Protein AF-A0A3N5UTJ9-F1 (afdb_monomer_lite)

Sequence (670 aa):
MFTMPRNSLQKSLRWLRRVMTMILIASNFATVMLVDAAPAQADTQPSFPIRAAFYYPWFPESWDQHNINPYTNYNPSLGLYDGRSQTVIQQHIAAMQYGGIQAGIASWWGQGSMTDAKIPALLQAAAGTNFRWSVYHENESLGNPSVAQLTSDLTYLRDRYGNDPSFLRINGRFVVFVYSDGGDTCGMADRWKQANTVGAYIVLKVFSGYLNCASQPDSWHQYSPAVAADSQQGYSYAIAPGFWQKGLSVRLARDLNRWNQNVKDMVASGAPWQLIATFNEWGEGTSVESAQEWATPSGYGAYLDALHNHGGALPEPTVTPLPPTKTAVPPTLIPPTQTPARTPTQTNTNPPPPSGNLVLNSGFETAGSSAADAANWTEGANHTRVSDKFHTGGWSLRSTFRGAGTDTHTTAPITVSPNTTYTYSGYVWRTNSTGGACMDMNDIVGERQVCTSALGSWQYLSGTWNSGSNTSVTLRLITDGSPTGNIWFDDISLVGPYGPTAIPTNTATGPPNTPTKTSTPVITNTPASGGNRVLNPGFETAGSSAADAANWTEGANHARSSDKFHTGGWALRSSFRGAGTDTHTTAPIAVSPNTTYTYSGYVWRTNSTGGACMDMADILGERQLCTSASGSWQFLSGTWNSGSNASVTLRLITDGLPTGDIWFDDISFK

pLDDT: mean 81.15, std 22.87, range [21.64, 98.94]

Foldseek 3Di:
DDDDDDDDPPPPVVVVVVVVVVVPVVPPPPPPPPPVPPPPQPLDADFPQAEEFEAELCPPVQCQPPNDHRLFPFAFPCGSDNSLDLVVLLVLQVLCVLLVHQEYAYEDAADPDPSNVSVVSNLVSCPPHSHAYEYEHECQAVDADALVRLLVRLVCCCVPPLPRSRFHDDPSAGEYEYDHPCPCPLVNLVSNVSSPPPRHQYEYEDDPPNVVRPRDGNAYDHDDQLDQWDDPQQGEIEGFQFWDARPDDTSGDGDLLSLLVSLLCRVVSSHSYYYQQHCDPRRRPRHQADTLVFDDPVRRGSNSVSSSVSSDDDPDPPPDDDDDDDDDDDDDDDDDDDDDDDDDDDPDDADDDRWFFLDGCQFQQDADPDQQHGPQKDDKDQWTWDQPDGPDDRIWIKHPDFAAKIKMKGPDWGFDDAQWKKKWKWKKEKADDAWWWWKWFPPDPQIDIWTDPDHPDIDITIDIGHCHRNGTTMMITMTHRRDPTMMIIGRTGIGTPDTDDDDDDDDDDDDDDDDDDDDDDDPDDDPPDPPFLDDCQFQPDDDPDQFDGPQKDDKDQWTWDQPDGDDDRIWIKHPDQAAKIKMKGPDWGFDDAQDKKKKKWKKAAADQAWWWWKWFPPPPQIDIWIDRDHDDIDITMDMGGCHGNGTTMMITMTHRRGPTMMTIGRIGMD

Secondary structure (DSSP, 8-state):
-------SSSSSTTTHHHHTTSSSSSSS-----------------PPSSEEEEEE---TTGGGSBTTBSS--SS-BTT-S--TT-HHHHHHHHHHHHHTT--EEEEEE-STTSTTGGGHHHHHHHHTTSS-EEEEEE-GGGSS---HHHHHHHHHHHIIIIITSTTB-EETTEEEEEE---STTTHHHHHHHHHH-TT--EEEEEP-TTGGG-SS--SEEE---TTSSEEEETTTEEEE-S-B--TTS--SB---HHHHHHHHHHHHHTT-SEEEES-SS-TTTT---S-BGGG--TTSS-HHHHHHHTTTPPPPPP--PPPPPPP--PPP-------------------PPPSTTB--TTTT--SB-SSTTSBTTEE--TTEEEESSS-SSSS-EEEE---SSEEEEEESSPEE--TT-EEEEEEEEEESSSSSEEEEESSS-TT---EE---SSS-EEEEEEEE-TT-SEE--EEEEES--SS-EEEEEEEEE-SS------------------------------SSS--SSSTT--SB-SSTTSBTTEE--TTEEEESSS-SSSS-EEEE---SSEEEEEESSPEE--TT-EEEEEEEEEESSSSSEEEEESTT-TT---EE---SSSEEEEEEEEE-TT-SEE--EEEEES--SS-EEEEEEEE-

Radius of gyration: 34.73 Å; chains: 1; bounding box: 83×93×145 Å

Structure (mmCIF, N/CA/C/O backbone):
data_AF-A0A3N5UTJ9-F1
#
_entry.id   AF-A0A3N5UTJ9-F1
#
loop_
_atom_site.group_PDB
_atom_site.id
_atom_site.type_symbol
_atom_site.label_atom_id
_atom_site.label_alt_id
_atom_site.label_comp_id
_atom_site.label_asym_id
_atom_site.label_entity_id
_atom_site.label_seq_id
_atom_site.pdbx_PDB_ins_code
_atom_site.Cartn_x
_atom_site.Cartn_y
_atom_site.Cartn_z
_atom_site.occupancy
_atom_site.B_iso_or_equiv
_atom_site.auth_seq_id
_atom_site.auth_comp_id
_atom_site.auth_asym_id
_atom_site.auth_atom_id
_atom_site.pdbx_PDB_model_num
ATOM 1 N N . MET A 1 1 ? 8.847 -30.364 104.727 1.00 34.84 1 MET A N 1
ATOM 2 C CA . MET A 1 1 ? 9.400 -30.922 103.475 1.00 34.84 1 MET A CA 1
ATOM 3 C C . MET A 1 1 ? 8.602 -30.353 102.302 1.00 34.84 1 MET A C 1
ATOM 5 O O . MET A 1 1 ? 7.392 -30.499 102.310 1.00 34.84 1 MET A O 1
ATOM 9 N N . PHE A 1 2 ? 9.300 -29.688 101.372 1.00 34.84 2 PHE A N 1
ATOM 10 C CA . PHE A 1 2 ? 8.941 -29.354 99.976 1.00 34.84 2 PHE A CA 1
ATOM 11 C C . PHE A 1 2 ? 7.818 -28.334 99.627 1.00 34.84 2 PHE A C 1
ATOM 13 O O . PHE A 1 2 ? 6.643 -28.653 99.526 1.00 34.84 2 PHE A O 1
ATOM 20 N N . THR A 1 3 ? 8.251 -27.079 99.411 1.00 32.84 3 THR A N 1
ATOM 21 C CA . THR A 1 3 ? 8.223 -26.261 98.160 1.00 32.84 3 THR A CA 1
ATOM 22 C C . THR A 1 3 ? 7.135 -26.420 97.062 1.00 32.84 3 THR A C 1
ATOM 24 O O . THR A 1 3 ? 7.123 -27.434 96.379 1.00 32.84 3 THR A O 1
ATOM 27 N N . MET A 1 4 ? 6.439 -25.289 96.781 1.00 35.09 4 MET A N 1
ATOM 28 C CA . MET A 1 4 ? 6.113 -24.619 95.475 1.00 35.09 4 MET A CA 1
ATOM 29 C C . MET A 1 4 ? 5.306 -25.350 94.347 1.00 35.09 4 MET A C 1
ATOM 31 O O . MET A 1 4 ? 5.273 -26.568 94.304 1.00 35.09 4 MET A O 1
ATOM 35 N N . PRO A 1 5 ? 4.731 -24.645 93.330 1.00 44.97 5 PRO A N 1
ATOM 36 C CA . PRO A 1 5 ? 3.666 -23.631 93.387 1.00 44.97 5 PRO A CA 1
ATOM 37 C C . PRO A 1 5 ? 2.529 -23.853 92.338 1.00 44.97 5 PRO A C 1
ATOM 39 O O . PRO A 1 5 ? 2.657 -24.576 91.352 1.00 44.97 5 PRO A O 1
ATOM 42 N N . ARG A 1 6 ? 1.408 -23.134 92.503 1.00 50.38 6 ARG A N 1
ATOM 43 C CA . ARG A 1 6 ? 0.351 -22.943 91.486 1.00 50.38 6 ARG A CA 1
ATOM 44 C C . ARG A 1 6 ? 0.910 -22.215 90.249 1.00 50.38 6 ARG A C 1
ATOM 46 O O . ARG A 1 6 ? 1.223 -21.038 90.384 1.00 50.38 6 ARG A O 1
ATOM 53 N N . ASN A 1 7 ? 0.986 -22.849 89.066 1.00 49.62 7 ASN A N 1
ATOM 54 C CA . ASN A 1 7 ? 0.984 -22.143 87.763 1.00 49.62 7 ASN A CA 1
ATOM 55 C C . ASN A 1 7 ? 0.931 -23.061 86.514 1.00 49.62 7 ASN A C 1
ATOM 57 O O . ASN A 1 7 ? 1.897 -23.159 85.761 1.00 49.62 7 ASN A O 1
ATOM 61 N N . SER A 1 8 ? -0.217 -23.679 86.209 1.00 44.34 8 SER A N 1
ATOM 62 C CA . SER A 1 8 ? -0.418 -24.285 84.871 1.00 44.34 8 SER A CA 1
ATOM 63 C C . SER A 1 8 ? -1.785 -24.050 84.214 1.00 44.34 8 SER A C 1
ATOM 65 O O . SER A 1 8 ? -1.947 -24.377 83.044 1.00 44.34 8 SER A O 1
ATOM 67 N N . LEU A 1 9 ? -2.737 -23.376 84.870 1.00 43.44 9 LEU A N 1
ATOM 68 C CA . LEU A 1 9 ? -4.079 -23.134 84.306 1.00 43.44 9 LEU A CA 1
ATOM 69 C C . LEU A 1 9 ? -4.294 -21.744 83.670 1.00 43.44 9 LEU A C 1
ATOM 71 O O . LEU A 1 9 ? -5.359 -21.485 83.121 1.00 43.44 9 LEU A O 1
ATOM 75 N N . GLN A 1 10 ? -3.290 -20.856 83.666 1.00 43.72 10 GLN A N 1
ATOM 76 C CA . GLN A 1 10 ? -3.400 -19.506 83.072 1.00 43.72 10 GLN A CA 1
ATOM 77 C C . GLN A 1 10 ? -2.691 -19.317 81.717 1.00 43.72 10 GLN A C 1
ATOM 79 O O . GLN A 1 10 ? -2.799 -18.243 81.122 1.00 43.72 10 GLN A O 1
ATOM 84 N N . LYS A 1 11 ? -2.013 -20.342 81.175 1.00 43.28 11 LYS A N 1
ATOM 85 C CA . LYS A 1 11 ? -1.368 -20.265 79.846 1.00 43.28 11 LYS A CA 1
ATOM 86 C C . LYS A 1 11 ? -2.210 -20.833 78.693 1.00 43.28 11 LYS A C 1
ATOM 88 O O . LYS A 1 11 ? -1.941 -20.481 77.551 1.00 43.28 11 LYS A O 1
ATOM 93 N N . SER A 1 12 ? -3.272 -21.602 78.958 1.00 45.31 12 SER A N 1
ATOM 94 C CA . SER A 1 12 ? -4.147 -22.147 77.900 1.00 45.31 12 SER A CA 1
ATOM 95 C C . SER A 1 12 ? -5.306 -21.223 77.489 1.00 45.31 12 SER A C 1
ATOM 97 O O . SER A 1 12 ? -5.834 -21.368 76.391 1.00 45.31 12 SER A O 1
ATOM 99 N N . LEU A 1 13 ? -5.667 -20.209 78.290 1.00 42.44 13 LEU A N 1
ATOM 100 C CA . LEU A 1 13 ? -6.786 -19.297 77.976 1.00 42.44 13 LEU A CA 1
ATOM 101 C C . LEU A 1 13 ? -6.404 -18.020 77.199 1.00 42.44 13 LEU A C 1
ATOM 103 O O . LEU A 1 13 ? -7.288 -17.289 76.753 1.00 42.44 13 LEU A O 1
ATOM 107 N N . ARG A 1 14 ? -5.109 -17.730 76.998 1.00 42.66 14 ARG A N 1
ATOM 108 C CA . ARG A 1 14 ? -4.655 -16.572 76.192 1.00 42.66 14 ARG A CA 1
ATOM 109 C C . ARG A 1 14 ? -4.400 -16.899 74.718 1.00 42.66 14 ARG A C 1
ATOM 111 O O . ARG A 1 14 ? -4.354 -15.975 73.912 1.00 42.66 14 ARG A O 1
ATOM 118 N N . TRP A 1 15 ? -4.298 -18.179 74.357 1.00 39.31 15 TRP A N 1
ATOM 119 C CA . TRP A 1 15 ? -4.146 -18.599 72.958 1.00 39.31 15 TRP A CA 1
ATOM 120 C C . TRP A 1 15 ? -5.506 -18.709 72.239 1.00 39.31 15 TRP A C 1
ATOM 122 O O . TRP A 1 15 ? -5.646 -18.258 71.108 1.00 39.31 15 TRP A O 1
ATOM 132 N N . LEU A 1 16 ? -6.562 -19.136 72.945 1.00 39.50 16 LEU A N 1
ATOM 133 C CA . LEU A 1 16 ? -7.928 -19.236 72.400 1.00 39.50 16 LEU A CA 1
ATOM 134 C C . LEU A 1 16 ? -8.666 -17.890 72.232 1.00 39.50 16 LEU A C 1
ATOM 136 O O . LEU A 1 16 ? -9.616 -17.813 71.462 1.00 39.50 16 LEU A O 1
ATOM 140 N N . ARG A 1 17 ? -8.216 -16.800 72.874 1.00 41.62 17 ARG A N 1
ATOM 141 C CA . ARG A 1 17 ? -8.804 -15.452 72.695 1.00 41.62 17 ARG A CA 1
ATOM 142 C C . ARG A 1 17 ? -8.154 -14.596 71.601 1.00 41.62 17 ARG A C 1
ATOM 144 O O . ARG A 1 17 ? -8.692 -13.542 71.291 1.00 41.62 17 ARG A O 1
ATOM 151 N N . ARG A 1 18 ? -7.031 -15.018 71.004 1.00 43.50 18 ARG A N 1
ATOM 152 C CA . ARG A 1 18 ? -6.416 -14.311 69.857 1.00 43.50 18 ARG A CA 1
ATOM 153 C C . ARG A 1 18 ? -6.756 -14.923 68.498 1.00 43.50 18 ARG A C 1
ATOM 155 O O . ARG A 1 18 ? -6.645 -14.226 67.500 1.00 43.50 18 ARG A O 1
ATOM 162 N N . VAL A 1 19 ? -7.240 -16.164 68.462 1.00 44.06 19 VAL A N 1
ATOM 163 C CA . VAL A 1 19 ? -7.697 -16.807 67.218 1.00 44.06 19 VAL A CA 1
ATOM 164 C C . VAL A 1 19 ? -9.180 -16.510 66.932 1.00 44.06 19 VAL A C 1
ATOM 166 O O . VAL A 1 19 ? -9.582 -16.437 65.778 1.00 44.06 19 VAL A O 1
ATOM 169 N N . MET A 1 20 ? -9.992 -16.218 67.955 1.00 37.38 20 MET A N 1
ATOM 170 C CA . MET A 1 20 ? -11.448 -16.064 67.791 1.00 37.38 20 MET A CA 1
ATOM 171 C C . MET A 1 20 ? -11.934 -14.627 67.497 1.00 37.38 20 MET A C 1
ATOM 173 O O . MET A 1 20 ? -13.100 -14.440 67.171 1.00 37.38 20 MET A O 1
ATOM 177 N N . THR A 1 21 ? -11.050 -13.621 67.523 1.00 38.25 21 THR A N 1
ATOM 178 C CA . THR A 1 21 ? -11.353 -12.235 67.082 1.00 38.25 21 THR A CA 1
ATOM 179 C C . THR A 1 21 ? -10.779 -11.917 65.688 1.00 38.25 21 THR A C 1
ATOM 181 O O . THR A 1 21 ? -10.979 -10.824 65.174 1.00 38.25 21 THR A O 1
ATOM 184 N N . MET A 1 22 ? -10.115 -12.878 65.032 1.00 37.53 22 MET A N 1
ATOM 185 C CA . MET A 1 22 ? -9.694 -12.789 63.620 1.00 37.53 22 MET A CA 1
ATOM 186 C C . MET A 1 22 ? -10.608 -13.575 62.662 1.00 37.53 22 MET A C 1
ATOM 188 O O . MET A 1 22 ? -10.286 -13.721 61.491 1.00 37.53 22 MET A O 1
ATOM 192 N N . ILE A 1 23 ? -11.761 -14.061 63.139 1.00 42.94 23 ILE A N 1
ATOM 193 C CA . ILE A 1 23 ? -12.768 -14.772 62.322 1.00 42.94 23 ILE A CA 1
ATOM 194 C C . ILE A 1 23 ? -14.109 -14.000 62.263 1.00 42.94 23 ILE A C 1
ATOM 196 O O . ILE A 1 23 ? -15.072 -14.457 61.667 1.00 42.94 23 ILE A O 1
ATOM 200 N N . LEU A 1 24 ? -14.183 -12.776 62.809 1.00 39.72 24 LEU A N 1
ATOM 201 C CA . LEU A 1 24 ? -15.423 -11.971 62.832 1.00 39.72 24 LEU A CA 1
ATOM 202 C C . LEU A 1 24 ? -15.282 -10.524 62.314 1.00 39.72 24 LEU A C 1
ATOM 204 O O . LEU A 1 24 ? -16.213 -9.737 62.445 1.00 39.72 24 LEU A O 1
ATOM 208 N N . ILE A 1 25 ? -14.166 -10.181 61.653 1.00 41.81 25 ILE A N 1
ATOM 209 C CA . ILE A 1 25 ? -14.014 -8.944 60.842 1.00 41.81 25 ILE A CA 1
ATOM 210 C C . ILE A 1 25 ? -13.643 -9.292 59.380 1.00 41.81 25 ILE A C 1
ATOM 212 O O . ILE A 1 25 ? -13.151 -8.472 58.619 1.00 41.81 25 ILE A O 1
ATOM 216 N N . ALA A 1 26 ? -13.921 -10.524 58.947 1.00 39.06 26 ALA A N 1
ATOM 217 C CA . ALA A 1 26 ? -13.773 -10.954 57.552 1.00 39.06 26 ALA A CA 1
ATOM 218 C C . ALA A 1 26 ? -15.081 -11.544 56.991 1.00 39.06 26 ALA A C 1
ATOM 220 O O . ALA A 1 26 ? -15.062 -12.417 56.131 1.00 39.06 26 ALA A O 1
ATOM 221 N N . SER A 1 27 ? -16.235 -11.096 57.501 1.00 42.66 27 SER A N 1
ATOM 222 C CA . SER A 1 27 ? -17.556 -11.609 57.092 1.00 42.66 27 SER A CA 1
ATOM 223 C C . SER A 1 27 ? -18.592 -10.515 56.820 1.00 42.66 27 SER A C 1
ATOM 225 O O . SER A 1 27 ? -19.778 -10.755 56.983 1.00 42.66 27 SER A O 1
ATOM 227 N N . ASN A 1 28 ? -18.165 -9.318 56.394 1.00 41.09 28 ASN A N 1
ATOM 228 C CA . ASN A 1 28 ? -19.078 -8.254 55.939 1.00 41.09 28 ASN A CA 1
ATOM 229 C C . ASN A 1 28 ? -18.536 -7.428 54.754 1.00 41.09 28 ASN A C 1
ATOM 231 O O . ASN A 1 28 ? -18.843 -6.252 54.620 1.00 41.09 28 ASN A O 1
ATOM 235 N N . PHE A 1 29 ? -17.750 -8.050 53.872 1.00 42.78 29 PHE A N 1
ATOM 236 C CA . PHE A 1 29 ? -17.466 -7.524 52.528 1.00 42.78 29 PHE A CA 1
ATOM 237 C C . PHE A 1 29 ? -17.441 -8.672 51.511 1.00 42.78 29 PHE A C 1
ATOM 239 O O . PHE A 1 29 ? -16.516 -8.825 50.727 1.00 42.78 29 PHE A O 1
ATOM 246 N N . ALA A 1 30 ? -18.476 -9.511 51.535 1.00 39.16 30 ALA A N 1
ATOM 247 C CA . ALA A 1 30 ? -18.891 -10.236 50.340 1.00 39.16 30 ALA A CA 1
ATOM 248 C C . ALA A 1 30 ? -20.082 -9.475 49.755 1.00 39.16 30 ALA A C 1
ATOM 250 O O . ALA A 1 30 ? -21.207 -9.968 49.706 1.00 39.16 30 ALA A O 1
ATOM 251 N N . THR A 1 31 ? -19.842 -8.219 49.366 1.00 42.12 31 THR A N 1
ATOM 252 C CA . THR A 1 31 ? -20.678 -7.597 48.348 1.00 42.12 31 THR A CA 1
ATOM 253 C C . THR A 1 31 ? -20.535 -8.509 47.146 1.00 42.12 31 THR A C 1
ATOM 255 O O . THR A 1 31 ? -19.443 -8.642 46.594 1.00 42.12 31 THR A O 1
ATOM 258 N N . VAL A 1 32 ? -21.616 -9.202 46.804 1.00 42.69 32 VAL A N 1
ATOM 259 C CA . VAL A 1 32 ? -21.790 -9.832 45.505 1.00 42.69 32 VAL A CA 1
ATOM 260 C C . VAL A 1 32 ? -21.629 -8.706 44.489 1.00 42.69 32 VAL A C 1
ATOM 262 O O . VAL A 1 32 ? -22.582 -8.018 44.139 1.00 42.69 32 VAL A O 1
ATOM 265 N N . MET A 1 33 ? -20.392 -8.468 44.055 1.00 39.62 33 MET A N 1
ATOM 266 C CA . MET A 1 33 ? -20.166 -7.946 42.729 1.00 39.62 33 MET A CA 1
ATOM 267 C C . MET A 1 33 ? -20.582 -9.093 41.821 1.00 39.62 33 MET A C 1
ATOM 269 O O . MET A 1 33 ? -19.792 -9.973 41.488 1.00 39.62 33 MET A O 1
ATOM 273 N N . LEU A 1 34 ? -21.865 -9.095 41.458 1.00 39.66 34 LEU A N 1
ATOM 274 C CA . LEU A 1 34 ? -22.232 -9.416 40.093 1.00 39.66 34 LEU A CA 1
ATOM 275 C C . LEU A 1 34 ? -21.418 -8.435 39.252 1.00 39.66 34 LEU A C 1
ATOM 277 O O . LEU A 1 34 ? -21.844 -7.322 38.966 1.00 39.66 34 LEU A O 1
ATOM 281 N N . VAL A 1 35 ? -20.168 -8.810 38.980 1.00 41.56 35 VAL A N 1
ATOM 282 C CA . VAL A 1 35 ? -19.497 -8.344 37.787 1.00 41.56 35 VAL A CA 1
ATOM 283 C C . VAL A 1 35 ? -20.465 -8.803 36.717 1.00 41.56 35 VAL A C 1
ATOM 285 O O . VAL A 1 35 ? -20.654 -10.011 36.556 1.00 41.56 35 VAL A O 1
ATOM 288 N N . ASP A 1 36 ? -21.179 -7.862 36.103 1.00 41.44 36 ASP A N 1
ATOM 289 C CA . ASP A 1 36 ? -21.782 -8.105 34.806 1.00 41.44 36 ASP A CA 1
ATOM 290 C C . ASP A 1 36 ? -20.635 -8.650 33.963 1.00 41.44 36 ASP A C 1
ATOM 292 O O . ASP A 1 36 ? -19.757 -7.908 33.516 1.00 41.44 36 ASP A O 1
ATOM 296 N N . ALA A 1 37 ? -20.557 -9.980 33.863 1.00 42.53 37 ALA A N 1
ATOM 297 C CA . ALA A 1 37 ? -19.729 -10.621 32.878 1.00 42.53 37 ALA A CA 1
ATOM 298 C C . ALA A 1 37 ? -20.247 -10.020 31.583 1.00 42.53 37 ALA A C 1
ATOM 300 O O . ALA A 1 37 ? -21.405 -10.255 31.224 1.00 42.53 37 ALA A O 1
ATOM 301 N N . ALA A 1 38 ? -19.428 -9.160 30.965 1.00 42.56 38 ALA A N 1
ATOM 302 C CA . ALA A 1 38 ? -19.719 -8.622 29.652 1.00 42.56 38 ALA A CA 1
ATOM 303 C C . ALA A 1 38 ? -20.255 -9.796 28.827 1.00 42.56 38 ALA A C 1
ATOM 305 O O . ALA A 1 38 ? -19.631 -10.866 28.880 1.00 42.56 38 ALA A O 1
ATOM 306 N N . PRO A 1 39 ? -21.439 -9.665 28.199 1.00 45.72 39 PRO A N 1
ATOM 307 C CA . PRO A 1 39 ? -22.089 -10.788 27.544 1.00 45.72 39 PRO A CA 1
ATOM 308 C C . PRO A 1 39 ? -21.041 -11.492 26.696 1.00 45.72 39 PRO A C 1
ATOM 310 O O . PRO A 1 39 ? -20.378 -10.833 25.894 1.00 45.72 39 PRO A O 1
ATOM 313 N N . ALA A 1 40 ? -20.819 -12.786 26.968 1.00 54.06 40 ALA A N 1
ATOM 314 C CA . ALA A 1 40 ? -19.812 -13.571 26.271 1.00 54.06 40 ALA A CA 1
ATOM 315 C C . ALA A 1 40 ? -20.000 -13.311 24.778 1.00 54.06 40 ALA A C 1
ATOM 317 O O . ALA A 1 40 ? -21.084 -13.566 24.245 1.00 54.06 40 ALA A O 1
ATOM 318 N N . GLN A 1 41 ? -19.000 -12.688 24.149 1.00 58.34 41 GLN A N 1
ATOM 319 C CA . GLN A 1 41 ? -19.116 -12.251 22.767 1.00 58.34 41 GLN A CA 1
ATOM 320 C C . GLN A 1 41 ? -19.506 -13.472 21.938 1.00 58.34 41 GLN A C 1
ATOM 322 O O . GLN A 1 41 ? -18.807 -14.486 21.966 1.00 58.34 41 GLN A O 1
ATOM 327 N N . ALA A 1 42 ? -20.648 -13.398 21.254 1.00 69.25 42 ALA A N 1
ATOM 328 C CA . ALA A 1 42 ? -21.123 -14.507 20.446 1.00 69.25 42 ALA A CA 1
ATOM 329 C C . ALA A 1 42 ? -20.060 -14.829 19.388 1.00 69.25 42 ALA A C 1
ATOM 331 O O . ALA A 1 42 ? -19.753 -13.995 18.533 1.00 69.25 42 ALA A O 1
ATOM 332 N N . ASP A 1 43 ? -19.498 -16.035 19.460 1.00 86.31 43 ASP A N 1
ATOM 333 C CA . ASP A 1 43 ? -18.484 -16.551 18.540 1.00 86.31 43 ASP A CA 1
ATOM 334 C C . ASP A 1 43 ? -19.120 -16.917 17.191 1.00 86.31 43 ASP A C 1
ATOM 336 O O . ASP A 1 43 ? -19.284 -18.077 16.817 1.00 86.31 43 ASP A O 1
ATOM 340 N N . THR A 1 44 ? -19.586 -15.887 16.493 1.00 91.00 44 THR A N 1
ATOM 341 C CA . THR A 1 44 ? -20.261 -16.025 15.205 1.00 91.00 44 THR A CA 1
ATOM 342 C C . THR A 1 44 ? -19.204 -16.223 14.129 1.00 91.00 44 THR A C 1
ATOM 344 O O . THR A 1 44 ? -18.285 -15.420 14.027 1.00 91.00 44 THR A O 1
ATOM 347 N N . GLN A 1 45 ? -19.313 -17.251 13.300 1.00 96.50 45 GLN A N 1
ATOM 348 C CA . GLN A 1 45 ? -18.404 -17.456 12.169 1.00 96.50 45 GLN A CA 1
ATOM 349 C C . GLN A 1 45 ? -19.172 -17.268 10.855 1.00 96.50 45 GLN A C 1
ATOM 351 O O . GLN A 1 45 ? -20.356 -17.613 10.798 1.00 96.50 45 GLN A O 1
ATOM 356 N N . PRO A 1 46 ? -18.551 -16.701 9.805 1.00 96.31 46 PRO A N 1
ATOM 357 C CA . PRO A 1 46 ? -19.202 -16.580 8.509 1.00 96.31 46 PRO A CA 1
ATOM 358 C C . PRO A 1 46 ? -19.417 -17.966 7.879 1.00 96.31 46 PRO A C 1
ATOM 360 O O . PRO A 1 46 ? -18.634 -18.892 8.088 1.00 96.31 46 PRO A O 1
ATOM 363 N N . SER A 1 47 ? -20.480 -18.104 7.088 1.00 95.69 47 SER A N 1
ATOM 364 C CA . SER A 1 47 ? -20.765 -19.300 6.288 1.00 95.69 47 SER A CA 1
ATOM 365 C C . SER A 1 47 ? -20.411 -19.071 4.823 1.00 95.69 47 SER A C 1
ATOM 367 O O . SER A 1 47 ? -20.448 -17.937 4.351 1.00 95.69 47 SER A O 1
ATOM 369 N N . PHE A 1 48 ? -20.135 -20.146 4.083 1.00 98.06 48 PHE A N 1
ATOM 370 C CA . PHE A 1 48 ? -19.902 -20.054 2.643 1.00 98.06 48 PHE A CA 1
ATOM 371 C C . PHE A 1 48 ? -21.126 -19.528 1.866 1.00 98.06 48 PHE A C 1
ATOM 373 O O . PHE A 1 48 ? -22.257 -19.851 2.243 1.00 98.06 48 PHE A O 1
ATOM 380 N N . PRO A 1 49 ? -20.915 -18.775 0.766 1.00 98.25 49 PRO A N 1
ATOM 381 C CA . PRO A 1 49 ? -19.622 -18.285 0.268 1.00 98.25 49 PRO A CA 1
ATOM 382 C C . PRO A 1 49 ? -19.032 -17.178 1.163 1.00 98.25 49 PRO A C 1
ATOM 384 O O . PRO A 1 49 ? -19.753 -16.292 1.609 1.00 98.25 49 PRO A O 1
ATOM 387 N N . ILE A 1 50 ? -17.719 -17.234 1.413 1.00 98.75 50 ILE A N 1
ATOM 388 C CA . ILE A 1 50 ? -16.987 -16.256 2.230 1.00 98.75 50 ILE A CA 1
ATOM 389 C C . ILE A 1 50 ? -16.127 -15.396 1.316 1.00 98.75 50 ILE A C 1
ATOM 391 O O . ILE A 1 50 ? -15.253 -15.910 0.611 1.00 98.75 50 ILE A O 1
ATOM 395 N N . ARG A 1 51 ? -16.330 -14.078 1.373 1.00 98.75 51 ARG A N 1
ATOM 396 C CA . ARG A 1 51 ? -15.444 -13.118 0.712 1.00 98.75 51 ARG A CA 1
ATOM 397 C C . ARG A 1 51 ? -14.276 -12.750 1.619 1.00 98.75 51 ARG A C 1
ATOM 399 O O . ARG A 1 51 ? -14.493 -12.254 2.724 1.00 98.75 51 ARG A O 1
ATOM 406 N N . ALA A 1 52 ? -13.051 -12.970 1.152 1.00 98.88 52 ALA A N 1
ATOM 407 C CA . ALA A 1 52 ? -11.827 -12.716 1.902 1.00 98.88 52 ALA A CA 1
ATOM 408 C C . ALA A 1 52 ? -10.771 -11.983 1.060 1.00 98.88 52 ALA A C 1
ATOM 410 O O . ALA A 1 52 ? -10.752 -12.106 -0.163 1.00 98.88 52 ALA A O 1
ATOM 411 N N . ALA A 1 53 ? -9.881 -11.230 1.704 1.00 98.94 53 ALA A N 1
ATOM 412 C CA . ALA A 1 53 ? -8.806 -10.505 1.023 1.00 98.94 53 ALA A CA 1
ATOM 413 C C . ALA A 1 53 ? -7.433 -10.828 1.618 1.00 98.94 53 ALA A C 1
ATOM 415 O O . ALA A 1 53 ? -7.285 -10.900 2.839 1.00 98.94 53 ALA A O 1
ATOM 416 N N . PHE A 1 54 ? -6.427 -10.989 0.755 1.00 98.94 54 PHE A N 1
ATOM 417 C CA . PHE A 1 54 ? -5.030 -11.098 1.183 1.00 98.94 54 PHE A CA 1
ATOM 418 C C . PHE A 1 54 ? -4.568 -9.766 1.782 1.00 98.94 54 PHE A C 1
ATOM 420 O O . PHE A 1 54 ? -4.795 -8.709 1.189 1.00 98.94 54 PHE A O 1
ATOM 427 N N . TYR A 1 55 ? -3.956 -9.823 2.963 1.00 98.88 55 TYR A N 1
ATOM 428 C CA . TYR A 1 55 ? -3.621 -8.666 3.788 1.00 98.88 55 TYR A CA 1
ATOM 429 C C . TYR A 1 55 ? -2.170 -8.730 4.260 1.00 98.88 55 TYR A C 1
ATOM 431 O O . TYR A 1 55 ? -1.699 -9.769 4.723 1.00 98.88 55 TYR A O 1
ATOM 439 N N . TYR A 1 56 ? -1.484 -7.593 4.230 1.00 98.31 56 TYR A N 1
ATOM 440 C CA . TYR A 1 56 ? -0.057 -7.510 4.502 1.00 98.31 56 TYR A CA 1
ATOM 441 C C . TYR A 1 56 ? 0.215 -6.622 5.722 1.00 98.31 56 TYR A C 1
ATOM 443 O O . TYR A 1 56 ? 0.147 -5.390 5.643 1.00 98.31 56 TYR A O 1
ATOM 451 N N . PRO A 1 57 ? 0.519 -7.220 6.893 1.00 94.31 57 PRO A N 1
ATOM 452 C CA . PRO A 1 57 ? 0.763 -6.492 8.130 1.00 94.31 57 PRO A CA 1
ATOM 453 C C . PRO A 1 57 ? 2.223 -6.020 8.237 1.00 94.31 57 PRO A C 1
ATOM 455 O O . PRO A 1 57 ? 2.805 -6.042 9.310 1.00 94.31 57 PRO A O 1
ATOM 458 N N . TRP A 1 58 ? 2.869 -5.580 7.161 1.00 88.50 58 TRP A N 1
ATOM 459 C CA . TRP A 1 58 ? 4.297 -5.209 7.168 1.00 88.50 58 TRP A CA 1
ATOM 460 C C . TRP A 1 58 ? 4.561 -3.723 6.926 1.00 88.50 58 TRP A C 1
ATOM 462 O O . TRP A 1 58 ? 5.658 -3.329 6.543 1.00 88.50 58 TRP A O 1
ATOM 472 N N . PHE A 1 59 ? 3.546 -2.890 7.139 1.00 86.81 59 PHE A N 1
ATOM 473 C CA . PHE A 1 59 ? 3.698 -1.440 7.189 1.00 86.81 59 PHE A CA 1
ATOM 474 C C . PHE A 1 59 ? 3.934 -0.994 8.639 1.00 86.81 59 PHE A C 1
ATOM 476 O O . PHE A 1 59 ? 3.327 -1.570 9.556 1.00 86.81 59 PHE A O 1
ATOM 483 N N . PRO A 1 60 ? 4.806 0.002 8.873 1.00 87.00 60 PRO A N 1
ATOM 484 C CA . PRO A 1 60 ? 5.392 0.918 7.896 1.00 87.00 60 PRO A CA 1
ATOM 485 C C . PRO A 1 60 ? 6.687 0.416 7.240 1.00 87.00 60 PRO A C 1
ATOM 487 O O . PRO A 1 60 ? 7.211 1.104 6.372 1.00 87.00 60 PRO A O 1
ATOM 490 N N . GLU A 1 61 ? 7.207 -0.757 7.624 1.00 86.00 61 GLU A N 1
ATOM 491 C CA . GLU A 1 61 ? 8.499 -1.263 7.130 1.00 86.00 61 GLU A CA 1
ATOM 492 C C . GLU A 1 61 ? 8.554 -1.319 5.602 1.00 86.00 61 GLU A C 1
ATOM 494 O O . GLU A 1 61 ? 9.569 -1.005 4.996 1.00 86.00 61 GLU A O 1
ATOM 499 N N . SER A 1 62 ? 7.434 -1.670 4.981 1.00 84.12 62 SER A N 1
ATOM 500 C CA . SER A 1 62 ? 7.342 -1.878 3.539 1.00 84.12 62 SER A CA 1
ATOM 501 C C . SER A 1 62 ? 7.105 -0.611 2.725 1.00 84.12 62 SER A C 1
ATOM 503 O O . SER A 1 62 ? 7.035 -0.689 1.504 1.00 84.12 62 SER A O 1
ATOM 505 N N . TRP A 1 63 ? 7.023 0.560 3.367 1.00 83.38 63 TRP A N 1
ATOM 506 C CA . TRP A 1 63 ? 7.099 1.826 2.637 1.00 83.38 63 TRP A CA 1
ATOM 507 C C . TRP A 1 63 ? 8.510 2.113 2.131 1.00 83.38 63 TRP A C 1
ATOM 509 O O . TRP A 1 63 ? 8.649 2.872 1.182 1.00 83.38 63 TRP A O 1
ATOM 519 N N . ASP A 1 64 ? 9.542 1.503 2.713 1.00 87.44 64 ASP A N 1
ATOM 520 C CA . ASP A 1 64 ? 10.925 1.646 2.267 1.00 87.44 64 ASP A CA 1
ATOM 521 C C . ASP A 1 64 ? 11.510 0.267 1.964 1.00 87.44 64 ASP A C 1
ATOM 523 O O . ASP A 1 64 ? 11.843 -0.511 2.859 1.00 87.44 64 ASP A O 1
ATOM 527 N N . GLN A 1 65 ? 11.592 -0.065 0.679 1.00 78.06 65 GLN A N 1
ATOM 528 C CA . GLN A 1 65 ? 12.154 -1.331 0.226 1.00 78.06 65 GLN A CA 1
ATOM 529 C C . GLN A 1 65 ? 12.989 -1.112 -1.025 1.00 78.06 65 GLN A C 1
ATOM 531 O O . GLN A 1 65 ? 12.724 -0.222 -1.829 1.00 78.06 65 GLN A O 1
ATOM 536 N N . HIS A 1 66 ? 14.000 -1.960 -1.220 1.00 76.50 66 HIS A N 1
ATOM 537 C CA . HIS A 1 66 ? 14.829 -1.954 -2.429 1.00 76.50 66 HIS A CA 1
ATOM 538 C C . HIS A 1 66 ? 15.465 -0.587 -2.755 1.00 76.50 66 HIS A C 1
ATOM 540 O O . HIS A 1 66 ? 15.705 -0.280 -3.921 1.00 76.50 66 HIS A O 1
ATOM 546 N N . ASN A 1 67 ? 15.767 0.218 -1.727 1.00 76.06 67 ASN A N 1
ATOM 547 C CA . ASN A 1 67 ? 16.256 1.599 -1.844 1.00 76.06 67 ASN A CA 1
ATOM 548 C C . ASN A 1 67 ? 15.274 2.550 -2.555 1.00 76.06 67 ASN A C 1
ATOM 550 O O . ASN A 1 67 ? 15.688 3.512 -3.203 1.00 76.06 67 ASN A O 1
ATOM 554 N N . ILE A 1 68 ? 13.975 2.268 -2.468 1.00 70.06 68 ILE A N 1
ATOM 555 C CA . ILE A 1 68 ? 12.902 3.078 -3.034 1.00 70.06 68 ILE A CA 1
ATOM 556 C C . ILE A 1 68 ? 11.932 3.422 -1.904 1.00 70.06 68 ILE A C 1
ATOM 558 O O . ILE A 1 68 ? 11.347 2.538 -1.280 1.00 70.06 68 ILE A O 1
ATOM 562 N N . ASN A 1 69 ? 11.726 4.722 -1.695 1.00 81.12 69 ASN A N 1
ATOM 563 C CA . ASN A 1 69 ? 10.824 5.252 -0.683 1.00 81.12 69 ASN A CA 1
ATOM 564 C C . ASN A 1 69 ? 10.004 6.432 -1.266 1.00 81.12 69 ASN A C 1
ATOM 566 O O . ASN A 1 69 ? 10.606 7.409 -1.719 1.00 81.12 69 ASN A O 1
ATOM 570 N N . PRO A 1 70 ? 8.659 6.355 -1.300 1.00 83.00 70 PRO A N 1
ATOM 571 C CA . PRO A 1 70 ? 7.862 5.206 -0.881 1.00 83.00 70 PRO A CA 1
ATOM 572 C C . PRO A 1 70 ? 7.865 4.066 -1.928 1.00 83.00 70 PRO A C 1
ATOM 574 O O . PRO A 1 70 ? 7.799 4.310 -3.139 1.00 83.00 70 PRO A O 1
ATOM 577 N N . TYR A 1 71 ? 7.902 2.808 -1.474 1.00 91.25 71 TYR A N 1
ATOM 578 C CA . TYR A 1 71 ? 7.816 1.593 -2.298 1.00 91.25 71 TYR A CA 1
ATOM 579 C C . TYR A 1 71 ? 6.365 1.291 -2.709 1.00 91.25 71 TYR A C 1
ATOM 581 O O . TYR A 1 71 ? 5.760 0.298 -2.326 1.00 91.25 71 TYR A O 1
ATOM 589 N N . THR A 1 72 ? 5.774 2.201 -3.479 1.00 92.69 72 THR A N 1
ATOM 590 C CA . THR A 1 72 ? 4.433 2.063 -4.065 1.00 92.69 72 THR A CA 1
ATOM 591 C C . THR A 1 72 ? 4.335 2.907 -5.332 1.00 92.69 72 THR A C 1
ATOM 593 O O . THR A 1 72 ? 5.050 3.904 -5.497 1.00 92.69 72 THR A O 1
ATOM 596 N N . ASN A 1 73 ? 3.480 2.493 -6.264 1.00 89.00 73 ASN A N 1
ATOM 597 C CA . ASN A 1 73 ? 3.116 3.291 -7.440 1.00 89.00 73 ASN A CA 1
ATOM 598 C C . ASN A 1 73 ? 1.881 4.173 -7.211 1.00 89.00 73 ASN A C 1
ATOM 600 O O . ASN A 1 73 ? 1.547 4.953 -8.094 1.00 89.00 73 ASN A O 1
ATOM 604 N N . TYR A 1 74 ? 1.225 4.039 -6.056 1.00 92.19 74 TYR A N 1
ATOM 605 C CA . TYR A 1 74 ? -0.050 4.686 -5.753 1.00 92.19 74 TYR A CA 1
ATOM 606 C C . TYR A 1 74 ? -0.013 5.469 -4.437 1.00 92.19 74 TYR A C 1
ATOM 608 O O . TYR A 1 74 ? 0.898 5.275 -3.625 1.00 92.19 74 TYR A O 1
ATOM 616 N N . ASN A 1 75 ? -1.028 6.301 -4.199 1.00 89.00 75 ASN A N 1
ATOM 617 C CA . ASN A 1 75 ? -1.171 7.143 -3.014 1.00 89.00 75 ASN A CA 1
ATOM 618 C C . ASN A 1 75 ? -2.308 6.653 -2.090 1.00 89.00 75 ASN A C 1
ATOM 620 O O . ASN A 1 75 ? -3.454 7.079 -2.269 1.00 89.00 75 ASN A O 1
ATOM 624 N N . PRO A 1 76 ? -2.017 5.815 -1.069 1.00 88.81 76 PRO A N 1
ATOM 625 C CA . PRO A 1 76 ? -3.018 5.359 -0.102 1.00 88.81 76 PRO A CA 1
ATOM 626 C C . PRO A 1 76 ? -3.769 6.531 0.533 1.00 88.81 76 PRO A C 1
ATOM 628 O O . PRO A 1 76 ? -3.156 7.517 0.949 1.00 88.81 76 PRO A O 1
ATOM 631 N N . SER A 1 77 ? -5.091 6.425 0.669 1.00 81.81 77 SER A N 1
ATOM 632 C CA . SER A 1 77 ? -5.908 7.474 1.297 1.00 81.81 77 SER A CA 1
ATOM 633 C C . SER A 1 77 ? -5.590 7.653 2.783 1.00 81.81 77 SER A C 1
ATOM 635 O O . SER A 1 77 ? -5.703 8.762 3.299 1.00 81.81 77 SER A O 1
ATOM 637 N N . LEU A 1 78 ? -5.146 6.588 3.458 1.00 75.69 78 LEU A N 1
ATOM 638 C CA . LEU A 1 78 ? -4.649 6.635 4.837 1.00 75.69 78 LEU A CA 1
ATOM 639 C C . LEU A 1 78 ? -3.177 7.088 4.935 1.00 75.69 78 LEU A C 1
ATOM 641 O O . LEU A 1 78 ? -2.618 7.145 6.030 1.00 75.69 78 LEU A O 1
ATOM 645 N N . GLY A 1 79 ? -2.551 7.436 3.805 1.00 83.75 79 GLY A N 1
ATOM 646 C CA . GLY A 1 79 ? -1.145 7.819 3.717 1.00 83.75 79 GLY A CA 1
ATOM 647 C C . GLY A 1 79 ? -0.183 6.650 3.945 1.00 83.75 79 GLY A C 1
ATOM 648 O O . GLY A 1 79 ? -0.561 5.482 3.893 1.00 83.75 79 GLY A O 1
ATOM 649 N N . LEU A 1 80 ? 1.085 6.973 4.208 1.00 81.06 80 LEU A N 1
ATOM 650 C CA . LEU A 1 80 ? 2.110 5.987 4.568 1.00 81.06 80 LEU A CA 1
ATOM 651 C C . LEU A 1 80 ? 1.936 5.577 6.040 1.00 81.06 80 LEU A C 1
ATOM 653 O O . LEU A 1 80 ? 2.658 6.030 6.928 1.00 81.06 80 LEU A O 1
ATOM 657 N N . TYR A 1 81 ? 0.908 4.773 6.303 1.00 76.75 81 TYR A N 1
ATOM 658 C CA . TYR A 1 81 ? 0.445 4.438 7.647 1.00 76.75 81 TYR A CA 1
ATOM 659 C C . TYR A 1 81 ? 1.372 3.467 8.401 1.00 76.75 81 TYR A C 1
ATOM 661 O O . TYR A 1 81 ? 2.109 2.672 7.815 1.00 76.75 81 TYR A O 1
ATOM 669 N N . ASP A 1 82 ? 1.276 3.469 9.733 1.00 80.19 82 ASP A N 1
ATOM 670 C CA . ASP A 1 82 ? 1.809 2.397 10.578 1.00 80.19 82 ASP A CA 1
ATOM 671 C C . ASP A 1 82 ? 0.736 1.315 10.765 1.00 80.19 82 ASP A C 1
ATOM 673 O O . ASP A 1 82 ? -0.290 1.543 11.409 1.00 80.19 82 ASP A O 1
ATOM 677 N N . GLY A 1 83 ? 0.986 0.118 10.229 1.00 74.06 83 GLY A N 1
ATOM 678 C CA . GLY A 1 83 ? 0.080 -1.029 10.318 1.00 74.06 83 GLY A CA 1
ATOM 679 C C . GLY A 1 83 ? -0.054 -1.628 11.724 1.00 74.06 83 GLY A C 1
ATOM 680 O O . GLY A 1 83 ? -0.804 -2.585 11.895 1.00 74.06 83 GLY A O 1
ATOM 681 N N . ARG A 1 84 ? 0.660 -1.099 12.730 1.00 77.44 84 ARG A N 1
ATOM 682 C CA . ARG A 1 84 ? 0.461 -1.405 14.159 1.00 77.44 84 ARG A CA 1
ATOM 683 C C . ARG A 1 84 ? -0.622 -0.545 14.807 1.00 77.44 84 ARG A C 1
ATOM 685 O O . ARG A 1 84 ? -1.073 -0.866 15.905 1.00 77.44 84 ARG A O 1
ATOM 692 N N . SER A 1 85 ? -1.000 0.568 14.178 1.00 84.69 85 SER A N 1
ATOM 693 C CA . SER A 1 85 ? -2.000 1.478 14.728 1.00 84.69 85 SER A CA 1
ATOM 694 C C . SER A 1 85 ? -3.357 0.785 14.799 1.00 84.69 85 SER A C 1
ATOM 696 O O . SER A 1 85 ? -3.916 0.397 13.774 1.00 84.69 85 SER A O 1
ATOM 698 N N . GLN A 1 86 ? -3.913 0.674 16.009 1.00 90.38 86 GLN A N 1
ATOM 699 C CA . GLN A 1 86 ? -5.253 0.117 16.207 1.00 90.38 86 GLN A CA 1
ATOM 700 C C . GLN A 1 86 ? -6.305 0.861 15.376 1.00 90.38 86 GLN A C 1
ATOM 702 O O . GLN A 1 86 ? -7.147 0.228 14.749 1.00 90.38 86 GLN A O 1
ATOM 707 N N . THR A 1 87 ? -6.206 2.189 15.282 1.00 86.00 87 THR A N 1
ATOM 708 C CA . THR A 1 87 ? -7.108 2.998 14.453 1.00 86.00 87 THR A CA 1
ATOM 709 C C . THR A 1 87 ? -7.012 2.631 12.973 1.00 86.00 87 THR A C 1
ATOM 711 O O . THR A 1 87 ? -8.040 2.490 12.319 1.00 86.00 87 THR A O 1
ATOM 714 N N . VAL A 1 88 ? -5.799 2.427 12.447 1.00 88.75 88 VAL A N 1
ATOM 715 C CA . VAL A 1 88 ? -5.595 2.040 11.038 1.00 88.75 88 VAL A CA 1
ATOM 716 C C . VAL A 1 88 ? -6.172 0.652 10.781 1.00 88.75 88 VAL A C 1
ATOM 718 O O . VAL A 1 88 ? -6.906 0.457 9.818 1.00 88.75 88 VAL A O 1
ATOM 721 N N . ILE A 1 89 ? -5.921 -0.308 11.675 1.00 95.44 89 ILE A N 1
ATOM 722 C CA . ILE A 1 89 ? -6.470 -1.663 11.543 1.00 95.44 89 ILE A CA 1
ATOM 723 C C . ILE A 1 89 ? -8.007 -1.629 11.591 1.00 95.44 89 ILE A C 1
ATOM 725 O O . ILE A 1 89 ? -8.659 -2.287 10.784 1.00 95.44 89 ILE A O 1
ATOM 729 N N . GLN A 1 90 ? -8.601 -0.833 12.484 1.00 95.50 90 GLN A N 1
ATOM 730 C CA . GLN A 1 90 ? -10.055 -0.644 12.549 1.00 95.50 90 GLN A CA 1
ATOM 731 C C . GLN A 1 90 ? -10.611 -0.011 11.266 1.00 95.50 90 GLN A C 1
ATOM 733 O O . GLN A 1 90 ? -11.648 -0.450 10.771 1.00 95.50 90 GLN A O 1
ATOM 738 N N . GLN A 1 91 ? -9.915 0.971 10.685 1.00 95.38 91 GLN A N 1
ATOM 739 C CA . GLN A 1 91 ? -10.280 1.565 9.395 1.00 95.38 91 GLN A CA 1
ATOM 740 C C . GLN A 1 91 ? -10.185 0.546 8.252 1.00 95.38 91 GLN A C 1
ATOM 742 O O . GLN A 1 91 ? -11.090 0.484 7.422 1.00 95.38 91 GLN A O 1
ATOM 747 N N . HIS A 1 92 ? -9.152 -0.300 8.236 1.00 98.62 92 HIS A N 1
ATOM 748 C CA . HIS A 1 92 ? -9.024 -1.392 7.270 1.00 98.62 92 HIS A CA 1
ATOM 749 C C . HIS A 1 92 ? -10.157 -2.410 7.407 1.00 98.62 92 HIS A C 1
ATOM 751 O O . HIS A 1 92 ? -10.750 -2.802 6.405 1.00 98.62 92 HIS A O 1
ATOM 757 N N . ILE A 1 93 ? -10.502 -2.808 8.636 1.00 98.62 93 ILE A N 1
ATOM 758 C CA . ILE A 1 93 ? -11.631 -3.708 8.903 1.00 98.62 93 ILE A CA 1
ATOM 759 C C . ILE A 1 93 ? -12.937 -3.081 8.412 1.00 98.62 93 ILE A C 1
ATOM 761 O O . ILE A 1 93 ? -13.692 -3.747 7.707 1.00 98.62 93 ILE A O 1
ATOM 765 N N . ALA A 1 94 ? -13.180 -1.802 8.705 1.00 97.94 94 ALA A N 1
ATOM 766 C CA . ALA A 1 94 ? -14.366 -1.096 8.227 1.00 97.94 94 ALA A CA 1
ATOM 767 C C . ALA A 1 94 ? -14.418 -1.023 6.690 1.00 97.94 94 ALA A C 1
ATOM 769 O O . ALA A 1 94 ? -15.469 -1.264 6.103 1.00 97.94 94 ALA A O 1
ATOM 770 N N . ALA A 1 95 ? -13.289 -0.751 6.030 1.00 97.75 95 ALA A N 1
ATOM 771 C CA . ALA A 1 95 ? -13.189 -0.716 4.571 1.00 97.75 95 ALA A CA 1
ATOM 772 C C . ALA A 1 95 ? -13.432 -2.095 3.935 1.00 97.75 95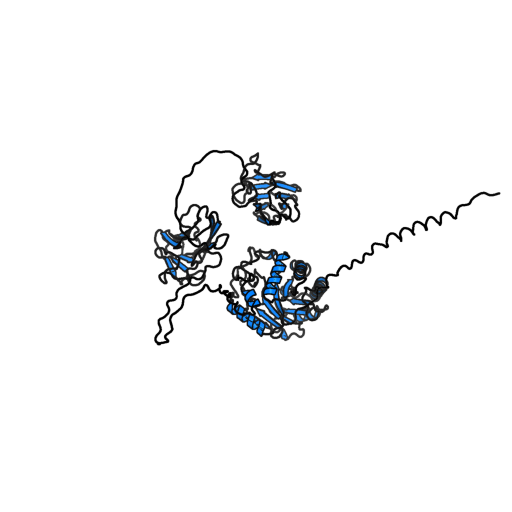 ALA A C 1
ATOM 774 O O . ALA A 1 95 ? -14.165 -2.221 2.953 1.00 97.75 95 ALA A O 1
ATOM 775 N N . MET A 1 96 ? -12.870 -3.151 4.524 1.00 98.88 96 MET A N 1
ATOM 776 C CA . MET A 1 96 ? -13.117 -4.523 4.090 1.00 98.88 96 MET A CA 1
ATOM 777 C C . MET A 1 96 ? -14.589 -4.906 4.278 1.00 98.88 96 MET A C 1
ATOM 779 O O . MET A 1 96 ? -15.221 -5.379 3.332 1.00 98.88 96 MET A O 1
ATOM 783 N N . GLN A 1 97 ? -15.173 -4.626 5.444 1.00 98.38 97 GLN A N 1
ATOM 784 C CA . GLN A 1 97 ? -16.594 -4.868 5.704 1.00 98.38 97 GLN A CA 1
ATOM 785 C C . GLN A 1 97 ? -17.498 -4.083 4.749 1.00 98.38 97 GLN A C 1
ATOM 787 O O . GLN A 1 97 ? -18.488 -4.636 4.270 1.00 98.38 97 GLN A O 1
ATOM 792 N N . TYR A 1 98 ? -17.144 -2.836 4.420 1.00 98.38 98 TYR A N 1
ATOM 793 C CA . TYR A 1 98 ? -17.847 -2.046 3.412 1.00 98.38 98 TYR A CA 1
ATOM 794 C C . TYR A 1 98 ? -17.856 -2.763 2.056 1.00 98.38 98 TYR A C 1
ATOM 796 O O . TYR A 1 98 ? -18.923 -2.966 1.484 1.00 98.38 98 TYR A O 1
ATOM 804 N N . GLY A 1 99 ? -16.711 -3.269 1.592 1.00 97.44 99 GLY A N 1
ATOM 805 C CA . GLY A 1 99 ? -16.616 -4.102 0.385 1.00 97.44 99 GLY A CA 1
ATOM 806 C C . GLY A 1 99 ? -17.237 -5.504 0.512 1.00 97.44 99 GLY A C 1
ATOM 807 O O . GLY A 1 99 ? -17.021 -6.356 -0.352 1.00 97.44 99 GLY A O 1
ATOM 808 N N . GLY A 1 100 ? -17.965 -5.808 1.589 1.00 97.94 100 GLY A N 1
ATOM 809 C CA . GLY A 1 100 ? -18.535 -7.131 1.850 1.00 97.94 100 GLY A CA 1
ATOM 810 C C . GLY A 1 100 ? -17.490 -8.218 2.110 1.00 97.94 100 GLY A C 1
ATOM 811 O O . GLY A 1 100 ? -17.812 -9.399 2.019 1.00 97.94 100 GLY A O 1
ATOM 812 N N . ILE A 1 101 ? -16.237 -7.848 2.387 1.00 98.88 101 ILE A N 1
ATOM 813 C CA . ILE A 1 101 ? -15.167 -8.770 2.772 1.00 98.88 101 ILE A CA 1
ATOM 814 C C . ILE A 1 101 ? -15.376 -9.123 4.248 1.00 98.88 101 ILE A C 1
ATOM 816 O O . ILE A 1 101 ? -15.373 -8.263 5.128 1.00 98.88 101 ILE A O 1
ATOM 820 N N . GLN A 1 102 ? -15.574 -10.408 4.516 1.00 98.75 102 GLN A N 1
ATOM 821 C CA . GLN A 1 102 ? -15.879 -10.946 5.842 1.00 98.75 102 GLN A CA 1
ATOM 822 C C . GLN A 1 102 ? -14.621 -11.406 6.581 1.00 98.75 102 GLN A C 1
ATOM 824 O O . GLN A 1 102 ? -14.649 -11.524 7.809 1.00 98.75 102 GLN A O 1
ATOM 829 N N . ALA A 1 103 ? -13.533 -11.675 5.851 1.00 98.88 103 ALA A N 1
ATOM 830 C CA . ALA A 1 103 ? -12.277 -12.090 6.452 1.00 98.88 103 ALA A CA 1
ATOM 831 C C . ALA A 1 103 ? -11.022 -11.516 5.780 1.00 98.88 103 ALA A C 1
ATOM 833 O O . ALA A 1 103 ? -10.964 -11.345 4.564 1.00 98.88 103 ALA A O 1
ATOM 834 N N . GLY A 1 104 ? -9.991 -11.264 6.580 1.00 98.88 104 GLY A N 1
ATOM 835 C CA . GLY A 1 104 ? -8.651 -10.914 6.115 1.00 98.88 104 GLY A CA 1
ATOM 836 C C . GLY A 1 104 ? -7.714 -12.111 6.238 1.00 98.88 104 GLY A C 1
ATOM 837 O O . GLY A 1 104 ? -7.772 -12.843 7.226 1.00 98.88 104 GLY A O 1
ATOM 838 N N . ILE A 1 105 ? -6.852 -12.316 5.247 1.00 98.94 105 ILE A N 1
ATOM 839 C CA . ILE A 1 105 ? -5.860 -13.396 5.213 1.00 98.94 105 ILE A CA 1
ATOM 840 C C . ILE A 1 105 ? -4.481 -12.754 5.394 1.00 98.94 105 ILE A C 1
ATOM 842 O O . ILE A 1 105 ? -3.888 -12.269 4.432 1.00 98.94 105 ILE A O 1
ATOM 846 N N . ALA A 1 106 ? -4.012 -12.674 6.639 1.00 98.81 106 ALA A N 1
ATOM 847 C CA . ALA A 1 106 ? -2.816 -11.920 7.003 1.00 98.81 106 ALA A CA 1
ATOM 848 C C . ALA A 1 106 ? -1.526 -12.709 6.721 1.00 98.81 106 ALA A C 1
ATOM 850 O O . ALA A 1 106 ? -1.351 -13.793 7.274 1.00 98.81 106 ALA A O 1
ATOM 851 N N . SER A 1 107 ? -0.613 -12.150 5.921 1.00 98.44 107 SER A N 1
ATOM 852 C CA . SER A 1 107 ? 0.732 -12.706 5.687 1.00 98.44 107 SER A CA 1
ATOM 853 C C . SER A 1 107 ? 1.440 -13.044 7.004 1.00 98.44 107 SER A C 1
ATOM 855 O O . SER A 1 107 ? 1.441 -12.233 7.936 1.00 98.44 107 SER A O 1
ATOM 857 N N . TRP A 1 108 ? 2.005 -14.253 7.098 1.00 98.44 108 TRP A N 1
ATOM 858 C CA . TRP A 1 108 ? 2.620 -14.800 8.307 1.00 98.44 108 TRP A CA 1
ATOM 859 C C . TRP A 1 108 ? 3.880 -15.624 7.986 1.00 98.44 108 TRP A C 1
ATOM 861 O O . TRP A 1 108 ? 3.816 -16.695 7.380 1.00 98.44 108 TRP A O 1
ATOM 871 N N . TRP A 1 109 ? 5.034 -15.143 8.459 1.00 96.25 109 TRP A N 1
ATOM 872 C CA . TRP A 1 109 ? 6.374 -15.679 8.164 1.00 96.25 109 TRP A CA 1
ATOM 873 C C . TRP A 1 109 ? 6.945 -16.644 9.217 1.00 96.25 109 TRP A C 1
ATOM 875 O O . TRP A 1 109 ? 8.157 -16.847 9.293 1.00 96.25 109 TRP A O 1
ATOM 885 N N . GLY A 1 110 ? 6.112 -17.241 10.066 1.00 95.06 110 GLY A N 1
ATOM 886 C CA . GLY A 1 110 ? 6.590 -18.125 11.132 1.00 95.06 110 GLY A CA 1
ATOM 887 C C . GLY A 1 110 ? 6.470 -17.532 12.531 1.00 95.06 110 GLY A C 1
ATOM 888 O O . GLY A 1 110 ? 6.275 -16.328 12.720 1.00 95.06 110 GLY A O 1
ATOM 889 N N . GLN A 1 111 ? 6.623 -18.404 13.524 1.00 95.81 111 GLN A N 1
ATOM 890 C CA . GLN A 1 111 ? 6.565 -18.065 14.946 1.00 95.81 111 GLN A CA 1
ATOM 891 C C . GLN A 1 111 ? 7.632 -17.022 15.297 1.00 95.81 111 GLN A C 1
ATOM 893 O O . GLN A 1 111 ? 8.798 -17.176 14.936 1.00 95.81 111 GLN A O 1
ATOM 898 N N . GLY A 1 112 ? 7.248 -15.960 16.008 1.00 91.62 112 GLY A N 1
ATOM 899 C CA . GLY A 1 112 ? 8.165 -14.894 16.422 1.00 91.62 112 GLY A CA 1
ATOM 900 C C . GLY A 1 112 ? 8.602 -13.943 15.301 1.00 91.62 112 GLY A C 1
ATOM 901 O O . GLY A 1 112 ? 9.404 -13.044 15.554 1.00 91.62 112 GLY A O 1
ATOM 902 N N . SER A 1 113 ? 8.085 -14.104 14.079 1.00 92.19 113 SER A N 1
ATOM 903 C CA . SER A 1 113 ? 8.320 -13.159 12.984 1.00 92.19 113 SER A CA 1
ATOM 904 C C . SER A 1 113 ? 7.679 -11.791 13.258 1.00 92.19 113 SER A C 1
ATOM 906 O O . SER A 1 113 ? 6.766 -11.648 14.076 1.00 92.19 113 SER A O 1
ATOM 908 N N . MET A 1 114 ? 8.115 -10.763 12.525 1.00 90.75 114 MET A N 1
ATOM 909 C CA . MET A 1 114 ? 7.518 -9.424 12.612 1.00 90.75 114 MET A CA 1
ATOM 910 C C . MET A 1 114 ? 6.016 -9.446 12.299 1.00 90.75 114 MET A C 1
ATOM 912 O O . MET A 1 114 ? 5.247 -8.773 12.979 1.00 90.75 114 MET A O 1
ATOM 916 N N . THR A 1 115 ? 5.586 -10.257 11.331 1.00 89.50 115 THR A N 1
ATOM 917 C CA . THR A 1 115 ? 4.169 -10.426 10.987 1.00 89.50 115 THR A CA 1
ATOM 918 C C . THR A 1 115 ? 3.386 -11.199 12.050 1.00 89.50 115 THR A C 1
ATOM 920 O O . THR A 1 115 ? 2.246 -10.841 12.339 1.00 89.50 115 THR A O 1
ATOM 923 N N . ASP A 1 116 ? 3.998 -12.197 12.698 1.00 96.38 116 ASP A N 1
ATOM 924 C CA . ASP A 1 116 ? 3.389 -12.915 13.828 1.00 96.38 116 ASP A CA 1
ATOM 925 C C . ASP A 1 116 ? 3.109 -11.976 15.008 1.00 96.38 116 ASP A C 1
ATOM 927 O O . ASP A 1 116 ? 2.014 -11.975 15.571 1.00 96.38 116 ASP A O 1
ATOM 931 N N . ALA A 1 117 ? 4.054 -11.083 15.312 1.00 91.88 117 ALA A N 1
ATOM 932 C CA . ALA A 1 117 ? 3.899 -10.088 16.368 1.00 91.88 117 ALA A CA 1
ATOM 933 C C . ALA A 1 117 ? 2.731 -9.106 16.135 1.00 91.88 117 ALA A C 1
ATOM 935 O O . ALA A 1 117 ? 2.278 -8.477 17.093 1.00 91.88 117 ALA A O 1
ATOM 936 N N . LYS A 1 118 ? 2.219 -8.973 14.898 1.00 91.06 118 LYS A N 1
ATOM 937 C CA . LYS A 1 118 ? 1.083 -8.088 14.580 1.00 91.06 118 LYS A CA 1
ATOM 938 C C . LYS A 1 118 ? -0.283 -8.783 14.645 1.00 91.06 118 LYS A C 1
ATOM 940 O O . LYS A 1 118 ? -1.287 -8.085 14.771 1.00 91.06 118 LYS A O 1
ATOM 945 N N . ILE A 1 119 ? -0.347 -10.120 14.655 1.00 97.38 119 ILE A N 1
ATOM 946 C CA . ILE A 1 119 ? -1.617 -10.872 14.728 1.00 97.38 119 ILE A CA 1
ATOM 947 C C . ILE A 1 119 ? -2.478 -10.494 15.951 1.00 97.38 119 ILE A C 1
ATOM 949 O O . ILE A 1 119 ? -3.672 -10.254 15.761 1.00 97.38 119 ILE A O 1
ATOM 953 N N . PRO A 1 120 ? -1.939 -10.351 17.184 1.00 96.44 120 PRO A N 1
ATOM 954 C CA . PRO A 1 120 ? -2.754 -9.954 18.335 1.00 96.44 120 PRO A CA 1
ATOM 955 C C . PRO A 1 120 ? -3.487 -8.620 18.143 1.00 96.44 120 PRO A C 1
ATOM 957 O O . PRO A 1 120 ? -4.644 -8.493 18.533 1.00 96.44 120 PRO A O 1
ATOM 960 N N . ALA A 1 121 ? -2.839 -7.634 17.512 1.00 94.94 121 ALA A N 1
ATOM 961 C CA . ALA A 1 121 ? -3.455 -6.335 17.254 1.00 94.94 121 ALA A CA 1
ATOM 962 C C . ALA A 1 121 ? -4.588 -6.443 16.221 1.00 94.94 121 ALA A C 1
ATOM 964 O O . ALA A 1 121 ? -5.634 -5.820 16.403 1.00 94.94 121 ALA A O 1
ATOM 965 N N . LEU A 1 122 ? -4.413 -7.278 15.188 1.00 98.25 122 LEU A N 1
ATOM 966 C CA . LEU A 1 122 ? -5.457 -7.573 14.201 1.00 98.25 122 LEU A CA 1
ATOM 967 C C . LEU A 1 122 ? -6.696 -8.200 14.860 1.00 98.25 122 LEU A C 1
ATOM 969 O O . LEU A 1 122 ? -7.815 -7.731 14.646 1.00 98.25 122 LEU A O 1
ATOM 973 N N . LEU A 1 123 ? -6.497 -9.217 15.705 1.00 98.25 123 LEU A N 1
ATOM 974 C CA . LEU A 1 123 ? -7.583 -9.891 16.428 1.00 98.25 123 LEU A CA 1
ATOM 975 C C . LEU A 1 123 ? -8.298 -8.949 17.400 1.00 98.25 123 LEU A C 1
ATOM 977 O O . LEU A 1 123 ? -9.530 -8.914 17.428 1.00 98.25 123 LEU A O 1
ATOM 981 N N . GLN A 1 124 ? -7.534 -8.133 18.130 1.00 96.81 124 GLN A N 1
ATOM 982 C CA . GLN A 1 124 ? -8.075 -7.123 19.035 1.00 96.81 124 GLN A CA 1
ATOM 983 C C . GLN A 1 124 ? -8.925 -6.082 18.292 1.00 96.81 124 GLN A C 1
ATOM 985 O O . GLN A 1 124 ? -9.992 -5.720 18.779 1.00 96.81 124 GLN A O 1
ATOM 990 N N . ALA A 1 125 ? -8.492 -5.624 17.115 1.00 96.25 125 ALA A N 1
ATOM 991 C CA . ALA A 1 125 ? -9.241 -4.658 16.310 1.00 96.25 125 ALA A CA 1
ATOM 992 C C . ALA A 1 125 ? -10.567 -5.227 15.780 1.00 96.25 125 ALA A C 1
ATOM 994 O O . ALA A 1 125 ? -11.530 -4.488 15.587 1.00 96.25 125 ALA A O 1
ATOM 995 N N . ALA A 1 126 ? -10.609 -6.538 15.530 1.00 97.19 126 ALA A N 1
ATOM 996 C CA . ALA A 1 126 ? -11.795 -7.243 15.053 1.00 97.19 126 ALA A CA 1
ATOM 997 C C . ALA A 1 126 ? -12.762 -7.647 16.180 1.00 97.19 126 ALA A C 1
ATOM 999 O O . ALA A 1 126 ? -13.909 -8.010 15.891 1.00 97.19 126 ALA A O 1
ATOM 1000 N N . ALA A 1 127 ? -12.337 -7.565 17.446 1.00 95.06 127 ALA A N 1
ATOM 1001 C CA . ALA A 1 127 ? -13.175 -7.890 18.594 1.00 95.06 127 ALA A CA 1
ATOM 1002 C C . ALA A 1 127 ? -14.453 -7.031 18.606 1.00 95.06 127 ALA A C 1
ATOM 1004 O O . ALA A 1 127 ? -14.443 -5.846 18.283 1.00 95.06 127 ALA A O 1
ATOM 1005 N N . GLY A 1 128 ? -15.585 -7.646 18.943 1.00 89.62 128 GLY A N 1
ATOM 1006 C CA . GLY A 1 128 ? -16.911 -7.030 18.857 1.00 89.62 128 GLY A CA 1
ATOM 1007 C C . GLY A 1 128 ? -17.499 -6.897 17.445 1.00 89.62 128 GLY A C 1
ATOM 1008 O O . GLY A 1 128 ? -18.654 -6.498 17.323 1.00 89.62 128 GLY A O 1
ATOM 1009 N N . THR A 1 129 ? -16.766 -7.246 16.381 1.00 94.06 129 THR A N 1
ATOM 1010 C CA . THR A 1 129 ? -17.260 -7.175 14.993 1.00 94.06 129 THR A CA 1
ATOM 1011 C C . THR A 1 129 ? -17.592 -8.559 14.419 1.00 94.06 129 THR A C 1
ATOM 1013 O O . THR A 1 129 ? -17.291 -9.597 15.014 1.00 94.06 129 THR A O 1
ATOM 1016 N N . ASN A 1 130 ? -18.173 -8.592 13.214 1.00 94.00 130 ASN A N 1
ATOM 1017 C CA . ASN A 1 130 ? -18.359 -9.819 12.425 1.00 94.00 130 ASN A CA 1
ATOM 1018 C C . ASN A 1 130 ? -17.186 -10.117 11.468 1.00 94.00 130 ASN A C 1
ATOM 1020 O O . ASN A 1 130 ? -17.280 -11.046 10.670 1.00 94.00 130 ASN A O 1
ATOM 1024 N N . PHE A 1 131 ? -16.099 -9.339 11.522 1.00 98.44 131 PHE A N 1
ATOM 1025 C CA . PHE A 1 131 ? -14.910 -9.565 10.700 1.00 98.44 131 PHE A CA 1
ATOM 1026 C C . PHE A 1 131 ? -13.993 -10.615 11.329 1.00 98.44 131 PHE A C 1
ATOM 1028 O O . PHE A 1 131 ? -13.822 -10.635 12.549 1.00 98.44 131 PHE A O 1
ATOM 1035 N N . ARG A 1 132 ? -13.394 -11.488 10.518 1.00 98.75 132 ARG A N 1
ATOM 1036 C CA . ARG A 1 132 ? -12.486 -12.536 11.004 1.00 98.75 132 ARG A CA 1
ATOM 1037 C C . ARG A 1 132 ? -11.105 -12.442 10.365 1.00 98.75 132 ARG A C 1
ATOM 1039 O O . ARG A 1 132 ? -10.966 -12.049 9.215 1.00 98.75 132 ARG A O 1
ATOM 1046 N N . TRP A 1 133 ? -10.077 -12.855 11.089 1.00 98.81 133 TRP A N 1
ATOM 1047 C CA . TRP A 1 133 ? -8.719 -12.981 10.570 1.00 98.81 133 TRP A CA 1
ATOM 1048 C C . TRP A 1 133 ? -8.340 -14.450 10.404 1.00 98.81 133 TRP A C 1
ATOM 1050 O O . TRP A 1 133 ? -8.629 -15.281 11.258 1.00 98.81 133 TRP A O 1
ATOM 1060 N N . SER A 1 134 ? -7.670 -14.761 9.305 1.00 98.81 134 SER A N 1
ATOM 1061 C CA . SER A 1 134 ? -6.895 -15.983 9.101 1.00 98.81 134 SER A CA 1
ATOM 1062 C C . SER A 1 134 ? -5.445 -15.588 8.809 1.00 98.81 134 SER A C 1
ATOM 1064 O O . SER A 1 134 ? -5.136 -14.404 8.651 1.00 98.81 134 SER A O 1
ATOM 1066 N N . VAL A 1 135 ? -4.552 -16.571 8.739 1.00 98.75 135 VAL A N 1
ATOM 1067 C CA . VAL A 1 135 ? -3.149 -16.364 8.371 1.00 98.75 135 VAL A CA 1
ATOM 1068 C C . VAL A 1 135 ? -2.860 -16.934 6.986 1.00 98.75 135 VAL A C 1
ATOM 1070 O O . VAL A 1 135 ? -3.458 -17.937 6.586 1.00 98.75 135 VAL A O 1
ATOM 1073 N N . TYR A 1 136 ? -1.918 -16.307 6.286 1.00 98.81 136 TYR A N 1
ATOM 1074 C CA . TYR A 1 136 ? -1.302 -16.801 5.065 1.00 98.81 136 TYR A CA 1
ATOM 1075 C C . TYR A 1 136 ? 0.120 -17.254 5.391 1.00 98.81 136 TYR A C 1
ATOM 1077 O O . TYR A 1 136 ? 1.000 -16.428 5.604 1.00 98.81 136 TYR A O 1
ATOM 1085 N N . HIS A 1 137 ? 0.330 -18.561 5.528 1.00 98.56 137 HIS A N 1
ATOM 1086 C CA . HIS A 1 137 ? 1.636 -19.135 5.848 1.00 98.56 137 HIS A CA 1
ATOM 1087 C C . HIS A 1 137 ? 2.551 -19.048 4.624 1.00 98.56 137 HIS A C 1
ATOM 1089 O O . HIS A 1 137 ? 2.251 -19.646 3.591 1.00 98.56 137 HIS A O 1
ATOM 1095 N N . GLU A 1 138 ? 3.632 -18.277 4.738 1.00 97.38 138 GLU A N 1
ATOM 1096 C CA . GLU A 1 138 ? 4.476 -17.885 3.598 1.00 97.38 138 GLU A CA 1
ATOM 1097 C C . GLU A 1 138 ? 5.658 -18.834 3.347 1.00 97.38 138 GLU A C 1
ATOM 1099 O O . GLU A 1 138 ? 6.183 -18.905 2.241 1.00 97.38 138 GLU A O 1
ATOM 1104 N N . ASN A 1 139 ? 6.113 -19.584 4.357 1.00 92.88 139 ASN A N 1
ATOM 1105 C CA . ASN A 1 139 ? 7.419 -20.264 4.300 1.00 92.88 139 ASN A CA 1
ATOM 1106 C C . ASN A 1 139 ? 7.502 -21.381 3.246 1.00 92.88 139 ASN A C 1
ATOM 1108 O O . ASN A 1 139 ? 8.599 -21.767 2.843 1.00 92.88 139 ASN A O 1
ATOM 1112 N N . GLU A 1 140 ? 6.361 -21.887 2.787 1.00 93.75 140 GLU A N 1
ATOM 1113 C CA . GLU A 1 140 ? 6.265 -22.859 1.695 1.00 93.75 140 GLU A CA 1
ATOM 1114 C C . GLU A 1 140 ? 6.623 -22.230 0.323 1.00 93.75 140 GLU A C 1
ATOM 1116 O O . GLU A 1 140 ? 6.832 -22.939 -0.656 1.00 93.75 140 GLU A O 1
ATOM 1121 N N . SER A 1 141 ? 6.768 -20.901 0.227 1.00 89.12 141 SER A N 1
ATOM 1122 C CA . SER A 1 141 ? 7.314 -20.220 -0.958 1.00 89.12 141 SER A CA 1
ATOM 1123 C C . SER A 1 141 ? 8.844 -20.134 -0.982 1.00 89.12 141 SER A C 1
ATOM 1125 O O . SER A 1 141 ? 9.411 -19.692 -1.979 1.00 89.12 141 SER A O 1
ATOM 1127 N N . LEU A 1 142 ? 9.517 -20.473 0.124 1.00 88.44 142 LEU A N 1
ATOM 1128 C CA . LEU A 1 142 ? 10.982 -20.442 0.248 1.00 88.44 142 LEU A CA 1
ATOM 1129 C C . LEU A 1 142 ? 11.613 -21.840 0.161 1.00 88.44 142 LEU A C 1
ATOM 1131 O O . LEU A 1 142 ? 12.838 -21.971 0.196 1.00 88.44 142 LEU A O 1
ATOM 1135 N N . GLY A 1 143 ? 10.790 -22.884 0.079 1.00 91.81 143 GLY A N 1
ATOM 1136 C CA . GLY A 1 143 ? 11.204 -24.279 0.016 1.00 91.81 143 GLY A CA 1
ATOM 1137 C C . GLY A 1 143 ? 10.165 -25.199 0.650 1.00 91.81 143 GLY A C 1
ATOM 1138 O O . GLY A 1 143 ? 8.987 -24.866 0.720 1.00 91.81 143 GLY A O 1
ATOM 1139 N N . ASN A 1 144 ? 10.626 -26.345 1.163 1.00 93.88 144 ASN A N 1
ATOM 1140 C CA . ASN A 1 144 ? 9.765 -27.420 1.663 1.00 93.88 144 ASN A CA 1
ATOM 1141 C C . ASN A 1 144 ? 9.877 -27.570 3.198 1.00 93.88 144 ASN A C 1
ATOM 1143 O O . ASN A 1 144 ? 10.655 -28.411 3.667 1.00 93.88 144 ASN A O 1
ATOM 1147 N N . PRO A 1 145 ? 9.141 -26.780 4.012 1.00 95.25 145 PRO A N 1
ATOM 1148 C CA . PRO A 1 145 ? 9.088 -26.934 5.464 1.00 95.25 145 PRO A CA 1
ATOM 1149 C C . PRO A 1 145 ? 8.880 -28.386 5.913 1.00 95.25 145 PRO A C 1
ATOM 1151 O O . PRO A 1 145 ? 7.968 -29.082 5.464 1.00 95.25 145 PRO A O 1
ATOM 1154 N N . SER A 1 146 ? 9.707 -28.864 6.844 1.00 97.12 146 SER A N 1
ATOM 1155 C CA . SER A 1 146 ? 9.544 -30.226 7.364 1.00 97.12 146 SER A CA 1
ATOM 1156 C C . SER A 1 146 ? 8.184 -30.409 8.050 1.00 97.12 146 SER A C 1
ATOM 1158 O O . SER A 1 146 ? 7.634 -29.474 8.633 1.00 97.12 146 SER A O 1
ATOM 1160 N N . VAL A 1 147 ? 7.674 -31.643 8.066 1.00 98.44 147 VAL A N 1
ATOM 1161 C CA . VAL A 1 147 ? 6.441 -32.002 8.792 1.00 98.44 147 VAL A CA 1
ATOM 1162 C C . VAL A 1 147 ? 6.510 -31.566 10.257 1.00 98.44 147 VAL A C 1
ATOM 1164 O O . VAL A 1 147 ? 5.522 -31.077 10.797 1.00 98.44 147 VAL A O 1
ATOM 1167 N N . ALA A 1 148 ? 7.678 -31.689 10.897 1.00 98.19 148 ALA A N 1
ATOM 1168 C CA . ALA A 1 148 ? 7.881 -31.251 12.274 1.00 98.19 148 ALA A CA 1
ATOM 1169 C C . ALA A 1 148 ? 7.715 -29.729 12.429 1.00 98.19 148 ALA A C 1
ATOM 1171 O O . ALA A 1 148 ? 7.042 -29.286 13.359 1.00 98.19 148 ALA A O 1
ATOM 1172 N N . GLN A 1 149 ? 8.264 -28.938 11.499 1.00 97.88 149 GLN A N 1
ATOM 1173 C CA . GLN A 1 149 ? 8.098 -27.481 11.506 1.00 97.88 149 GLN A CA 1
ATOM 1174 C C . GLN A 1 149 ? 6.632 -27.092 11.300 1.00 97.88 149 GLN A C 1
ATOM 1176 O O . GLN A 1 149 ? 6.092 -26.315 12.080 1.00 97.88 149 GLN A O 1
ATOM 1181 N N . LEU A 1 150 ? 5.966 -27.683 10.305 1.00 98.56 150 LEU A N 1
ATOM 1182 C CA . LEU A 1 150 ? 4.547 -27.437 10.042 1.00 98.56 150 LEU A CA 1
ATOM 1183 C C . LEU A 1 150 ? 3.670 -27.836 11.238 1.00 98.56 150 LEU A C 1
ATOM 1185 O O . LEU A 1 150 ? 2.749 -27.111 11.604 1.00 98.56 150 LEU A O 1
ATOM 1189 N N . THR A 1 151 ? 3.981 -28.955 11.897 1.00 98.81 151 THR A N 1
ATOM 1190 C CA . THR A 1 151 ? 3.270 -29.394 13.108 1.00 98.81 151 THR A CA 1
ATOM 1191 C C . THR A 1 151 ? 3.444 -28.384 14.241 1.00 98.81 151 THR A C 1
ATOM 1193 O O . THR A 1 151 ? 2.475 -28.058 14.930 1.00 98.81 151 THR A O 1
ATOM 1196 N N . SER A 1 152 ? 4.666 -27.872 14.420 1.00 98.69 152 SER A N 1
ATOM 1197 C CA . SER A 1 152 ? 4.976 -26.822 15.393 1.00 98.69 152 SER A CA 1
ATOM 1198 C C . SER A 1 152 ? 4.173 -25.550 15.111 1.00 98.69 152 SER A C 1
ATOM 1200 O O . SER A 1 152 ? 3.494 -25.048 16.003 1.00 98.69 152 SER A O 1
ATOM 1202 N N . ASP A 1 153 ? 4.170 -25.077 13.862 1.00 98.56 153 ASP A N 1
ATOM 1203 C CA . ASP A 1 153 ? 3.462 -23.857 13.458 1.00 98.56 153 ASP A CA 1
ATOM 1204 C C . ASP A 1 153 ? 1.946 -23.984 13.632 1.00 98.56 153 ASP A C 1
ATOM 1206 O O . ASP A 1 153 ? 1.312 -23.098 14.202 1.00 98.56 153 ASP A O 1
ATOM 1210 N N . LEU A 1 154 ? 1.351 -25.102 13.208 1.00 98.81 154 LEU A N 1
ATOM 1211 C CA . LEU A 1 154 ? -0.085 -25.334 13.371 1.00 98.81 154 LEU A CA 1
ATOM 1212 C C . LEU A 1 154 ? -0.487 -25.435 14.848 1.00 98.81 154 LEU A C 1
ATOM 1214 O O . LEU A 1 154 ? -1.523 -24.900 15.242 1.00 98.81 154 LEU A O 1
ATOM 1218 N N . THR A 1 155 ? 0.337 -26.086 15.673 1.00 98.81 155 THR A N 1
ATOM 1219 C CA . THR A 1 155 ? 0.131 -26.153 17.129 1.00 98.81 155 THR A CA 1
ATOM 1220 C C . THR A 1 155 ? 0.188 -24.758 17.746 1.00 98.81 155 THR A C 1
ATOM 1222 O O . THR A 1 155 ? -0.714 -24.379 18.490 1.00 98.81 155 THR A O 1
ATOM 1225 N N . TYR A 1 156 ? 1.194 -23.965 17.373 1.00 98.81 156 TYR A N 1
ATOM 1226 C CA . TYR A 1 156 ? 1.359 -22.590 17.830 1.00 98.81 156 TYR A CA 1
ATOM 1227 C C . TYR A 1 156 ? 0.159 -21.709 17.461 1.00 98.81 156 TYR A C 1
ATOM 1229 O O . TYR A 1 156 ? -0.407 -21.041 18.327 1.00 98.81 156 TYR A O 1
ATOM 1237 N N . LEU A 1 157 ? -0.269 -21.737 16.194 1.00 98.69 157 LEU A N 1
ATOM 1238 C CA . LEU A 1 157 ? -1.412 -20.958 15.713 1.00 98.69 157 LEU A CA 1
ATOM 1239 C C . LEU A 1 157 ? -2.702 -21.347 16.442 1.00 98.69 157 LEU A C 1
ATOM 1241 O O . LEU A 1 157 ? -3.439 -20.461 16.879 1.00 98.69 157 LEU A O 1
ATOM 1245 N N . ARG A 1 158 ? -2.957 -22.650 16.632 1.00 98.44 158 ARG A N 1
ATOM 1246 C CA . ARG A 1 158 ? -4.108 -23.137 17.408 1.00 98.44 158 ARG A CA 1
ATOM 1247 C C . ARG A 1 158 ? -4.091 -22.574 18.825 1.00 98.44 158 ARG A C 1
ATOM 1249 O O . ARG A 1 158 ? -5.079 -21.988 19.259 1.00 98.44 158 ARG A O 1
ATOM 1256 N N . ASP A 1 159 ? -2.988 -22.789 19.536 1.00 98.25 159 ASP A N 1
ATOM 1257 C CA . ASP A 1 159 ? -2.901 -22.524 20.973 1.00 98.25 159 ASP A CA 1
ATOM 1258 C C . ASP A 1 159 ? -2.901 -21.029 21.279 1.00 98.25 159 ASP A C 1
ATOM 1260 O O . ASP A 1 159 ? -3.409 -20.608 22.318 1.00 98.25 159 ASP A O 1
ATOM 1264 N N . ARG A 1 160 ? -2.356 -20.220 20.367 1.00 98.00 160 ARG A N 1
ATOM 1265 C CA . ARG A 1 160 ? -2.222 -18.780 20.564 1.00 98.00 160 ARG A CA 1
ATOM 1266 C C . ARG A 1 160 ? -3.387 -17.968 20.010 1.00 98.00 160 ARG A C 1
ATOM 1268 O O . ARG A 1 160 ? -3.758 -16.975 20.629 1.00 98.00 160 ARG A O 1
ATOM 1275 N N . TYR A 1 161 ? -3.935 -18.358 18.860 1.00 97.94 161 TYR A N 1
ATOM 1276 C CA . TYR A 1 161 ? -4.903 -17.542 18.118 1.00 97.94 161 TYR A CA 1
ATOM 1277 C C . TYR A 1 161 ? -6.181 -18.296 17.740 1.00 97.94 161 TYR A C 1
ATOM 1279 O O . TYR A 1 161 ? -7.243 -17.691 17.675 1.00 97.94 161 TYR A O 1
ATOM 1287 N N . GLY A 1 162 ? -6.112 -19.610 17.510 1.00 95.88 162 GLY A N 1
ATOM 1288 C CA . GLY A 1 162 ? -7.206 -20.382 16.912 1.00 95.88 162 GLY A CA 1
ATOM 1289 C C . GLY A 1 162 ? -8.509 -20.425 17.721 1.00 95.88 162 GLY A C 1
ATOM 1290 O O . GLY A 1 162 ? -9.559 -20.693 17.141 1.00 95.88 162 GLY A O 1
ATOM 1291 N N . ASN A 1 163 ? -8.458 -20.144 19.028 1.00 94.31 163 ASN A N 1
ATOM 1292 C CA . ASN A 1 163 ? -9.635 -20.053 19.904 1.00 94.31 163 ASN A CA 1
ATOM 1293 C C . ASN A 1 163 ? -10.203 -18.628 20.038 1.00 94.31 163 ASN A C 1
ATOM 1295 O O . ASN A 1 163 ? -11.222 -18.445 20.701 1.00 94.31 163 ASN A O 1
ATOM 1299 N N . ASP A 1 164 ? -9.555 -17.619 19.452 1.00 97.12 164 ASP A N 1
ATOM 1300 C CA . ASP A 1 164 ? -10.047 -16.244 19.489 1.00 97.12 164 ASP A CA 1
ATOM 1301 C C . ASP A 1 164 ? -11.340 -16.121 18.646 1.00 97.12 164 ASP A C 1
ATOM 1303 O O . ASP A 1 164 ? -11.375 -16.605 17.505 1.00 97.12 164 ASP A O 1
ATOM 1307 N N . PRO A 1 165 ? -12.423 -15.491 19.152 1.00 96.56 165 PRO A N 1
ATOM 1308 C CA . PRO A 1 165 ? -13.659 -15.260 18.393 1.00 96.56 165 PRO A CA 1
ATOM 1309 C C . PRO A 1 165 ? -13.448 -14.526 17.064 1.00 96.56 165 PRO A C 1
ATOM 1311 O O . PRO A 1 165 ? -14.198 -14.739 16.112 1.00 96.56 165 PRO A O 1
ATOM 1314 N N . SER A 1 166 ? -12.416 -13.688 16.980 1.00 98.06 166 SER A N 1
ATOM 1315 C CA . SER A 1 166 ? -12.025 -12.963 15.776 1.00 98.06 166 SER A CA 1
ATOM 1316 C C . SER A 1 166 ? -11.157 -13.794 14.826 1.00 98.06 166 SER A C 1
ATOM 1318 O O . SER A 1 166 ? -10.899 -13.337 13.715 1.00 98.06 166 SER A O 1
ATOM 1320 N N . PHE A 1 167 ? -10.713 -14.999 15.199 1.00 98.62 167 PHE A N 1
ATOM 1321 C CA . PHE A 1 167 ? -9.998 -15.902 14.295 1.00 98.62 167 PHE A CA 1
ATOM 1322 C C . PHE A 1 167 ? -10.984 -16.761 13.494 1.00 98.62 167 PHE A C 1
ATOM 1324 O O . PHE A 1 167 ? -11.903 -17.373 14.049 1.00 98.62 167 PHE A O 1
ATOM 1331 N N . LEU A 1 168 ? -10.792 -16.806 12.175 1.00 98.75 168 LEU A N 1
ATOM 1332 C CA . LEU A 1 168 ? -11.686 -17.474 11.237 1.00 98.75 168 LEU A CA 1
ATOM 1333 C C . LEU A 1 168 ? -11.696 -18.985 11.472 1.00 98.75 168 LEU A C 1
ATOM 1335 O O . LEU A 1 168 ? -10.650 -19.644 11.454 1.00 98.75 168 LEU A O 1
ATOM 1339 N N . ARG A 1 169 ? -12.898 -19.539 11.630 1.00 98.44 169 ARG A N 1
ATOM 1340 C CA . ARG A 1 169 ? -13.131 -20.971 11.811 1.00 98.44 169 ARG A CA 1
ATOM 1341 C C . ARG A 1 169 ? -14.224 -21.489 10.887 1.00 98.44 169 ARG A C 1
ATOM 1343 O O . ARG A 1 169 ? -15.286 -20.888 10.772 1.00 98.44 169 ARG A O 1
ATOM 1350 N N . ILE A 1 170 ? -13.988 -22.662 10.301 1.00 98.19 170 ILE A N 1
ATOM 1351 C CA . ILE A 1 170 ? -14.977 -23.423 9.525 1.00 98.19 170 ILE A CA 1
ATOM 1352 C C . ILE A 1 170 ? -15.253 -24.723 10.267 1.00 98.19 170 ILE A C 1
ATOM 1354 O O . ILE A 1 170 ? -14.337 -25.504 10.518 1.00 98.19 170 ILE A O 1
ATOM 1358 N N . ASN A 1 171 ? -16.510 -24.953 10.655 1.00 95.06 171 ASN A N 1
ATOM 1359 C CA . ASN A 1 171 ? -16.912 -26.118 11.455 1.00 95.06 171 ASN A CA 1
ATOM 1360 C C . ASN A 1 171 ? -16.051 -26.297 12.726 1.00 95.06 171 ASN A C 1
ATOM 1362 O O . ASN A 1 171 ? -15.646 -27.405 13.067 1.00 95.06 171 ASN A O 1
ATOM 1366 N N . GLY A 1 172 ? -15.716 -25.185 13.393 1.00 95.38 172 GLY A N 1
ATOM 1367 C CA . GLY A 1 172 ? -14.878 -25.163 14.599 1.00 95.38 172 GLY A CA 1
ATOM 1368 C C . GLY A 1 172 ? -13.368 -25.304 14.361 1.00 95.38 172 GLY A C 1
ATOM 1369 O O . GLY A 1 172 ? -12.603 -25.210 15.315 1.00 95.38 172 GLY A O 1
ATOM 1370 N N . ARG A 1 173 ? -12.916 -25.490 13.115 1.00 98.25 173 ARG A N 1
ATOM 1371 C CA . ARG A 1 173 ? -11.498 -25.652 12.754 1.00 98.25 173 ARG A CA 1
ATOM 1372 C C . ARG A 1 173 ? -10.903 -24.316 12.314 1.00 98.25 173 ARG A C 1
ATOM 1374 O O . ARG A 1 173 ? -11.449 -23.687 11.410 1.00 98.25 173 ARG A O 1
ATOM 1381 N N . PHE A 1 174 ? -9.805 -23.884 12.938 1.00 98.69 174 PHE A N 1
ATOM 1382 C CA . PHE A 1 174 ? -9.138 -22.618 12.604 1.00 98.69 174 PHE A CA 1
ATOM 1383 C C . PHE A 1 174 ? -8.543 -22.678 11.195 1.00 98.69 174 PHE A C 1
ATOM 1385 O O . PHE A 1 174 ? -7.953 -23.689 10.814 1.00 98.69 174 PHE A O 1
ATOM 1392 N N . VAL A 1 175 ? -8.745 -21.623 10.407 1.00 98.88 175 VAL A N 1
ATOM 1393 C CA . VAL A 1 175 ? -8.376 -21.605 8.985 1.00 98.88 175 VAL A CA 1
ATOM 1394 C C . VAL A 1 175 ? -6.938 -21.133 8.800 1.00 98.88 175 VAL A C 1
ATOM 1396 O O . VAL A 1 175 ? -6.544 -20.117 9.376 1.00 98.88 175 VAL A O 1
ATOM 1399 N N . VAL A 1 176 ? -6.180 -21.835 7.957 1.00 98.88 176 VAL A N 1
ATOM 1400 C CA . VAL A 1 176 ? -4.820 -21.466 7.535 1.00 98.88 176 VAL A CA 1
ATOM 1401 C C . VAL A 1 176 ? -4.739 -21.547 6.013 1.00 98.88 176 VAL A C 1
ATOM 1403 O O . VAL A 1 176 ? -4.930 -22.621 5.439 1.00 98.88 176 VAL A O 1
ATOM 1406 N N . PHE A 1 177 ? -4.444 -20.421 5.366 1.00 98.94 177 PHE A N 1
ATOM 1407 C CA . PHE A 1 177 ? -4.075 -20.381 3.951 1.00 98.94 177 PHE A CA 1
ATOM 1408 C C . PHE A 1 177 ? -2.563 -20.563 3.810 1.00 98.94 177 PHE A C 1
ATOM 1410 O O . PHE A 1 177 ? -1.811 -20.173 4.701 1.00 98.94 177 PHE A O 1
ATOM 1417 N N . VAL A 1 178 ? -2.104 -21.114 2.686 1.00 98.69 178 VAL A N 1
ATOM 1418 C CA . VAL A 1 178 ? -0.677 -21.401 2.455 1.00 98.69 178 VAL A CA 1
ATOM 1419 C C . VAL A 1 178 ? -0.214 -20.848 1.114 1.00 98.69 178 VAL A C 1
ATOM 1421 O O . VAL A 1 178 ? -0.734 -21.245 0.068 1.00 98.69 178 VAL A O 1
ATOM 1424 N N . TYR A 1 179 ? 0.764 -19.945 1.131 1.00 97.31 179 TYR A N 1
ATOM 1425 C CA . TYR A 1 179 ? 1.434 -19.487 -0.081 1.00 97.31 179 TYR A CA 1
ATOM 1426 C C . TYR A 1 179 ? 2.547 -20.458 -0.448 1.00 97.31 179 TYR A C 1
ATOM 1428 O O . TYR A 1 179 ? 3.314 -20.859 0.415 1.00 97.31 179 TYR A O 1
ATOM 1436 N N . SER A 1 180 ? 2.664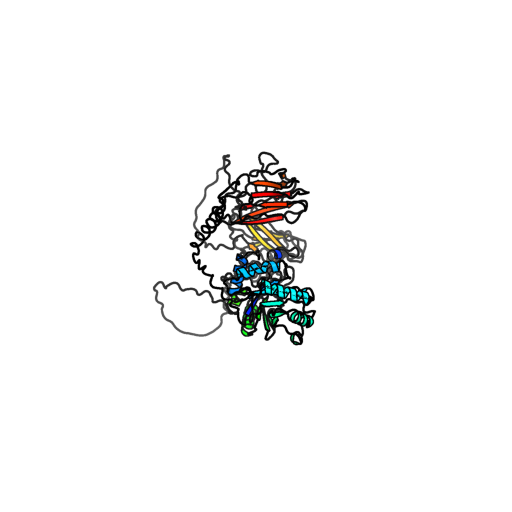 -20.828 -1.720 1.00 94.19 180 SER A N 1
ATOM 1437 C CA . SER A 1 180 ? 3.708 -21.748 -2.172 1.00 94.19 180 SER A CA 1
ATOM 1438 C C . SER A 1 180 ? 4.166 -21.462 -3.597 1.00 94.19 180 SER A C 1
ATOM 1440 O O . SER A 1 180 ?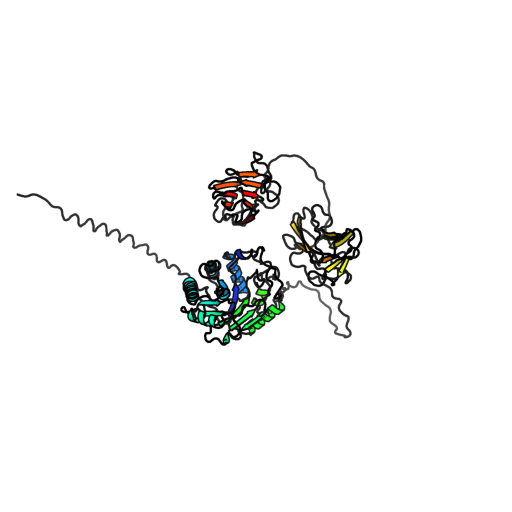 3.422 -20.908 -4.423 1.00 94.19 180 SER A O 1
ATOM 1442 N N . ASP A 1 181 ? 5.397 -21.878 -3.900 1.00 85.75 181 ASP A N 1
ATOM 1443 C CA . ASP A 1 181 ? 5.953 -21.854 -5.257 1.00 85.75 181 ASP A CA 1
ATOM 1444 C C . ASP A 1 181 ? 5.371 -22.969 -6.156 1.00 85.75 181 ASP A C 1
ATOM 1446 O O . ASP A 1 181 ? 5.373 -22.851 -7.381 1.00 85.75 181 ASP A O 1
ATOM 1450 N N . GLY A 1 182 ? 4.790 -24.012 -5.548 1.00 83.44 182 GLY A N 1
ATOM 1451 C CA . GLY A 1 182 ? 4.198 -25.171 -6.216 1.00 83.44 182 GLY A CA 1
ATOM 1452 C C . GLY A 1 182 ? 5.208 -26.219 -6.700 1.00 83.44 182 GLY A C 1
ATOM 1453 O O . GLY A 1 182 ? 4.798 -27.188 -7.342 1.00 83.44 182 GLY A O 1
ATOM 1454 N N . GLY A 1 183 ? 6.501 -26.059 -6.402 1.00 88.31 183 GLY A N 1
ATOM 1455 C CA . GLY A 1 183 ? 7.580 -26.924 -6.885 1.00 88.31 183 GLY A CA 1
ATOM 1456 C C . GLY A 1 183 ? 7.553 -28.341 -6.306 1.00 88.31 183 GLY A C 1
ATOM 1457 O O . GLY A 1 183 ? 7.927 -29.288 -6.996 1.00 88.31 183 GLY A O 1
ATOM 1458 N N . ASP A 1 184 ? 7.054 -28.508 -5.076 1.00 89.12 184 ASP A N 1
ATOM 1459 C CA . ASP A 1 184 ? 6.936 -29.816 -4.406 1.00 89.12 184 ASP A CA 1
ATOM 1460 C C . ASP A 1 184 ? 5.687 -30.613 -4.824 1.00 89.12 184 ASP A C 1
ATOM 1462 O O . ASP A 1 184 ? 5.535 -31.789 -4.496 1.00 89.12 184 ASP A O 1
ATOM 1466 N N . THR A 1 185 ? 4.781 -30.003 -5.593 1.00 94.25 185 THR A N 1
ATOM 1467 C CA . THR A 1 185 ? 3.553 -30.635 -6.101 1.00 94.25 185 THR A CA 1
ATOM 1468 C C . THR A 1 185 ? 2.775 -31.390 -5.003 1.00 94.25 185 THR A C 1
ATOM 1470 O O . THR A 1 185 ? 2.449 -30.814 -3.965 1.00 94.25 185 THR A O 1
ATOM 1473 N N . CYS A 1 186 ? 2.477 -32.683 -5.185 1.00 97.69 186 CYS A N 1
ATOM 1474 C CA . CYS A 1 186 ? 1.759 -33.493 -4.199 1.00 97.69 186 CYS A CA 1
ATOM 1475 C C . CYS A 1 186 ? 2.535 -33.708 -2.890 1.00 97.69 186 CYS A C 1
ATOM 1477 O O . CYS A 1 186 ? 1.897 -33.929 -1.862 1.00 97.69 186 CYS A O 1
ATOM 1479 N N . GLY A 1 187 ? 3.867 -33.569 -2.894 1.00 97.56 187 GLY A N 1
ATOM 1480 C CA . GLY A 1 187 ? 4.682 -33.628 -1.678 1.00 97.56 187 GLY A CA 1
ATOM 1481 C C . GLY A 1 187 ? 4.278 -32.564 -0.652 1.00 97.56 187 GLY A C 1
ATOM 1482 O O . GLY A 1 187 ? 4.210 -32.856 0.544 1.00 97.56 187 GLY A O 1
ATOM 1483 N N . MET A 1 188 ? 3.878 -31.372 -1.114 1.00 97.31 188 MET A N 1
ATOM 1484 C CA . MET A 1 188 ? 3.331 -30.319 -0.252 1.00 97.31 188 MET A CA 1
ATOM 1485 C C . MET A 1 188 ? 2.039 -30.797 0.420 1.00 97.31 188 MET A C 1
ATOM 1487 O O . MET A 1 188 ? 1.907 -30.724 1.642 1.00 97.31 188 MET A O 1
ATOM 1491 N N . ALA A 1 189 ? 1.091 -31.322 -0.360 1.00 98.06 189 ALA A N 1
ATOM 1492 C CA . ALA A 1 189 ? -0.187 -31.791 0.169 1.00 98.06 189 ALA A CA 1
ATOM 1493 C C . ALA A 1 189 ? -0.005 -32.933 1.184 1.00 98.06 189 ALA A C 1
ATOM 1495 O O . ALA A 1 189 ? -0.656 -32.927 2.231 1.00 98.06 189 ALA A O 1
ATOM 1496 N N . ASP A 1 190 ? 0.915 -33.865 0.921 1.00 98.44 190 ASP A N 1
ATOM 1497 C CA . ASP A 1 190 ? 1.255 -34.954 1.840 1.00 98.44 190 ASP A CA 1
ATOM 1498 C C . ASP A 1 190 ? 1.845 -34.423 3.157 1.00 98.44 190 ASP A C 1
ATOM 1500 O O . ASP A 1 190 ? 1.385 -34.805 4.238 1.00 98.44 190 ASP A O 1
ATOM 1504 N N . ARG A 1 191 ? 2.806 -33.488 3.096 1.00 98.12 191 ARG A N 1
ATOM 1505 C CA . ARG A 1 191 ? 3.423 -32.889 4.294 1.00 98.12 191 ARG A CA 1
ATOM 1506 C C . ARG A 1 191 ? 2.413 -32.130 5.144 1.00 98.12 191 ARG A C 1
ATOM 1508 O O . ARG A 1 191 ? 2.368 -32.332 6.358 1.00 98.12 191 ARG A O 1
ATOM 1515 N N . TRP A 1 192 ? 1.588 -31.289 4.526 1.00 98.31 192 TRP A N 1
ATOM 1516 C CA . TRP A 1 192 ? 0.566 -30.514 5.232 1.00 98.31 192 TRP A CA 1
ATOM 1517 C C . TRP A 1 192 ? -0.521 -31.411 5.829 1.00 98.31 192 TRP A C 1
ATOM 1519 O O . TRP A 1 192 ? -0.958 -31.180 6.959 1.00 98.31 192 TRP A O 1
ATOM 1529 N N . LYS A 1 193 ? -0.910 -32.485 5.130 1.00 98.31 193 LYS A N 1
ATOM 1530 C CA . LYS A 1 193 ? -1.833 -33.488 5.669 1.00 98.31 193 LYS A CA 1
ATOM 1531 C C . LYS A 1 193 ? -1.238 -34.209 6.876 1.00 98.31 193 LYS A C 1
ATOM 1533 O O . LYS A 1 193 ? -1.923 -34.353 7.887 1.00 98.31 193 LYS A O 1
ATOM 1538 N N . GLN A 1 194 ? 0.020 -34.639 6.781 1.00 98.44 194 GLN A N 1
ATOM 1539 C CA . GLN A 1 194 ? 0.722 -35.339 7.855 1.00 98.44 194 GLN A CA 1
ATOM 1540 C C . GLN A 1 194 ? 0.953 -34.439 9.079 1.00 98.44 194 GLN A C 1
ATOM 1542 O O . GLN A 1 194 ? 0.824 -34.899 10.212 1.00 98.44 194 GLN A O 1
ATOM 1547 N N . ALA A 1 195 ? 1.280 -33.164 8.862 1.00 98.50 195 ALA A N 1
ATOM 1548 C CA . ALA A 1 195 ? 1.577 -32.208 9.925 1.00 98.50 195 ALA A CA 1
ATOM 1549 C C . ALA A 1 195 ? 0.339 -31.737 10.701 1.00 98.50 195 ALA A C 1
ATOM 1551 O O . ALA A 1 195 ? 0.445 -31.323 11.858 1.00 98.50 195 ALA A O 1
ATOM 1552 N N . ASN A 1 196 ? -0.844 -31.790 10.085 1.00 98.50 196 ASN A N 1
ATOM 1553 C CA . ASN A 1 196 ? -2.080 -31.281 10.666 1.00 98.50 196 ASN A CA 1
ATOM 1554 C C . ASN A 1 196 ? -2.688 -32.227 11.718 1.00 98.50 196 ASN A C 1
ATOM 1556 O O . ASN A 1 196 ? -3.810 -32.719 11.594 1.00 98.50 196 ASN A O 1
ATOM 1560 N N . THR A 1 197 ? -1.944 -32.451 12.797 1.00 98.06 197 THR A N 1
ATOM 1561 C CA . THR A 1 197 ? -2.365 -33.246 13.962 1.00 98.06 197 THR A CA 1
ATOM 1562 C C . THR A 1 197 ? -3.359 -32.506 14.862 1.00 98.06 197 THR A C 1
ATOM 1564 O O . THR A 1 197 ? -3.946 -33.096 15.767 1.00 98.06 197 THR A O 1
ATOM 1567 N N . VAL A 1 198 ? -3.560 -31.211 14.608 1.00 98.06 198 VAL A N 1
ATOM 1568 C CA . VAL A 1 198 ? -4.341 -30.295 15.447 1.00 98.06 198 VAL A CA 1
ATOM 1569 C C . VAL A 1 198 ? -5.693 -29.906 14.843 1.00 98.06 198 VAL A C 1
ATOM 1571 O O . VAL A 1 198 ? -6.436 -29.144 15.455 1.00 98.06 198 VAL A O 1
ATOM 1574 N N . GLY A 1 199 ? -6.021 -30.429 13.659 1.00 97.56 199 GLY A N 1
ATOM 1575 C CA . GLY A 1 199 ? -7.325 -30.247 13.026 1.00 97.56 199 GLY A CA 1
ATOM 1576 C C . GLY A 1 199 ? -7.571 -28.857 12.431 1.00 97.56 199 GLY A C 1
ATOM 1577 O O . GLY A 1 199 ? -8.724 -28.446 12.355 1.00 97.56 199 GLY A O 1
ATOM 1578 N N . ALA A 1 200 ? -6.546 -28.139 11.972 1.00 98.69 200 ALA A N 1
ATOM 1579 C CA . ALA A 1 200 ? -6.692 -26.877 11.231 1.00 98.69 200 ALA A CA 1
ATOM 1580 C C . ALA A 1 200 ? -7.460 -27.080 9.912 1.00 98.69 200 ALA A C 1
ATOM 1582 O O . ALA A 1 200 ? -7.306 -28.134 9.302 1.00 98.69 200 ALA A O 1
ATOM 1583 N N . TYR A 1 201 ? -8.252 -26.114 9.444 1.00 98.81 201 TYR A N 1
ATOM 1584 C CA . TYR A 1 201 ? -8.825 -26.111 8.089 1.00 98.81 201 TYR A CA 1
ATOM 1585 C C . TYR A 1 201 ? -7.785 -25.537 7.118 1.00 98.81 201 TYR A C 1
ATOM 1587 O O . TYR A 1 201 ? -7.511 -24.336 7.151 1.00 98.81 201 TYR A O 1
ATOM 1595 N N . ILE A 1 202 ? -7.176 -26.385 6.289 1.00 98.81 202 ILE A N 1
ATOM 1596 C CA . ILE A 1 202 ? -6.039 -25.995 5.440 1.00 98.81 202 ILE A CA 1
ATOM 1597 C C . ILE A 1 202 ? -6.509 -25.628 4.032 1.00 98.81 202 ILE A C 1
ATOM 1599 O O . ILE A 1 202 ? -7.209 -26.410 3.385 1.00 98.81 202 ILE A O 1
ATOM 1603 N N . VAL A 1 203 ? -6.067 -24.466 3.544 1.00 98.88 203 VAL A N 1
ATOM 1604 C CA . VAL A 1 203 ? -6.282 -23.999 2.169 1.00 98.88 203 VAL A CA 1
ATOM 1605 C C . VAL A 1 203 ? -4.933 -23.844 1.468 1.00 98.88 203 VAL A C 1
ATOM 1607 O O . VAL A 1 203 ? -4.166 -22.936 1.786 1.00 98.88 203 VAL A O 1
ATOM 1610 N N . LEU A 1 204 ? -4.616 -24.752 0.543 1.00 98.75 204 LEU A N 1
ATOM 1611 C CA . LEU A 1 204 ? -3.333 -24.732 -0.169 1.00 98.75 204 LEU A CA 1
ATOM 1612 C C . LEU A 1 204 ? -3.437 -23.968 -1.489 1.00 98.75 204 LEU A C 1
ATOM 1614 O O . LEU A 1 204 ? -4.443 -24.065 -2.197 1.00 98.75 204 LEU A O 1
ATOM 1618 N N . LYS A 1 205 ? -2.355 -23.276 -1.862 1.00 98.25 205 LYS A N 1
ATOM 1619 C CA . LYS A 1 205 ? -2.223 -22.710 -3.203 1.00 98.25 205 LYS A CA 1
ATOM 1620 C C . LYS A 1 205 ? -2.117 -23.824 -4.252 1.00 98.25 205 LYS A C 1
ATOM 1622 O O . LYS A 1 205 ? -1.414 -24.816 -4.058 1.00 98.25 205 LYS A O 1
ATOM 1627 N N . VAL A 1 206 ? -2.814 -23.659 -5.374 1.00 97.88 206 VAL A N 1
ATOM 1628 C CA . VAL A 1 206 ? -2.816 -24.620 -6.485 1.00 97.88 206 VAL A CA 1
ATOM 1629 C C . VAL A 1 206 ? -1.465 -24.700 -7.203 1.00 97.88 206 VAL A C 1
ATOM 1631 O O . VAL A 1 206 ? -0.705 -23.733 -7.289 1.00 97.88 206 VAL A O 1
ATOM 1634 N N . PHE A 1 207 ? -1.213 -25.865 -7.795 1.00 95.88 207 PHE A N 1
ATOM 1635 C CA . PHE A 1 207 ? -0.119 -26.158 -8.725 1.00 95.88 207 PHE A CA 1
ATOM 1636 C C . PHE A 1 207 ? -0.633 -27.099 -9.822 1.00 95.88 207 PHE A C 1
ATOM 1638 O O . PHE A 1 207 ? -1.697 -27.700 -9.688 1.00 95.88 207 PHE A O 1
ATOM 1645 N N . SER A 1 208 ? 0.100 -27.258 -10.923 1.00 94.69 208 SER A N 1
ATOM 1646 C CA . SER A 1 208 ? -0.346 -28.127 -12.022 1.00 94.69 208 SER A CA 1
ATOM 1647 C C . SER A 1 208 ? -0.600 -29.568 -11.548 1.00 94.69 208 SER A C 1
ATOM 1649 O O . SER A 1 208 ? 0.305 -30.223 -11.040 1.00 94.69 208 SER A O 1
ATOM 1651 N N . GLY A 1 209 ? -1.823 -30.075 -11.741 1.00 95.62 209 GLY A N 1
ATOM 1652 C CA . GLY A 1 209 ? -2.206 -31.444 -11.372 1.00 95.62 209 GLY A CA 1
ATOM 1653 C C . GLY A 1 209 ? -2.628 -31.653 -9.912 1.00 95.62 209 GLY A C 1
ATOM 1654 O O . GLY A 1 209 ? -2.797 -32.802 -9.514 1.00 95.62 209 GLY A O 1
ATOM 1655 N N . TYR A 1 210 ? -2.841 -30.588 -9.129 1.00 97.06 210 TYR A N 1
ATOM 1656 C CA . TYR A 1 210 ? -3.177 -30.656 -7.696 1.00 97.06 210 TYR A CA 1
ATOM 1657 C C . TYR A 1 210 ? -4.377 -31.563 -7.341 1.00 97.06 210 TYR A C 1
ATOM 1659 O O . TYR A 1 210 ? -4.388 -32.206 -6.291 1.00 97.06 210 TYR A O 1
ATOM 1667 N N . LEU A 1 211 ? -5.365 -31.684 -8.235 1.00 97.25 211 LEU A N 1
ATOM 1668 C CA . LEU A 1 211 ? -6.530 -32.563 -8.050 1.00 97.25 211 LEU A CA 1
ATOM 1669 C C . LEU A 1 211 ? -6.185 -34.059 -8.074 1.00 97.25 211 LEU A C 1
ATOM 1671 O O . LEU A 1 211 ? -6.964 -34.873 -7.589 1.00 97.25 211 LEU A O 1
ATOM 1675 N N . ASN A 1 212 ? -5.026 -34.430 -8.624 1.00 97.19 212 ASN A N 1
ATOM 1676 C CA . ASN A 1 212 ? -4.595 -35.823 -8.738 1.00 97.19 212 ASN A CA 1
ATOM 1677 C C . ASN A 1 212 ? -3.814 -36.308 -7.509 1.00 97.19 212 ASN A C 1
ATOM 1679 O O . ASN A 1 212 ? -3.422 -37.474 -7.454 1.00 97.19 212 ASN A O 1
ATOM 1683 N N . CYS A 1 213 ? -3.549 -35.433 -6.537 1.00 97.62 213 CYS A N 1
ATOM 1684 C CA . CYS A 1 213 ? -2.822 -35.816 -5.335 1.00 97.62 213 CYS A CA 1
ATOM 1685 C C . CYS A 1 213 ? -3.674 -36.717 -4.442 1.00 97.62 213 CYS A C 1
ATOM 1687 O O . CYS A 1 213 ? -4.853 -36.442 -4.211 1.00 97.62 213 CYS A O 1
ATOM 1689 N N . ALA A 1 214 ? -3.056 -37.775 -3.912 1.00 97.44 214 ALA A N 1
ATOM 1690 C CA . ALA A 1 214 ? -3.714 -38.694 -2.988 1.00 97.44 214 ALA A CA 1
ATOM 1691 C C . ALA A 1 214 ? -4.135 -37.977 -1.695 1.00 97.44 214 ALA A C 1
ATOM 1693 O O . ALA A 1 214 ? -5.264 -38.141 -1.230 1.00 97.44 214 ALA A O 1
ATOM 1694 N N . SER A 1 215 ? -3.250 -37.140 -1.147 1.00 98.06 215 SER A N 1
ATOM 1695 C CA . SER A 1 215 ? -3.606 -36.203 -0.086 1.00 98.06 215 SER A CA 1
ATOM 1696 C C . SER A 1 215 ? -4.271 -34.968 -0.677 1.00 98.06 215 SER A C 1
ATOM 1698 O O . SER A 1 215 ? -3.731 -34.324 -1.576 1.00 98.06 215 SER A O 1
ATOM 1700 N N . GLN A 1 216 ? -5.430 -34.614 -0.127 1.00 97.56 216 GLN A N 1
ATOM 1701 C CA . GLN A 1 216 ? -6.129 -33.369 -0.421 1.00 97.56 216 GLN A CA 1
ATOM 1702 C C . GLN A 1 216 ? -6.235 -32.523 0.862 1.00 97.56 216 GLN A C 1
ATOM 1704 O O . GLN A 1 216 ? -6.511 -33.081 1.937 1.00 97.56 216 GLN A O 1
ATOM 1709 N N . PRO A 1 217 ? -6.007 -31.200 0.775 1.00 98.12 217 PRO A N 1
ATOM 1710 C CA . PRO A 1 217 ? -6.331 -30.256 1.837 1.00 98.12 217 PRO A CA 1
ATOM 1711 C C . PRO A 1 217 ? -7.853 -30.070 1.944 1.00 98.12 217 PRO A C 1
ATOM 1713 O O . PRO A 1 217 ? -8.622 -30.660 1.184 1.00 98.12 217 PRO A O 1
ATOM 1716 N N . ASP A 1 218 ? -8.301 -29.237 2.884 1.00 98.69 218 ASP A N 1
ATOM 1717 C CA . ASP A 1 218 ? -9.727 -28.931 3.024 1.00 98.69 218 ASP A CA 1
ATOM 1718 C C . ASP A 1 218 ? -10.235 -28.028 1.880 1.00 98.69 218 ASP A C 1
ATOM 1720 O O . ASP A 1 218 ? -11.413 -28.079 1.530 1.00 98.69 218 ASP A O 1
ATOM 1724 N N . SER A 1 219 ? -9.365 -27.209 1.272 1.00 98.69 219 SER A N 1
ATOM 1725 C CA . SER A 1 219 ? -9.687 -26.409 0.083 1.00 98.69 219 SER A CA 1
ATOM 1726 C C . SER A 1 219 ? -8.438 -25.992 -0.703 1.00 98.69 219 SER A C 1
ATOM 1728 O O . SER A 1 219 ? -7.312 -26.119 -0.223 1.00 98.69 219 SER A O 1
ATOM 1730 N N . TRP A 1 220 ? -8.655 -25.434 -1.897 1.00 98.75 220 TRP A N 1
ATOM 1731 C CA . TRP A 1 220 ? -7.616 -24.892 -2.771 1.00 98.75 220 TRP A CA 1
ATOM 1732 C C . TRP A 1 220 ? -7.860 -23.422 -3.129 1.00 98.75 220 TRP A C 1
ATOM 1734 O O . TRP A 1 220 ? -9.005 -23.008 -3.343 1.00 98.75 220 TRP A O 1
ATOM 1744 N N . HIS A 1 221 ? -6.789 -22.638 -3.244 1.00 98.62 221 HIS A N 1
ATOM 1745 C CA . HIS A 1 221 ? -6.844 -21.268 -3.760 1.00 98.62 221 HIS A CA 1
ATOM 1746 C C . HIS A 1 221 ? -5.782 -20.980 -4.812 1.00 98.62 221 HIS A C 1
ATOM 1748 O O . HIS A 1 221 ? -4.781 -21.681 -4.916 1.00 98.62 221 HIS A O 1
ATOM 1754 N N . GLN A 1 222 ? -5.982 -19.911 -5.575 1.00 96.75 222 GLN A N 1
ATOM 1755 C CA . GLN A 1 222 ? -4.947 -19.341 -6.429 1.00 96.75 222 GLN A CA 1
ATOM 1756 C C . GLN A 1 222 ? -4.525 -17.966 -5.905 1.00 96.75 222 GLN A C 1
ATOM 1758 O O . GLN A 1 222 ? -5.359 -17.170 -5.476 1.00 96.75 222 GLN A O 1
ATOM 1763 N N . TYR A 1 223 ? -3.225 -17.679 -5.993 1.00 96.44 223 TYR A N 1
ATOM 1764 C CA . TYR A 1 223 ? -2.670 -16.333 -5.867 1.00 96.44 223 TYR A CA 1
ATOM 1765 C C . TYR A 1 223 ? -1.860 -16.030 -7.131 1.00 96.44 223 TYR A C 1
ATOM 1767 O O . TYR A 1 223 ? -0.748 -16.528 -7.302 1.00 96.44 223 TYR A O 1
ATOM 1775 N N . SER A 1 224 ? -2.454 -15.259 -8.045 1.00 93.31 224 SER A N 1
ATOM 1776 C CA . SER A 1 224 ? -1.839 -14.857 -9.316 1.00 93.31 224 SER A CA 1
ATOM 1777 C C . SER A 1 224 ? -2.353 -13.474 -9.741 1.00 93.31 224 SER A C 1
ATOM 1779 O O . SER A 1 224 ? -3.130 -13.368 -10.687 1.00 93.31 224 SER A O 1
ATOM 1781 N N . PRO A 1 225 ? -1.961 -12.387 -9.051 1.00 93.88 225 PRO A N 1
ATOM 1782 C CA . PRO A 1 225 ? -2.560 -11.066 -9.270 1.00 93.88 225 PRO A CA 1
ATOM 1783 C C . PRO A 1 225 ? -2.253 -10.435 -10.641 1.00 93.88 225 PRO A C 1
ATOM 1785 O O . PRO A 1 225 ? -2.843 -9.424 -11.007 1.00 93.88 225 PRO A O 1
ATOM 1788 N N . ALA A 1 226 ? -1.368 -11.040 -11.441 1.00 93.81 226 ALA A N 1
ATOM 1789 C CA . ALA A 1 226 ? -1.196 -10.685 -12.852 1.00 93.81 226 ALA A CA 1
ATOM 1790 C C . ALA A 1 226 ? -2.351 -11.189 -13.749 1.00 93.81 226 ALA A C 1
ATOM 1792 O O . ALA A 1 226 ? -2.448 -10.789 -14.907 1.00 93.81 226 ALA A O 1
ATOM 1793 N N . VAL A 1 227 ? -3.224 -12.057 -13.231 1.00 94.31 227 VAL A N 1
ATOM 1794 C CA . VAL A 1 227 ? -4.435 -12.548 -13.893 1.00 94.31 227 VAL A CA 1
ATOM 1795 C C . VAL A 1 227 ? -5.645 -11.902 -13.217 1.00 94.31 227 VAL A C 1
ATOM 1797 O O . VAL A 1 227 ? -5.794 -11.958 -12.002 1.00 94.31 227 VAL A O 1
ATOM 1800 N N . ALA A 1 228 ? -6.516 -11.268 -14.006 1.00 95.06 228 ALA A N 1
ATOM 1801 C CA . ALA A 1 228 ? -7.612 -10.457 -13.471 1.00 95.06 228 ALA A CA 1
ATOM 1802 C C . ALA A 1 228 ? -8.681 -11.262 -12.714 1.00 95.06 228 ALA A C 1
ATOM 1804 O O . ALA A 1 228 ? -9.314 -10.725 -11.802 1.00 95.06 228 ALA A O 1
ATOM 1805 N N . ALA A 1 229 ? -8.906 -12.509 -13.129 1.00 97.88 229 ALA A N 1
ATOM 1806 C CA . ALA A 1 229 ? -9.815 -13.450 -12.496 1.00 97.88 229 ALA A CA 1
ATOM 1807 C C . ALA A 1 229 ? -9.323 -14.888 -12.707 1.00 97.88 229 ALA A C 1
ATOM 1809 O O . ALA A 1 229 ? -8.878 -15.236 -13.800 1.00 97.88 229 ALA A O 1
ATOM 1810 N N . ASP A 1 230 ? -9.435 -15.715 -11.676 1.00 98.44 230 ASP A N 1
ATOM 1811 C CA . ASP A 1 230 ? -9.088 -17.132 -11.693 1.00 98.44 230 ASP A CA 1
ATOM 1812 C C . ASP A 1 230 ? -10.182 -17.930 -10.974 1.00 98.44 230 ASP A C 1
ATOM 1814 O O . ASP A 1 230 ? -10.654 -17.531 -9.907 1.00 98.44 230 ASP A O 1
ATOM 1818 N N . SER A 1 231 ? -10.607 -19.045 -11.570 1.00 98.19 231 SER A N 1
ATOM 1819 C CA . SER A 1 231 ? -11.626 -19.921 -10.996 1.00 98.19 231 SER A CA 1
ATOM 1820 C C . SER A 1 231 ? -11.061 -21.315 -10.771 1.00 98.19 231 SER A C 1
ATOM 1822 O O . SER A 1 231 ? -10.732 -22.030 -11.717 1.00 98.19 231 SER A O 1
ATOM 1824 N N . GLN A 1 232 ? -11.025 -21.719 -9.505 1.00 97.81 232 GLN A N 1
ATOM 1825 C CA . GLN A 1 232 ? -10.782 -23.090 -9.076 1.00 97.81 232 GLN A CA 1
ATOM 1826 C C . GLN A 1 232 ? -12.137 -23.691 -8.704 1.00 97.81 232 GLN A C 1
ATOM 1828 O O . GLN A 1 232 ? -12.589 -23.591 -7.559 1.00 97.81 232 GLN A O 1
ATOM 1833 N N . GLN A 1 233 ? -12.826 -24.246 -9.704 1.00 93.25 233 GLN A N 1
ATOM 1834 C CA . GLN A 1 233 ? -14.213 -24.700 -9.588 1.00 93.25 233 GLN A CA 1
ATOM 1835 C C . GLN A 1 233 ? -14.425 -25.585 -8.348 1.00 93.25 233 GLN A C 1
ATOM 1837 O O . GLN A 1 233 ? -13.705 -26.555 -8.128 1.00 93.25 233 GLN A O 1
ATOM 1842 N N . GLY A 1 234 ? -15.429 -25.239 -7.538 1.00 95.31 234 GLY A N 1
ATOM 1843 C CA . GLY A 1 234 ? -15.748 -25.940 -6.290 1.00 95.31 234 GLY A CA 1
ATOM 1844 C C . GLY A 1 234 ? -14.918 -25.518 -5.072 1.00 95.31 234 GLY A C 1
ATOM 1845 O O . GLY A 1 234 ? -15.271 -25.905 -3.963 1.00 95.31 234 GLY A O 1
ATOM 1846 N N . TYR A 1 235 ? -13.880 -24.693 -5.246 1.00 98.56 235 TYR A N 1
ATOM 1847 C CA . TYR A 1 235 ? -13.003 -24.252 -4.159 1.00 98.56 235 TYR A CA 1
ATOM 1848 C C . TYR A 1 235 ? -12.966 -22.732 -4.011 1.00 98.56 235 TYR A C 1
ATOM 1850 O O . TYR A 1 235 ? -13.335 -22.206 -2.961 1.00 98.56 235 TYR A O 1
ATOM 1858 N N . SER A 1 236 ? -12.536 -22.011 -5.047 1.00 98.75 236 SER A N 1
ATOM 1859 C CA . SER A 1 236 ? -12.324 -20.567 -4.958 1.00 98.75 236 SER A CA 1
ATOM 1860 C C . SER A 1 236 ? -12.497 -19.834 -6.286 1.00 98.75 236 SER A C 1
ATOM 1862 O O . SER A 1 236 ? -12.373 -20.408 -7.368 1.00 98.75 236 SER A O 1
ATOM 1864 N N . TYR A 1 237 ? -12.788 -18.542 -6.184 1.00 98.81 237 TYR A N 1
ATOM 1865 C CA . TYR A 1 237 ? -12.763 -17.590 -7.283 1.00 98.81 237 TYR A CA 1
ATOM 1866 C C . TYR A 1 237 ? -11.959 -16.372 -6.828 1.00 98.81 237 TYR A C 1
ATOM 1868 O O . TYR A 1 237 ? -12.359 -15.697 -5.880 1.00 98.81 237 TYR A O 1
ATOM 1876 N N . ALA A 1 238 ? -10.815 -16.119 -7.459 1.00 98.75 238 ALA A N 1
ATOM 1877 C CA . ALA A 1 238 ? -9.898 -15.044 -7.096 1.00 98.75 238 ALA A CA 1
ATOM 1878 C C . ALA A 1 238 ? -9.927 -13.924 -8.140 1.00 98.75 238 ALA A C 1
ATOM 1880 O O . ALA A 1 238 ? -9.964 -14.202 -9.335 1.00 98.75 238 ALA A O 1
ATOM 1881 N N . ILE A 1 239 ? -9.887 -12.666 -7.702 1.00 98.81 239 ILE A N 1
ATOM 1882 C CA . ILE A 1 239 ? -9.850 -11.487 -8.578 1.00 98.81 239 ILE A CA 1
ATOM 1883 C C . ILE A 1 239 ? -8.752 -10.511 -8.150 1.00 98.81 239 ILE A C 1
ATOM 1885 O O . ILE A 1 239 ? -8.446 -10.393 -6.961 1.00 98.81 239 ILE A O 1
ATOM 1889 N N . ALA A 1 240 ? -8.193 -9.784 -9.119 1.00 98.69 240 ALA A N 1
ATOM 1890 C CA . ALA A 1 240 ? -7.184 -8.750 -8.891 1.00 98.69 240 ALA A CA 1
ATOM 1891 C C . ALA A 1 240 ? -7.533 -7.450 -9.642 1.00 98.69 240 ALA A C 1
ATOM 1893 O O . ALA A 1 240 ? -7.942 -7.504 -10.811 1.00 98.69 240 ALA A O 1
ATOM 1894 N N . PRO A 1 241 ? -7.386 -6.270 -9.006 1.00 97.50 241 PRO A N 1
ATOM 1895 C CA . PRO A 1 241 ? -7.732 -5.000 -9.637 1.00 97.50 241 PRO A CA 1
ATOM 1896 C C . PRO A 1 241 ? -6.686 -4.595 -10.682 1.00 97.50 241 PRO A C 1
ATOM 1898 O O . PRO A 1 241 ? -7.030 -4.019 -11.712 1.00 97.50 241 PRO A O 1
ATOM 1901 N N . GLY A 1 242 ? -5.422 -4.944 -10.445 1.00 97.12 242 GLY A N 1
ATOM 1902 C CA . GLY A 1 242 ? -4.269 -4.673 -11.293 1.00 97.12 242 GLY A CA 1
ATOM 1903 C C . GLY A 1 242 ? -2.993 -5.249 -10.677 1.00 97.12 242 GLY A C 1
ATOM 1904 O O . GLY A 1 242 ? -3.016 -5.737 -9.553 1.00 97.12 242 GLY A O 1
ATOM 1905 N N . PHE A 1 243 ? -1.891 -5.175 -11.417 1.00 97.81 243 PHE A N 1
ATOM 1906 C CA . PHE A 1 243 ? -0.545 -5.546 -10.987 1.00 97.81 243 PHE A CA 1
ATOM 1907 C C . PHE A 1 243 ? 0.435 -4.580 -11.642 1.00 97.81 243 PHE A C 1
ATOM 1909 O O . PHE A 1 243 ? 0.718 -4.667 -12.846 1.00 97.81 243 PHE A O 1
ATOM 1916 N N . TRP A 1 244 ? 0.979 -3.679 -10.833 1.00 96.88 244 TRP A N 1
ATOM 1917 C CA . TRP A 1 244 ? 2.038 -2.768 -11.234 1.00 96.88 244 TRP A CA 1
ATOM 1918 C C . TRP A 1 244 ? 3.017 -2.655 -10.080 1.00 96.88 244 TRP A C 1
ATOM 1920 O O . TRP A 1 244 ? 2.876 -1.796 -9.212 1.00 96.88 244 TRP A O 1
ATOM 1930 N N . GLN A 1 245 ? 3.990 -3.561 -10.070 1.00 92.44 245 GLN A N 1
ATOM 1931 C CA . GLN A 1 245 ? 5.013 -3.577 -9.040 1.00 92.44 245 GLN A CA 1
ATOM 1932 C C . GLN A 1 245 ? 5.942 -2.377 -9.199 1.00 92.44 245 GLN A C 1
ATOM 1934 O O . GLN A 1 245 ? 6.312 -1.996 -10.317 1.00 92.44 245 GLN A O 1
ATOM 1939 N N . LYS A 1 246 ? 6.315 -1.765 -8.075 1.00 91.19 246 LYS A N 1
ATOM 1940 C CA . LYS A 1 246 ? 7.183 -0.590 -8.061 1.00 91.19 246 LYS A CA 1
ATOM 1941 C C . LYS A 1 246 ? 8.510 -0.883 -8.763 1.00 91.19 246 LYS A C 1
ATOM 1943 O O . LYS A 1 246 ? 9.207 -1.841 -8.440 1.00 91.19 246 LYS A O 1
ATOM 1948 N N . GLY A 1 247 ? 8.848 -0.035 -9.735 1.00 85.69 247 GLY A N 1
ATOM 1949 C CA . GLY A 1 247 ? 10.075 -0.151 -10.529 1.00 85.69 247 GLY A CA 1
ATOM 1950 C C . GLY A 1 247 ? 10.003 -1.135 -11.703 1.00 85.69 247 GLY A C 1
ATOM 1951 O O . GLY A 1 247 ? 10.984 -1.252 -12.432 1.00 85.69 247 GLY A O 1
ATOM 1952 N N . LEU A 1 248 ? 8.868 -1.809 -11.923 1.00 88.50 248 LEU A N 1
ATOM 1953 C CA . LEU A 1 248 ? 8.663 -2.741 -13.036 1.00 88.50 248 LEU A CA 1
ATOM 1954 C C . LEU A 1 248 ? 7.561 -2.265 -13.993 1.00 88.50 248 LEU A C 1
ATOM 1956 O O . LEU A 1 248 ? 6.800 -1.337 -13.712 1.00 88.50 248 LEU A O 1
ATOM 1960 N N . SER A 1 249 ? 7.473 -2.924 -15.150 1.00 88.25 249 SER A N 1
ATOM 1961 C CA . SER A 1 249 ? 6.391 -2.708 -16.112 1.00 88.25 249 SER A CA 1
ATOM 1962 C C . SER A 1 249 ? 5.058 -3.246 -15.588 1.00 88.25 249 SER A C 1
ATOM 1964 O O . SER A 1 249 ? 5.009 -4.238 -14.856 1.00 88.25 249 SER A O 1
ATOM 1966 N N . VAL A 1 250 ? 3.964 -2.606 -16.002 1.00 86.69 250 VAL A N 1
ATOM 1967 C CA . VAL A 1 250 ? 2.599 -3.046 -15.692 1.00 86.69 250 VAL A CA 1
ATOM 1968 C C . VAL A 1 250 ? 2.380 -4.460 -16.240 1.00 86.69 250 VAL A C 1
ATOM 1970 O O . VAL A 1 250 ? 2.562 -4.701 -17.432 1.00 86.69 250 VAL A O 1
ATOM 1973 N N . ARG A 1 251 ? 1.974 -5.392 -15.371 1.00 94.88 251 ARG A N 1
ATOM 1974 C CA . ARG A 1 251 ? 1.648 -6.783 -15.743 1.00 94.88 251 ARG A CA 1
ATOM 1975 C C . ARG A 1 251 ? 0.149 -7.002 -15.896 1.00 94.88 251 ARG A C 1
ATOM 1977 O O . ARG A 1 251 ? -0.265 -7.826 -16.701 1.00 94.88 251 ARG A O 1
ATOM 1984 N N . LEU A 1 252 ? -0.649 -6.240 -15.151 1.00 95.44 252 LEU A N 1
ATOM 1985 C CA . LEU A 1 252 ? -2.094 -6.170 -15.307 1.00 95.44 252 LEU A CA 1
ATOM 1986 C C . LEU A 1 252 ? -2.538 -4.723 -15.095 1.00 95.44 252 LEU A C 1
ATOM 1988 O O . LEU A 1 252 ? -2.479 -4.205 -13.981 1.00 95.44 252 LEU A O 1
ATOM 1992 N N . ALA A 1 253 ? -2.985 -4.060 -16.159 1.00 91.31 253 ALA A N 1
ATOM 1993 C CA . ALA A 1 253 ? -3.512 -2.705 -16.045 1.00 91.31 253 ALA A CA 1
ATOM 1994 C C . ALA A 1 253 ? -4.810 -2.702 -15.230 1.00 91.31 253 ALA A C 1
ATOM 1996 O O . ALA A 1 253 ? -5.640 -3.608 -15.373 1.00 91.31 253 ALA A O 1
ATOM 1997 N N . ARG A 1 254 ? -4.982 -1.674 -14.399 1.00 96.25 254 ARG A N 1
ATOM 1998 C CA . ARG A 1 254 ? -6.225 -1.404 -13.678 1.00 96.25 254 ARG A CA 1
ATOM 1999 C C . ARG A 1 254 ? -7.352 -1.075 -14.658 1.00 96.25 254 ARG A C 1
ATOM 2001 O O . ARG A 1 254 ? -7.164 -0.268 -15.559 1.00 96.25 254 ARG A O 1
ATOM 2008 N N . ASP A 1 255 ? -8.502 -1.722 -14.490 1.00 92.50 255 ASP A N 1
ATOM 2009 C CA . ASP A 1 255 ? -9.683 -1.550 -15.345 1.00 92.50 255 ASP A CA 1
ATOM 2010 C C . ASP A 1 255 ? -10.947 -1.793 -14.512 1.00 92.50 255 ASP A C 1
ATOM 2012 O O . ASP A 1 255 ? -11.221 -2.922 -14.096 1.00 92.50 255 ASP A O 1
ATOM 2016 N N . LEU A 1 256 ? -11.710 -0.726 -14.256 1.00 92.06 256 LEU A N 1
ATOM 2017 C CA . LEU A 1 256 ? -12.898 -0.783 -13.405 1.00 92.06 256 LEU A CA 1
ATOM 2018 C C . LEU A 1 256 ? -14.075 -1.506 -14.080 1.00 92.06 256 LEU A C 1
ATOM 2020 O O . LEU A 1 256 ? -14.872 -2.139 -13.392 1.00 92.06 256 LEU A O 1
ATOM 2024 N N . ASN A 1 257 ? -14.180 -1.474 -15.412 1.00 89.00 257 ASN A N 1
ATOM 2025 C CA . ASN A 1 257 ? -15.226 -2.204 -16.132 1.00 89.00 257 ASN A CA 1
ATOM 2026 C C . ASN A 1 257 ? -14.980 -3.709 -16.035 1.00 89.00 257 ASN A C 1
ATOM 2028 O O . ASN A 1 257 ? -15.888 -4.467 -15.682 1.00 89.00 257 ASN A O 1
ATOM 2032 N N . ARG A 1 258 ? -13.732 -4.129 -16.270 1.00 97.31 258 ARG A N 1
ATOM 2033 C CA . ARG A 1 258 ? -13.306 -5.515 -16.055 1.00 97.31 258 ARG A CA 1
ATOM 2034 C C . ARG A 1 258 ? -13.473 -5.920 -14.594 1.00 97.31 258 ARG A C 1
ATOM 2036 O O . ARG A 1 258 ? -13.993 -6.994 -14.329 1.00 97.31 258 ARG A O 1
ATOM 2043 N N . TRP A 1 259 ? -13.076 -5.069 -13.647 1.00 97.56 259 TRP A N 1
ATOM 2044 C CA . TRP A 1 259 ? -13.253 -5.334 -12.217 1.00 97.56 259 TRP A CA 1
ATOM 2045 C C . TRP A 1 259 ? -14.724 -5.552 -11.851 1.00 97.56 259 TRP A C 1
ATOM 2047 O O . TRP A 1 259 ? -15.049 -6.562 -11.238 1.00 97.56 259 TRP A O 1
ATOM 2057 N N . ASN A 1 260 ? -15.627 -4.671 -12.289 1.00 94.75 260 ASN A N 1
ATOM 2058 C CA . ASN A 1 260 ? -17.066 -4.818 -12.062 1.00 94.75 260 ASN A CA 1
ATOM 2059 C C . ASN A 1 260 ? -17.605 -6.140 -12.613 1.00 94.75 260 ASN A C 1
ATOM 2061 O O . ASN A 1 260 ? -18.394 -6.808 -11.945 1.00 94.75 260 ASN A O 1
ATOM 2065 N N . GLN A 1 261 ? -17.174 -6.537 -13.814 1.00 96.12 261 GLN A N 1
ATOM 2066 C CA . GLN A 1 261 ? -17.558 -7.826 -14.383 1.00 96.12 261 GLN A CA 1
ATOM 2067 C C . GLN A 1 261 ? -16.996 -8.992 -13.560 1.00 96.12 261 GLN A C 1
ATOM 2069 O O . GLN A 1 261 ? -17.748 -9.885 -13.185 1.00 96.12 261 GLN A O 1
ATOM 2074 N N . ASN A 1 262 ? -15.721 -8.935 -13.174 1.00 98.31 262 ASN A N 1
ATOM 2075 C CA . ASN A 1 262 ? -15.087 -9.960 -12.349 1.00 98.31 262 ASN A CA 1
ATOM 2076 C C . ASN A 1 262 ? -15.767 -10.106 -10.978 1.00 98.31 262 ASN A C 1
ATOM 2078 O O . ASN A 1 262 ? -15.888 -11.222 -10.480 1.00 98.31 262 ASN A O 1
ATOM 2082 N N . VAL A 1 263 ? -16.250 -9.012 -10.374 1.00 98.50 263 VAL A N 1
ATOM 2083 C CA . VAL A 1 263 ? -17.041 -9.062 -9.133 1.00 98.50 263 VAL A CA 1
ATOM 2084 C C . VAL A 1 263 ? -18.379 -9.771 -9.365 1.00 98.50 263 VAL A C 1
ATOM 2086 O O . VAL A 1 263 ? -1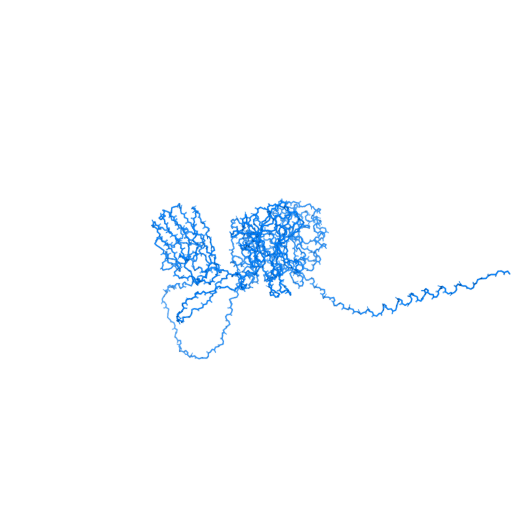8.758 -10.612 -8.548 1.00 98.50 263 VAL A O 1
ATOM 2089 N N . LYS A 1 264 ? -19.082 -9.486 -10.471 1.00 98.12 264 LYS A N 1
ATOM 2090 C CA . LYS A 1 264 ? -20.330 -10.192 -10.824 1.00 98.12 264 LYS A CA 1
ATOM 2091 C C . LYS A 1 264 ? -20.085 -11.679 -11.028 1.00 98.12 264 LYS A C 1
ATOM 2093 O O . LYS A 1 264 ? -20.825 -12.487 -10.476 1.00 98.12 264 LYS A O 1
ATOM 2098 N N . ASP A 1 265 ? -19.039 -12.031 -11.767 1.00 97.94 265 ASP A N 1
ATOM 2099 C CA . ASP A 1 265 ? -18.694 -13.421 -12.066 1.00 97.94 265 ASP A CA 1
ATOM 2100 C C . ASP A 1 265 ? -18.274 -14.170 -10.795 1.00 97.94 265 ASP A C 1
ATOM 2102 O O . ASP A 1 265 ? -18.722 -15.291 -10.560 1.00 97.94 265 ASP A O 1
ATOM 2106 N N . MET A 1 266 ? -17.509 -13.524 -9.909 1.00 98.44 266 MET A N 1
ATOM 2107 C CA . MET A 1 266 ? -17.154 -14.061 -8.594 1.00 98.44 266 MET A CA 1
ATOM 2108 C C . MET A 1 266 ? -18.399 -14.358 -7.751 1.00 98.44 266 MET A C 1
ATOM 2110 O O . MET A 1 266 ? -18.504 -15.441 -7.176 1.00 98.44 266 MET A O 1
ATOM 2114 N N . VAL A 1 267 ? -19.367 -13.436 -7.704 1.00 96.50 267 VAL A N 1
ATOM 2115 C CA . VAL A 1 267 ? -20.638 -13.641 -6.991 1.00 96.50 267 VAL A CA 1
ATOM 2116 C C . VAL A 1 267 ? -21.462 -14.755 -7.642 1.00 96.50 267 VAL A C 1
ATOM 2118 O O . VAL A 1 267 ? -21.943 -15.645 -6.942 1.00 96.50 267 VAL A O 1
ATOM 2121 N N . ALA A 1 268 ? -21.585 -14.745 -8.970 1.00 96.88 268 ALA A N 1
ATOM 2122 C CA . ALA A 1 268 ? -22.343 -15.734 -9.731 1.00 96.88 268 ALA A CA 1
ATOM 2123 C C . ALA A 1 268 ? -21.730 -17.143 -9.670 1.00 96.88 268 ALA A C 1
ATOM 2125 O O . ALA A 1 268 ? -22.457 -18.127 -9.788 1.00 96.88 268 ALA A O 1
ATOM 2126 N N . SER A 1 269 ? -20.415 -17.251 -9.453 1.00 97.44 269 SER A N 1
ATOM 2127 C CA . SER A 1 269 ? -19.710 -18.535 -9.377 1.00 97.44 269 SER A CA 1
ATOM 2128 C C . SER A 1 269 ? -20.182 -19.421 -8.222 1.00 97.44 269 SER A C 1
ATOM 2130 O O . SER A 1 269 ? -20.031 -20.640 -8.288 1.00 97.44 269 SER A O 1
ATOM 2132 N N . GLY A 1 270 ? -20.699 -18.822 -7.140 1.00 96.25 270 GLY A N 1
ATOM 2133 C CA . GLY A 1 270 ? -21.018 -19.540 -5.906 1.00 96.25 270 GLY A CA 1
ATOM 2134 C C . GLY A 1 270 ? -19.811 -20.231 -5.257 1.00 96.25 270 GLY A C 1
ATOM 2135 O O . GLY A 1 270 ? -20.004 -21.112 -4.420 1.00 96.25 270 GLY A O 1
ATOM 2136 N N . ALA A 1 271 ? -18.578 -19.875 -5.644 1.00 98.19 271 ALA A N 1
ATOM 2137 C CA . ALA A 1 271 ? -17.374 -20.490 -5.100 1.00 98.19 271 ALA A CA 1
ATOM 2138 C C . ALA A 1 271 ? -17.313 -20.299 -3.573 1.00 98.19 271 ALA A C 1
ATOM 2140 O O . ALA A 1 271 ? -17.575 -19.185 -3.103 1.00 98.19 271 ALA A O 1
ATOM 2141 N N . PRO A 1 272 ? -16.950 -21.341 -2.794 1.00 98.56 272 PRO A N 1
ATOM 2142 C CA . PRO A 1 272 ? -16.859 -21.234 -1.340 1.00 98.56 272 PRO A CA 1
ATOM 2143 C C . PRO A 1 272 ? -15.980 -20.064 -0.891 1.00 98.56 272 PRO A C 1
ATOM 2145 O O . PRO A 1 272 ? -16.400 -19.276 -0.048 1.00 98.56 272 PRO A O 1
ATOM 2148 N N . TRP A 1 273 ? -14.808 -19.895 -1.504 1.00 98.88 273 TRP A N 1
ATOM 2149 C CA . TRP A 1 273 ? -13.935 -18.750 -1.254 1.00 98.88 273 TRP A CA 1
ATOM 2150 C C . TRP A 1 273 ? -13.992 -17.733 -2.395 1.00 98.88 273 TRP A C 1
ATOM 2152 O O . TRP A 1 273 ? -13.622 -18.035 -3.527 1.00 98.88 273 TRP A O 1
ATOM 2162 N N . GLN A 1 274 ? -14.389 -16.505 -2.084 1.00 98.81 274 GLN A N 1
ATOM 2163 C CA . GLN A 1 274 ? -14.319 -15.356 -2.987 1.00 98.81 274 GLN A CA 1
ATOM 2164 C C . GLN A 1 274 ? -13.126 -14.489 -2.576 1.00 98.81 274 GLN A C 1
ATOM 2166 O O . GLN A 1 274 ? -13.167 -13.848 -1.528 1.00 98.81 274 GLN A O 1
ATOM 2171 N N . LEU A 1 275 ? -12.040 -14.512 -3.346 1.00 98.94 275 LEU A N 1
ATOM 2172 C CA . LEU A 1 275 ? -10.729 -14.027 -2.911 1.00 98.94 275 LEU A CA 1
ATOM 2173 C C . LEU A 1 275 ? -10.304 -12.753 -3.643 1.00 98.94 275 LEU A C 1
ATOM 2175 O O . LEU A 1 275 ? -10.385 -12.666 -4.866 1.00 98.94 275 LEU A O 1
ATOM 2179 N N . ILE A 1 276 ? -9.802 -11.777 -2.888 1.00 98.94 276 ILE A N 1
ATOM 2180 C CA . ILE A 1 276 ? -9.306 -10.505 -3.414 1.00 98.94 276 ILE A CA 1
ATOM 2181 C C . ILE A 1 276 ? -7.787 -10.447 -3.240 1.00 98.94 276 ILE A C 1
ATOM 2183 O O . ILE A 1 276 ? -7.290 -10.439 -2.110 1.00 98.94 276 ILE A O 1
ATOM 2187 N N . ALA A 1 277 ? -7.065 -10.375 -4.359 1.00 98.00 277 ALA A N 1
ATOM 2188 C CA . ALA A 1 277 ? -5.623 -10.155 -4.421 1.00 98.00 277 ALA A CA 1
ATOM 2189 C C . ALA A 1 277 ? -5.353 -8.716 -4.907 1.00 98.00 277 ALA A C 1
ATOM 2191 O O . ALA A 1 277 ? -5.359 -8.462 -6.108 1.00 98.00 277 ALA A O 1
ATOM 2192 N N . THR A 1 278 ? -5.162 -7.741 -4.019 1.00 98.69 278 THR A N 1
ATOM 2193 C CA . THR A 1 278 ? -5.017 -7.834 -2.548 1.00 98.69 278 THR A CA 1
ATOM 2194 C C . THR A 1 278 ? -5.748 -6.687 -1.856 1.00 98.69 278 THR A C 1
ATOM 2196 O O . THR A 1 278 ? -6.200 -5.758 -2.519 1.00 98.69 278 THR A O 1
ATOM 2199 N N . PHE A 1 279 ? -5.881 -6.718 -0.525 1.00 98.88 279 PHE A N 1
ATOM 2200 C CA . PHE A 1 279 ? -6.350 -5.539 0.202 1.00 98.88 279 PHE A CA 1
ATOM 2201 C C . PHE A 1 279 ? -5.326 -4.401 0.098 1.00 98.88 279 PHE A C 1
ATOM 2203 O O . PHE A 1 279 ? -5.658 -3.360 -0.461 1.00 98.88 279 PHE A O 1
ATOM 2210 N N . ASN A 1 280 ? -4.089 -4.613 0.559 1.00 98.56 280 ASN A N 1
ATOM 2211 C CA . ASN A 1 280 ? -3.114 -3.538 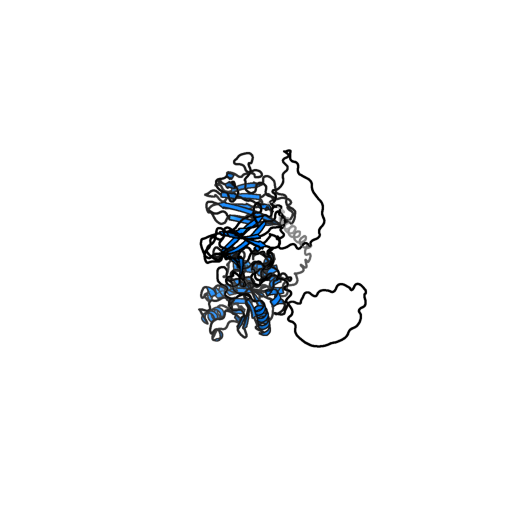0.770 1.00 98.56 280 ASN A CA 1
ATOM 2212 C C . ASN A 1 280 ? -1.668 -3.858 0.341 1.00 98.56 280 ASN A C 1
ATOM 2214 O O . ASN A 1 280 ? -0.730 -3.325 0.935 1.00 98.56 280 ASN A O 1
ATOM 2218 N N . GLU A 1 281 ? -1.451 -4.700 -0.675 1.00 97.56 281 GLU A N 1
ATOM 2219 C CA . GLU A 1 281 ? -0.093 -4.936 -1.184 1.00 97.56 281 GLU A CA 1
ATOM 2220 C C . GLU A 1 281 ? 0.377 -3.831 -2.138 1.00 97.56 281 GLU A C 1
ATOM 2222 O O . GLU A 1 281 ? 0.351 -3.939 -3.371 1.00 97.56 281 GLU A O 1
ATOM 2227 N N . TRP A 1 282 ? 0.783 -2.718 -1.528 1.00 97.25 282 TRP A N 1
ATOM 2228 C CA . TRP A 1 282 ? 1.152 -1.485 -2.218 1.00 97.25 282 TRP A CA 1
ATOM 2229 C C . TRP A 1 282 ? 2.410 -1.619 -3.083 1.00 97.25 282 TRP A C 1
ATOM 2231 O O . TRP A 1 282 ? 2.468 -1.010 -4.155 1.00 97.25 282 TRP A O 1
ATOM 2241 N N . GLY A 1 283 ? 3.378 -2.448 -2.675 1.00 91.88 283 GLY A N 1
ATOM 2242 C CA . GLY A 1 283 ? 4.619 -2.673 -3.419 1.00 91.88 283 GLY A CA 1
ATOM 2243 C C . GLY A 1 283 ? 4.388 -3.363 -4.764 1.00 91.88 283 GLY A C 1
ATOM 2244 O O . GLY A 1 283 ? 4.964 -2.958 -5.778 1.00 91.88 283 GLY A O 1
ATOM 2245 N N . GLU A 1 284 ? 3.488 -4.353 -4.803 1.00 94.25 284 GLU A N 1
ATOM 2246 C CA . GLU A 1 284 ? 3.047 -5.011 -6.046 1.00 94.25 284 GLU A CA 1
ATOM 2247 C C . GLU A 1 284 ? 2.017 -4.187 -6.836 1.00 94.25 284 GLU A C 1
ATOM 2249 O O . GLU A 1 284 ? 1.726 -4.473 -8.004 1.00 94.25 284 GLU A O 1
ATOM 2254 N N . GLY A 1 285 ? 1.438 -3.165 -6.204 1.00 96.06 285 GLY A N 1
ATOM 2255 C CA . GLY A 1 285 ? 0.401 -2.338 -6.798 1.00 96.06 285 GLY A CA 1
ATOM 2256 C C . GLY A 1 285 ? -0.924 -3.077 -7.008 1.00 96.06 285 GLY A C 1
ATOM 2257 O O . GLY A 1 285 ? -1.691 -2.707 -7.906 1.00 96.06 285 GLY A O 1
ATOM 2258 N N . THR A 1 286 ? -1.197 -4.106 -6.202 1.00 98.19 286 THR A N 1
ATOM 2259 C CA . THR A 1 286 ? -2.378 -4.983 -6.314 1.00 98.19 286 THR A CA 1
ATOM 2260 C C . THR A 1 286 ? -3.507 -4.602 -5.345 1.00 98.19 286 THR A C 1
ATOM 2262 O O . THR A 1 286 ? -4.573 -5.211 -5.385 1.00 98.19 286 THR A O 1
ATOM 2265 N N . SER A 1 287 ? -3.320 -3.559 -4.525 1.00 98.38 287 SER A N 1
ATOM 2266 C CA . SER A 1 287 ? -4.261 -3.107 -3.486 1.00 98.38 287 SER A CA 1
ATOM 2267 C C . SER A 1 287 ? -5.652 -2.711 -4.008 1.00 98.38 287 SER A C 1
ATOM 2269 O O . SER A 1 287 ? -5.769 -2.002 -5.014 1.00 98.38 287 SER A O 1
ATOM 2271 N N . VAL A 1 288 ? -6.709 -3.095 -3.287 1.00 98.69 288 VAL A N 1
ATOM 2272 C CA . VAL A 1 288 ? -8.061 -2.513 -3.400 1.00 98.69 288 VAL A CA 1
ATOM 2273 C C . VAL A 1 288 ? -8.344 -1.453 -2.335 1.00 98.69 288 VAL A C 1
ATOM 2275 O O . VAL A 1 288 ? -9.330 -0.733 -2.471 1.00 98.69 288 VAL A O 1
ATOM 2278 N N . GLU A 1 289 ? -7.506 -1.352 -1.295 1.00 98.31 289 GLU A N 1
ATOM 2279 C CA . GLU A 1 289 ? -7.556 -0.287 -0.289 1.00 98.31 289 GLU A CA 1
ATOM 2280 C C . GLU A 1 289 ? -7.660 1.090 -0.967 1.00 98.31 289 GLU A C 1
ATOM 2282 O O . GLU A 1 289 ? -7.121 1.304 -2.055 1.00 98.31 289 GLU A O 1
ATOM 2287 N N . SER A 1 290 ? -8.393 2.019 -0.352 1.00 93.88 290 SER A N 1
ATOM 2288 C CA . SER A 1 290 ? -8.625 3.346 -0.923 1.00 93.88 290 SER A CA 1
ATOM 2289 C C . SER A 1 290 ? -7.307 4.058 -1.245 1.00 93.88 290 SER A C 1
ATOM 2291 O O . SER A 1 290 ? -6.412 4.149 -0.403 1.00 93.88 290 SER A O 1
ATOM 2293 N N . ALA A 1 291 ? -7.220 4.603 -2.456 1.00 87.81 291 ALA A N 1
ATOM 2294 C CA . ALA A 1 291 ? -6.128 5.451 -2.914 1.00 87.81 291 ALA A CA 1
ATOM 2295 C C . ALA A 1 291 ? -6.683 6.670 -3.647 1.00 87.81 291 ALA A C 1
ATOM 2297 O O . ALA A 1 291 ? -7.831 6.663 -4.099 1.00 87.81 291 ALA A O 1
ATOM 2298 N N . GLN A 1 292 ? -5.864 7.708 -3.797 1.00 82.06 292 GLN A N 1
ATOM 2299 C CA . GLN A 1 292 ? -6.252 8.923 -4.520 1.00 82.06 292 GLN A CA 1
ATOM 2300 C C . GLN A 1 292 ? -6.647 8.621 -5.974 1.00 82.06 292 GLN A C 1
ATOM 2302 O O . GLN A 1 292 ? -7.610 9.186 -6.485 1.00 82.06 292 GLN A O 1
ATOM 2307 N N . GLU A 1 293 ? -5.965 7.671 -6.613 1.00 90.69 293 GLU A N 1
ATOM 2308 C CA . GLU A 1 293 ? -6.139 7.294 -8.019 1.00 90.69 293 GLU A CA 1
ATOM 2309 C C . GLU A 1 293 ? -7.495 6.646 -8.320 1.00 90.69 293 GLU A C 1
ATOM 2311 O O . GLU A 1 293 ? -7.915 6.585 -9.474 1.00 90.69 293 GLU A O 1
ATOM 2316 N N . TRP A 1 294 ? -8.185 6.148 -7.296 1.00 90.88 294 TRP A N 1
ATOM 2317 C CA . TRP A 1 294 ? -9.533 5.595 -7.410 1.00 90.88 294 TRP A CA 1
ATOM 2318 C C . TRP A 1 294 ? -10.445 6.105 -6.298 1.00 90.88 294 TRP A C 1
ATOM 2320 O O . TRP A 1 294 ? -11.340 5.385 -5.855 1.00 90.88 294 TRP A O 1
ATOM 2330 N N . ALA A 1 295 ? -10.226 7.338 -5.842 1.00 80.94 295 ALA A N 1
ATOM 2331 C CA . ALA A 1 295 ? -11.050 7.952 -4.815 1.00 80.94 295 ALA A CA 1
ATOM 2332 C C . ALA A 1 295 ? -12.502 8.116 -5.291 1.00 80.94 295 ALA A C 1
ATOM 2334 O O . ALA A 1 295 ? -12.776 8.468 -6.439 1.00 80.94 295 ALA A O 1
ATOM 2335 N N . THR A 1 296 ? -13.442 7.886 -4.379 1.00 83.75 296 THR A N 1
ATOM 2336 C CA . THR A 1 296 ? -14.880 8.054 -4.609 1.00 83.75 296 THR A CA 1
ATOM 2337 C C . THR A 1 296 ? -15.532 8.745 -3.410 1.00 83.75 296 THR A C 1
ATOM 2339 O O . THR A 1 296 ? -14.948 8.772 -2.322 1.00 83.75 296 THR A O 1
ATOM 2342 N N . PRO A 1 297 ? -16.754 9.297 -3.557 1.00 83.81 297 PRO A N 1
ATOM 2343 C CA . PRO A 1 297 ? -17.457 9.953 -2.453 1.00 83.81 297 PRO A CA 1
ATOM 2344 C C . PRO A 1 297 ? -17.763 9.053 -1.248 1.00 83.81 297 PRO A C 1
ATOM 2346 O O . PRO A 1 297 ? -18.061 9.577 -0.178 1.00 83.81 297 PRO A O 1
ATOM 2349 N N . SER A 1 298 ? -17.700 7.722 -1.393 1.00 83.88 298 SER A N 1
ATOM 2350 C CA . SER A 1 298 ? -17.866 6.791 -0.267 1.00 83.88 298 SER A CA 1
ATOM 2351 C C . SER A 1 298 ? -16.724 6.887 0.750 1.00 83.88 298 SER A C 1
ATOM 2353 O O . SER A 1 298 ? -16.897 6.489 1.899 1.00 83.88 298 SER A O 1
ATOM 2355 N N . GLY A 1 299 ? -15.556 7.390 0.330 1.00 84.25 299 GLY A N 1
ATOM 2356 C CA . GLY A 1 299 ? -14.323 7.374 1.116 1.00 84.25 299 GLY A CA 1
ATOM 2357 C C . GLY A 1 299 ? -13.586 6.028 1.112 1.00 84.25 299 GLY A C 1
ATOM 2358 O O . GLY A 1 299 ? -12.510 5.944 1.698 1.00 84.25 299 GLY A O 1
ATOM 2359 N N . TYR A 1 300 ? -14.125 4.997 0.449 1.00 86.56 300 TYR A N 1
ATOM 2360 C CA . TYR A 1 300 ? -13.515 3.662 0.352 1.00 86.56 300 TYR A CA 1
ATOM 2361 C C . TYR A 1 300 ? -12.899 3.369 -1.025 1.00 86.56 300 TYR A C 1
ATOM 2363 O O . TYR A 1 300 ? -12.094 2.447 -1.157 1.00 86.56 300 TYR A O 1
ATOM 2371 N N . GLY A 1 301 ? -13.229 4.170 -2.039 1.00 93.81 301 GLY A N 1
ATOM 2372 C CA . GLY A 1 301 ? -12.648 4.084 -3.372 1.00 93.81 301 GLY A CA 1
ATOM 2373 C C . GLY A 1 301 ? -13.332 3.066 -4.291 1.00 93.81 301 GLY A C 1
ATOM 2374 O O . GLY A 1 301 ? -14.019 2.139 -3.861 1.00 93.81 301 GLY A O 1
ATOM 2375 N N . ALA A 1 302 ? -13.121 3.226 -5.597 1.00 89.94 302 ALA A N 1
ATOM 2376 C CA . ALA A 1 302 ? -13.942 2.599 -6.634 1.00 89.94 302 ALA A CA 1
ATOM 2377 C C . ALA A 1 302 ? -13.914 1.060 -6.622 1.00 89.94 302 ALA A C 1
ATOM 2379 O O . ALA A 1 302 ? -14.905 0.421 -6.976 1.00 89.94 302 ALA A O 1
ATOM 2380 N N . TYR A 1 303 ? -12.802 0.445 -6.207 1.00 98.06 303 TYR A N 1
ATOM 2381 C CA . TYR A 1 303 ? -12.684 -1.016 -6.147 1.00 98.06 303 TYR A CA 1
ATOM 2382 C C . TYR A 1 303 ? -13.498 -1.623 -5.000 1.00 98.06 303 TYR A C 1
ATOM 2384 O O . TYR A 1 303 ? -14.158 -2.647 -5.202 1.00 98.06 303 TYR A O 1
ATOM 2392 N N . LEU A 1 304 ? -13.497 -0.982 -3.825 1.00 98.00 304 LEU A N 1
ATOM 2393 C CA . LEU A 1 304 ? -14.337 -1.386 -2.697 1.00 98.00 304 LEU A CA 1
ATOM 2394 C C . LEU A 1 304 ? -15.808 -1.023 -2.937 1.00 98.00 304 LEU A C 1
ATOM 2396 O O . LEU A 1 304 ? -16.672 -1.827 -2.600 1.00 98.00 304 LEU A O 1
ATOM 2400 N N . ASP A 1 305 ? -16.102 0.096 -3.605 1.00 96.12 305 ASP A N 1
ATOM 2401 C CA . ASP A 1 305 ? -17.464 0.448 -4.036 1.00 96.12 305 ASP A CA 1
ATOM 2402 C C . ASP A 1 305 ? -18.049 -0.603 -4.984 1.00 96.12 305 ASP A C 1
ATOM 2404 O O . ASP A 1 305 ? -19.196 -1.029 -4.840 1.00 96.12 305 ASP A O 1
ATOM 2408 N N . ALA A 1 306 ? -17.260 -1.064 -5.953 1.00 96.69 306 ALA A N 1
ATOM 2409 C CA . ALA A 1 306 ? -17.664 -2.135 -6.854 1.00 96.69 306 ALA A CA 1
ATOM 2410 C C . ALA A 1 306 ? -17.947 -3.439 -6.093 1.00 96.69 306 ALA A C 1
ATOM 2412 O O . ALA A 1 306 ? -18.940 -4.112 -6.364 1.00 96.69 306 ALA A O 1
ATOM 2413 N N . LEU A 1 307 ? -17.116 -3.788 -5.106 1.00 98.06 307 LEU A N 1
ATOM 2414 C CA . LEU A 1 307 ? -17.350 -4.956 -4.258 1.00 98.06 307 LEU A CA 1
ATOM 2415 C C . LEU A 1 307 ? -18.620 -4.811 -3.406 1.00 98.06 307 LEU A C 1
ATOM 2417 O O . LEU A 1 307 ? -19.404 -5.763 -3.335 1.00 98.06 307 LEU A O 1
ATOM 2421 N N . HIS A 1 308 ? -18.836 -3.634 -2.813 1.00 97.50 308 HIS A N 1
ATOM 2422 C CA . HIS A 1 308 ? -20.026 -3.285 -2.032 1.00 97.50 308 HIS A CA 1
ATOM 2423 C C . HIS A 1 308 ? -21.307 -3.445 -2.859 1.00 97.50 308 HIS A C 1
ATOM 2425 O O . HIS A 1 308 ? -22.280 -4.039 -2.406 1.00 97.50 308 HIS A O 1
ATOM 2431 N N . ASN A 1 309 ? -21.281 -2.991 -4.114 1.00 93.88 309 ASN A N 1
ATOM 2432 C CA . ASN A 1 309 ? -22.425 -3.043 -5.025 1.00 93.88 309 ASN A CA 1
ATOM 2433 C C . ASN A 1 309 ? -22.517 -4.344 -5.837 1.00 93.88 309 ASN A C 1
ATOM 2435 O O . ASN A 1 309 ? -23.287 -4.414 -6.796 1.00 93.88 309 ASN A O 1
ATOM 2439 N N . HIS A 1 310 ? -21.721 -5.368 -5.510 1.00 91.81 310 HIS A N 1
ATOM 2440 C CA . HIS A 1 310 ? -21.669 -6.634 -6.254 1.00 91.81 310 HIS A CA 1
ATOM 2441 C C . HIS A 1 310 ? -21.419 -6.447 -7.770 1.00 91.81 310 HIS A C 1
ATOM 2443 O O . HIS A 1 310 ? -21.962 -7.171 -8.604 1.00 91.81 310 HIS A O 1
ATOM 2449 N N . GLY A 1 311 ? -20.603 -5.454 -8.134 1.00 80.38 311 GLY A N 1
ATOM 2450 C CA . GLY A 1 311 ? -20.276 -5.069 -9.510 1.00 80.38 311 GLY A CA 1
ATOM 2451 C C . GLY A 1 311 ? -21.360 -4.239 -10.211 1.00 80.38 311 GLY A C 1
ATOM 2452 O O . GLY A 1 311 ? -21.258 -3.976 -11.412 1.00 80.38 311 GLY A O 1
ATOM 2453 N N . GLY A 1 312 ? -22.420 -3.849 -9.500 1.00 75.38 312 GLY A N 1
ATOM 2454 C CA . GLY A 1 312 ? -23.422 -2.899 -9.977 1.00 75.38 312 GLY A CA 1
ATOM 2455 C C . GLY A 1 312 ? -22.859 -1.483 -10.129 1.00 75.38 312 GLY A C 1
ATOM 2456 O O . GLY A 1 312 ? -21.891 -1.112 -9.467 1.00 75.38 312 GLY A O 1
ATOM 2457 N N . ALA A 1 313 ? -23.473 -0.682 -11.005 1.00 57.91 313 ALA A N 1
ATOM 2458 C CA . ALA A 1 313 ? -23.177 0.747 -11.072 1.00 57.91 313 ALA A CA 1
ATOM 2459 C C . ALA A 1 313 ? -23.596 1.424 -9.757 1.00 57.91 313 ALA A C 1
ATOM 2461 O O . ALA A 1 313 ? -24.643 1.086 -9.199 1.00 57.91 313 ALA A O 1
ATOM 2462 N N . LEU A 1 314 ? -22.796 2.384 -9.281 1.00 53.41 314 LEU A N 1
ATOM 2463 C CA . LEU A 1 314 ? -23.198 3.251 -8.173 1.00 53.41 314 LEU A CA 1
ATOM 2464 C C . LEU A 1 314 ? -24.508 3.962 -8.556 1.00 53.41 314 LEU A C 1
ATOM 2466 O O . LEU A 1 314 ? -24.607 4.451 -9.686 1.00 53.41 314 LEU A O 1
ATOM 2470 N N . PRO A 1 315 ? -25.510 4.038 -7.661 1.00 39.00 315 PRO A N 1
ATOM 2471 C CA . PRO A 1 315 ? -26.674 4.878 -7.902 1.00 39.00 315 PRO A CA 1
ATOM 2472 C C . PRO A 1 315 ? -26.199 6.309 -8.166 1.00 39.00 315 PRO A C 1
ATOM 2474 O O . PRO A 1 315 ? -25.409 6.844 -7.383 1.00 39.00 315 PRO A O 1
ATOM 2477 N N . GLU A 1 316 ? -26.664 6.934 -9.253 1.00 37.59 316 GLU A N 1
ATOM 2478 C CA . GLU A 1 316 ? -26.488 8.378 -9.421 1.00 37.59 316 GLU A CA 1
ATOM 2479 C C . GLU A 1 316 ? -26.986 9.082 -8.149 1.00 37.59 316 GLU A C 1
ATOM 2481 O O . GLU A 1 316 ? -28.032 8.691 -7.607 1.00 37.59 316 GLU A O 1
ATOM 2486 N N . PRO A 1 317 ? -26.270 10.105 -7.644 1.00 36.03 317 PRO A N 1
ATOM 2487 C CA . PRO A 1 317 ? -26.743 10.862 -6.501 1.00 36.03 317 PRO A CA 1
ATOM 2488 C C . PRO A 1 317 ? -28.133 11.392 -6.836 1.00 36.03 317 PRO A C 1
ATOM 2490 O O . PRO A 1 317 ? -28.326 12.150 -7.786 1.00 36.03 317 PRO A O 1
ATOM 2493 N N . THR A 1 318 ? -29.123 10.941 -6.070 1.00 30.69 318 THR A N 1
ATOM 2494 C CA . THR A 1 318 ? -30.508 11.339 -6.278 1.00 30.69 318 THR A CA 1
ATOM 2495 C C . THR A 1 318 ? -30.585 12.823 -5.966 1.00 30.69 318 THR A C 1
ATOM 2497 O O . THR A 1 318 ? -30.501 13.227 -4.805 1.00 30.69 318 THR A O 1
ATOM 2500 N N . VAL A 1 319 ? -30.703 13.653 -7.001 1.00 32.19 319 VAL A N 1
ATOM 2501 C CA . VAL A 1 319 ? -30.948 15.080 -6.820 1.00 32.19 319 VAL A CA 1
ATOM 2502 C C . VAL A 1 319 ? -32.310 15.190 -6.147 1.00 32.19 319 VAL A C 1
ATOM 2504 O O . VAL A 1 319 ? -33.344 14.945 -6.764 1.00 32.19 319 VAL A O 1
ATOM 2507 N N . THR A 1 320 ? -32.316 15.490 -4.850 1.00 28.83 320 THR A N 1
ATOM 2508 C CA . THR A 1 320 ? -33.556 15.744 -4.116 1.00 28.83 320 THR A CA 1
ATOM 2509 C C . THR A 1 320 ? -34.159 17.023 -4.701 1.00 28.83 320 THR A C 1
ATOM 2511 O O . THR A 1 320 ? -33.503 18.066 -4.632 1.00 28.83 320 THR A O 1
ATOM 2514 N N . PRO A 1 321 ? -35.357 16.995 -5.316 1.00 33.00 321 PRO A N 1
ATOM 2515 C CA . PRO A 1 321 ? -35.940 18.202 -5.883 1.00 33.00 321 PRO A CA 1
ATOM 2516 C C . PRO A 1 321 ? -36.261 19.176 -4.747 1.00 33.00 321 PRO A C 1
ATOM 2518 O O . PRO A 1 321 ? -36.937 18.807 -3.784 1.00 33.00 321 PRO A O 1
ATOM 2521 N N . LEU A 1 322 ? -35.796 20.423 -4.852 1.00 34.06 322 LEU A N 1
ATOM 2522 C CA . LEU A 1 322 ? -36.271 21.492 -3.975 1.00 34.06 322 LEU A CA 1
ATOM 2523 C C . LEU A 1 322 ? -37.790 21.708 -4.160 1.00 34.06 322 LEU A C 1
ATOM 2525 O O . LEU A 1 322 ? -38.309 21.482 -5.258 1.00 34.06 322 LEU A O 1
ATOM 2529 N N . PRO A 1 323 ? -38.517 22.164 -3.118 1.00 31.31 323 PRO A N 1
ATOM 2530 C CA . PRO A 1 323 ? -39.965 22.354 -3.181 1.00 31.31 323 PRO A CA 1
ATOM 2531 C C . PRO A 1 323 ? -40.352 23.387 -4.254 1.00 31.31 323 PRO A C 1
ATOM 2533 O O . PRO A 1 323 ? -39.641 24.380 -4.427 1.00 31.31 323 PRO A O 1
ATOM 2536 N N . PRO A 1 324 ? -41.486 23.209 -4.956 1.00 32.19 324 PRO A N 1
ATOM 2537 C CA . PRO A 1 324 ? -41.840 24.052 -6.089 1.00 32.19 324 PRO A CA 1
ATOM 2538 C C . PRO A 1 324 ? -42.290 25.446 -5.636 1.00 32.19 324 PRO A C 1
ATOM 2540 O O . PRO A 1 324 ? -43.297 25.603 -4.938 1.00 32.19 324 PRO A O 1
ATOM 2543 N N . THR A 1 325 ? -41.588 26.480 -6.099 1.00 30.88 325 THR A N 1
ATOM 2544 C CA . THR A 1 325 ? -42.092 27.857 -6.066 1.00 30.88 325 THR A CA 1
ATOM 2545 C C . THR A 1 325 ? -43.169 28.028 -7.140 1.00 30.88 325 THR A C 1
ATOM 2547 O O . THR A 1 325 ? -43.032 27.593 -8.281 1.00 30.88 325 THR A O 1
ATOM 2550 N N . LYS A 1 326 ? -44.280 28.635 -6.729 1.00 31.38 326 LYS A N 1
ATOM 2551 C CA . LYS A 1 326 ? -45.548 28.761 -7.451 1.00 31.38 326 LYS A CA 1
ATOM 2552 C C . LYS A 1 326 ? -45.471 29.596 -8.749 1.00 31.38 326 LYS A C 1
ATOM 2554 O O . LYS A 1 326 ? -45.079 30.753 -8.714 1.00 31.38 326 LYS A O 1
ATOM 2559 N N . THR A 1 327 ? -46.075 29.024 -9.797 1.00 30.98 327 THR A N 1
ATOM 2560 C CA . THR A 1 327 ? -46.815 29.627 -10.936 1.00 30.98 327 THR A CA 1
ATOM 2561 C C . THR A 1 327 ? -46.073 30.430 -12.015 1.00 30.98 327 THR A C 1
ATOM 2563 O O . THR A 1 327 ? -45.739 31.591 -11.818 1.00 30.98 327 THR A O 1
ATOM 2566 N N . ALA A 1 328 ? -46.055 29.875 -13.234 1.00 30.03 328 ALA A N 1
ATOM 2567 C CA . ALA A 1 328 ? -46.642 30.502 -14.427 1.00 30.03 328 ALA A CA 1
ATOM 2568 C C . ALA A 1 328 ? -47.029 29.413 -15.457 1.00 30.03 328 ALA A C 1
ATOM 2570 O O . ALA A 1 328 ? -46.349 28.401 -15.593 1.00 30.03 328 ALA A O 1
ATOM 2571 N N . VAL A 1 329 ? -48.175 29.608 -16.108 1.00 33.28 329 VAL A N 1
ATOM 2572 C CA . VAL A 1 329 ? -48.927 28.665 -16.961 1.00 33.28 329 VAL A CA 1
ATOM 2573 C C . VAL A 1 329 ? -48.285 28.489 -18.356 1.00 33.28 329 VAL A C 1
ATOM 2575 O O . VAL A 1 329 ? -47.829 29.486 -18.915 1.00 33.28 329 VAL A O 1
ATOM 2578 N N . PRO A 1 330 ? -48.299 27.284 -18.970 1.00 33.88 330 PRO A N 1
ATOM 2579 C CA . PRO A 1 330 ? -47.847 27.061 -20.349 1.00 33.88 330 PRO A CA 1
ATOM 2580 C C . PRO A 1 330 ? -49.006 27.100 -21.371 1.00 33.88 330 PRO A C 1
ATOM 2582 O O . PRO A 1 330 ? -50.122 26.703 -21.029 1.00 33.88 330 PRO A O 1
ATOM 2585 N N . PRO A 1 331 ? -48.766 27.452 -22.651 1.00 31.36 331 PRO A N 1
ATOM 2586 C CA . PRO A 1 331 ? -49.662 27.092 -23.743 1.00 31.36 331 PRO A CA 1
ATOM 2587 C C . PRO A 1 331 ? -49.164 25.862 -24.528 1.00 31.36 331 PRO A C 1
ATOM 2589 O O . PRO A 1 331 ? -48.080 25.850 -25.100 1.00 31.36 331 PRO A O 1
ATOM 2592 N N . THR A 1 332 ? -50.019 24.841 -24.495 1.00 30.70 332 THR A N 1
ATOM 2593 C CA . THR A 1 332 ? -50.484 23.901 -25.534 1.00 30.70 332 THR A CA 1
ATOM 2594 C C . THR A 1 332 ? -49.552 23.378 -26.646 1.00 30.70 332 THR A C 1
ATOM 2596 O O . THR A 1 332 ? -48.980 24.111 -27.445 1.00 30.70 332 THR A O 1
ATOM 2599 N N . LEU A 1 333 ? -49.555 22.043 -26.738 1.00 32.75 333 LEU A N 1
ATOM 2600 C CA . LEU A 1 333 ? -48.897 21.133 -27.684 1.00 32.75 333 LEU A CA 1
ATOM 2601 C C . LEU A 1 333 ? -49.455 21.175 -29.122 1.00 32.75 333 LEU A C 1
ATOM 2603 O O . LEU A 1 333 ? -50.665 21.282 -29.313 1.00 32.75 333 LEU A O 1
ATOM 2607 N N . ILE A 1 334 ? -48.587 20.898 -30.107 1.00 30.02 334 ILE A N 1
ATOM 2608 C CA . ILE A 1 334 ? -48.937 20.329 -31.427 1.00 30.02 334 ILE A CA 1
ATOM 2609 C C . ILE A 1 334 ? -47.899 19.228 -31.776 1.00 30.02 334 ILE A C 1
ATOM 2611 O O . ILE A 1 334 ? -46.707 19.478 -31.590 1.00 30.02 334 ILE A O 1
ATOM 2615 N N . PRO A 1 335 ? -48.294 18.025 -32.253 1.00 30.09 335 PRO A N 1
ATOM 2616 C CA . PRO A 1 335 ? -47.382 16.931 -32.627 1.00 30.09 335 PRO A CA 1
ATOM 2617 C C . PRO A 1 335 ? -47.236 16.788 -34.174 1.00 30.09 335 PRO A C 1
ATOM 2619 O O . PRO A 1 335 ? -47.786 17.598 -34.916 1.00 30.09 335 PRO A O 1
ATOM 2622 N N . PRO A 1 336 ? -46.504 15.784 -34.702 1.00 40.34 336 PRO A N 1
ATOM 2623 C CA . PRO A 1 336 ? -45.130 15.872 -35.197 1.00 40.34 336 PRO A CA 1
ATOM 2624 C C . PRO A 1 336 ? -45.024 15.862 -36.740 1.00 40.34 336 PRO A C 1
ATOM 2626 O O . PRO A 1 336 ? -45.937 15.451 -37.454 1.00 40.34 336 PRO A O 1
ATOM 2629 N N . THR A 1 337 ? -43.863 16.227 -37.289 1.00 25.72 337 THR A N 1
ATOM 2630 C CA . THR A 1 337 ? -43.515 15.915 -38.690 1.00 25.72 337 THR A CA 1
ATOM 2631 C C . THR A 1 337 ? -42.043 15.514 -38.782 1.00 25.72 337 THR A C 1
ATOM 2633 O O . THR A 1 337 ? -41.178 16.154 -38.193 1.00 25.72 337 THR A O 1
ATOM 2636 N N . GLN A 1 338 ? -41.788 14.392 -39.459 1.00 28.17 338 GLN A N 1
ATOM 2637 C CA . GLN A 1 338 ? -40.482 13.747 -39.605 1.00 28.17 338 GLN A CA 1
ATOM 2638 C C . GLN A 1 338 ? -39.622 14.387 -40.712 1.00 28.17 338 GLN A C 1
ATOM 2640 O O . GLN A 1 338 ? -40.168 14.915 -41.682 1.00 28.17 338 GLN A O 1
ATOM 2645 N N . THR A 1 339 ? -38.304 14.117 -40.624 1.00 23.84 339 THR A N 1
ATOM 2646 C CA . THR A 1 339 ? -37.244 14.101 -41.677 1.00 23.84 339 THR A CA 1
ATOM 2647 C C . THR A 1 339 ? -36.298 15.320 -41.695 1.00 23.84 339 THR A C 1
ATOM 2649 O O . THR A 1 339 ? -36.778 16.442 -41.577 1.00 23.84 339 THR A O 1
ATOM 2652 N N . PRO A 1 340 ? -34.986 15.179 -42.011 1.00 26.73 340 PRO A N 1
ATOM 2653 C CA . PRO A 1 340 ? -33.998 14.145 -41.674 1.00 26.73 340 PRO A CA 1
ATOM 2654 C C . PRO A 1 340 ? -32.779 14.710 -40.898 1.00 26.73 340 PRO A C 1
ATOM 2656 O O . PRO A 1 340 ? -32.597 15.915 -40.743 1.00 26.73 340 PRO A O 1
ATOM 2659 N N . ALA A 1 341 ? -31.926 13.788 -40.448 1.00 34.47 341 ALA A N 1
ATOM 2660 C CA . ALA A 1 341 ? -30.666 13.967 -39.730 1.00 34.47 341 ALA A CA 1
ATOM 2661 C C . ALA A 1 341 ? -29.854 15.242 -40.055 1.00 34.47 341 ALA A C 1
ATOM 2663 O O . ALA A 1 341 ? -29.350 15.426 -41.163 1.00 34.47 341 ALA A O 1
ATOM 2664 N N . ARG A 1 342 ? -29.608 16.045 -39.013 1.00 24.80 342 ARG A N 1
ATOM 2665 C CA . ARG A 1 342 ? -28.380 16.832 -38.867 1.00 24.80 342 ARG A CA 1
ATOM 2666 C C . ARG A 1 342 ? -27.610 16.291 -37.671 1.00 24.80 342 ARG A C 1
ATOM 2668 O O . ARG A 1 342 ? -28.142 16.210 -36.569 1.00 24.80 342 ARG A O 1
ATOM 2675 N N . THR A 1 343 ? -26.368 15.908 -37.934 1.00 24.92 343 THR A N 1
ATOM 2676 C CA . THR A 1 343 ? -25.328 15.573 -36.962 1.00 24.92 343 THR A CA 1
ATOM 2677 C C . THR A 1 343 ? -25.313 16.600 -35.824 1.00 24.92 343 THR A C 1
ATOM 2679 O O . THR A 1 343 ? -25.167 17.790 -36.117 1.00 24.92 343 THR A O 1
ATOM 2682 N N . PRO A 1 344 ? -25.453 16.201 -34.546 1.00 25.19 344 PRO A N 1
ATOM 2683 C CA . PRO A 1 344 ? -25.239 17.124 -33.447 1.00 25.19 344 PRO A CA 1
ATOM 2684 C C . PRO A 1 344 ? -23.740 17.390 -33.329 1.00 25.19 344 PRO A C 1
ATOM 2686 O O . PRO A 1 344 ? -22.946 16.481 -33.083 1.00 25.19 344 PRO A O 1
ATOM 2689 N N . THR A 1 345 ? -23.364 18.650 -33.517 1.00 24.06 345 THR A N 1
ATOM 2690 C CA . THR A 1 345 ? -22.110 19.221 -33.037 1.00 24.06 345 THR A CA 1
ATOM 2691 C C . THR A 1 345 ? -21.967 18.878 -31.555 1.00 24.06 345 THR A C 1
ATOM 2693 O O . THR A 1 345 ? -22.816 19.266 -30.753 1.00 24.06 345 THR A O 1
ATOM 2696 N N . GLN A 1 346 ? -20.920 18.128 -31.202 1.00 22.73 346 GLN A N 1
ATOM 2697 C CA . GLN A 1 346 ? -20.562 17.888 -29.808 1.00 22.73 346 GLN A CA 1
ATOM 2698 C C . GLN A 1 346 ? -20.222 19.229 -29.156 1.00 22.73 346 GLN A C 1
ATOM 2700 O O . GLN A 1 346 ? -19.228 19.872 -29.488 1.00 22.73 346 GLN A O 1
ATOM 2705 N N . THR A 1 347 ? -21.055 19.657 -28.216 1.00 22.38 347 THR A N 1
ATOM 2706 C CA . THR A 1 347 ? -20.624 20.540 -27.137 1.00 22.38 347 THR A CA 1
ATOM 2707 C C . THR A 1 347 ? -19.659 19.747 -26.265 1.00 22.38 347 THR A C 1
ATOM 2709 O O . THR A 1 347 ? -20.082 18.938 -25.443 1.00 22.38 347 THR A O 1
ATOM 2712 N N . ASN A 1 348 ? -18.363 19.956 -26.493 1.00 23.70 348 ASN A N 1
ATOM 2713 C CA . ASN A 1 348 ? -17.288 19.437 -25.657 1.00 23.70 348 ASN A CA 1
ATOM 2714 C C . ASN A 1 348 ? -17.377 20.096 -24.276 1.00 23.70 348 ASN A C 1
ATOM 2716 O O . ASN A 1 348 ? -16.959 21.238 -24.090 1.00 23.70 348 ASN A O 1
ATOM 2720 N N . THR A 1 349 ? -17.935 19.390 -23.300 1.00 25.14 349 THR A N 1
ATOM 2721 C CA . THR A 1 349 ? -17.691 19.690 -21.889 1.00 25.14 349 THR A CA 1
ATOM 2722 C C . THR A 1 349 ? -16.341 19.081 -21.518 1.00 25.14 349 THR A C 1
ATOM 2724 O O . THR A 1 349 ? -16.178 17.866 -21.626 1.00 25.14 349 THR A O 1
ATOM 2727 N N . ASN A 1 350 ? -15.380 19.929 -21.132 1.00 27.20 350 ASN A N 1
ATOM 2728 C CA . ASN A 1 350 ? -14.043 19.539 -20.664 1.00 27.20 350 ASN A CA 1
ATOM 2729 C C . ASN A 1 350 ? -14.104 18.340 -19.692 1.00 27.20 350 ASN A C 1
ATOM 2731 O O . ASN A 1 350 ? -14.894 18.389 -18.743 1.00 27.20 350 ASN A O 1
ATOM 2735 N N . PRO A 1 351 ? -13.233 17.323 -19.836 1.00 29.47 351 PRO A N 1
ATOM 2736 C CA . PRO A 1 351 ? -12.914 16.429 -18.730 1.00 29.47 351 PRO A CA 1
ATOM 2737 C C . PRO A 1 351 ? -12.280 17.253 -17.592 1.00 29.47 351 PRO A C 1
ATOM 2739 O O . PRO A 1 351 ? -11.472 18.145 -17.877 1.00 29.47 351 PRO A O 1
ATOM 2742 N N . PRO A 1 352 ? -12.605 16.997 -16.313 1.00 31.05 352 PRO A N 1
ATOM 2743 C CA . PRO A 1 352 ? -11.909 17.645 -15.209 1.00 31.05 352 PRO A CA 1
ATOM 2744 C C . PRO A 1 352 ? -10.445 17.173 -15.182 1.00 31.05 352 PRO A C 1
ATOM 2746 O O . PRO A 1 352 ? -10.193 15.996 -15.459 1.00 31.05 352 PRO A O 1
ATOM 2749 N N . PRO A 1 353 ? -9.476 18.037 -14.833 1.00 33.00 353 PRO A N 1
ATOM 2750 C CA . PRO A 1 353 ? -8.114 17.582 -14.580 1.00 33.00 353 PRO A CA 1
ATOM 2751 C C . PRO A 1 353 ? -8.091 16.594 -13.393 1.00 33.00 353 PRO A C 1
ATOM 2753 O O . PRO A 1 353 ? -8.970 16.661 -12.525 1.00 33.00 353 PRO A O 1
ATOM 2756 N N . PRO A 1 354 ? -7.103 15.678 -13.327 1.00 36.44 354 PRO A N 1
ATOM 2757 C CA . PRO A 1 354 ? -6.938 14.765 -12.197 1.00 36.44 354 PRO A CA 1
ATOM 2758 C C . PRO A 1 354 ? -6.872 15.555 -10.880 1.00 36.44 354 PRO A C 1
ATOM 2760 O O . PRO A 1 354 ? -6.253 16.620 -10.815 1.00 36.44 354 PRO A O 1
ATOM 2763 N N . SER A 1 355 ? -7.568 15.071 -9.846 1.00 43.25 355 SER A N 1
ATOM 2764 C CA . SER A 1 355 ? -7.861 15.825 -8.620 1.00 43.25 355 SER A CA 1
ATOM 2765 C C . SER A 1 355 ? -6.605 16.456 -8.005 1.00 43.25 355 SER A C 1
ATOM 2767 O O . SER A 1 355 ? -5.741 15.748 -7.499 1.00 43.25 355 SER A O 1
ATOM 2769 N N . GLY A 1 356 ? -6.521 17.791 -8.038 1.00 58.88 356 GLY A N 1
ATOM 2770 C CA . GLY A 1 356 ? -5.427 18.575 -7.450 1.00 58.88 356 GLY A CA 1
ATOM 2771 C C . GLY A 1 356 ? -4.535 19.313 -8.455 1.00 58.88 356 GLY A C 1
ATOM 2772 O O . GLY A 1 356 ? -3.911 20.298 -8.061 1.00 58.88 356 GLY A O 1
ATOM 2773 N N . ASN A 1 357 ? -4.506 18.911 -9.733 1.00 75.69 357 ASN A N 1
ATOM 2774 C CA . ASN A 1 357 ? -3.789 19.659 -10.769 1.00 75.69 357 ASN A CA 1
ATOM 2775 C C . ASN A 1 357 ? -4.597 20.895 -11.194 1.00 75.69 357 ASN A C 1
ATOM 2777 O O . ASN A 1 357 ? -5.742 20.782 -11.635 1.00 75.69 357 ASN A O 1
ATOM 2781 N N . LEU A 1 358 ? -3.995 22.076 -11.060 1.00 82.31 358 LEU A N 1
ATOM 2782 C CA . LEU A 1 358 ? -4.610 23.350 -11.433 1.00 82.31 358 LEU A CA 1
ATOM 2783 C C . LEU A 1 358 ? -4.503 23.652 -12.938 1.00 82.31 358 LEU A C 1
ATOM 2785 O O . LEU A 1 358 ? -5.137 24.590 -13.420 1.00 82.31 358 LEU A O 1
ATOM 2789 N N . VAL A 1 359 ? -3.711 22.875 -13.683 1.00 84.69 359 VAL A N 1
ATOM 2790 C CA . VAL A 1 359 ? -3.517 23.034 -15.129 1.00 84.69 359 VAL A CA 1
ATOM 2791 C C . VAL A 1 359 ? -4.644 22.335 -15.885 1.00 84.69 359 VAL A C 1
ATOM 2793 O O . VAL A 1 359 ? -4.823 21.121 -15.792 1.00 84.69 359 VAL A O 1
ATOM 2796 N N . LEU A 1 360 ? -5.401 23.101 -16.670 1.00 81.56 360 LEU A N 1
ATOM 2797 C CA . LEU A 1 360 ? -6.410 22.549 -17.571 1.00 81.56 360 LEU A CA 1
ATOM 2798 C C . LEU A 1 360 ? -5.751 21.964 -18.822 1.00 81.56 360 LEU A C 1
ATOM 2800 O O . LEU A 1 360 ? -4.799 22.533 -19.348 1.00 81.56 360 LEU A O 1
ATOM 2804 N N . ASN A 1 361 ? -6.302 20.853 -19.323 1.00 84.12 361 ASN A N 1
ATOM 2805 C CA . ASN A 1 361 ? -5.790 20.155 -20.509 1.00 84.12 361 ASN A CA 1
ATOM 2806 C C . ASN A 1 361 ? -4.275 19.878 -20.419 1.00 84.12 361 ASN A C 1
ATOM 2808 O O . ASN A 1 361 ? -3.524 20.142 -21.356 1.00 84.12 361 ASN A O 1
ATOM 2812 N N . SER A 1 362 ? -3.835 19.382 -19.259 1.00 85.38 362 SER A N 1
ATOM 2813 C CA . SER A 1 362 ? -2.429 19.149 -18.910 1.00 85.38 362 SER A CA 1
ATOM 2814 C C . SER A 1 362 ? -1.683 18.208 -19.856 1.00 85.38 362 SER A C 1
ATOM 2816 O O . SER A 1 362 ? -0.491 18.399 -20.068 1.00 85.38 362 SER A O 1
ATOM 2818 N N . GLY A 1 363 ? -2.380 17.210 -20.407 1.00 76.81 363 GLY A N 1
ATOM 2819 C CA . GLY A 1 363 ? -1.847 16.252 -21.386 1.00 76.81 363 GLY A CA 1
ATOM 2820 C C . GLY A 1 363 ? -2.252 16.559 -22.831 1.00 76.81 363 GLY A C 1
ATOM 2821 O O . GLY A 1 363 ? -2.215 15.693 -23.686 1.00 76.81 363 GLY A O 1
ATOM 2822 N N . PHE A 1 364 ? -2.750 17.767 -23.123 1.00 93.00 364 PHE A N 1
ATOM 2823 C CA . PHE A 1 364 ? -3.109 18.198 -24.486 1.00 93.00 364 PHE A CA 1
ATOM 2824 C C . PHE A 1 364 ? -4.148 17.326 -25.217 1.00 93.00 364 PHE A C 1
ATOM 2826 O O . PHE A 1 364 ? -4.332 17.453 -26.426 1.00 93.00 364 PHE A O 1
ATOM 2833 N N . GLU A 1 365 ? -4.888 16.479 -24.508 1.00 87.94 365 GLU A N 1
ATOM 2834 C CA . GLU A 1 365 ? -5.855 15.538 -25.083 1.00 87.94 365 GLU A CA 1
ATOM 2835 C C . GLU A 1 365 ? -7.024 16.237 -25.791 1.00 87.94 365 GLU A C 1
ATOM 2837 O O . GLU A 1 365 ? -7.573 15.721 -26.767 1.00 87.94 365 GLU A O 1
ATOM 2842 N N . THR A 1 366 ? -7.368 17.454 -25.367 1.00 80.69 366 THR A N 1
ATOM 2843 C CA . THR A 1 366 ? -8.490 18.221 -25.924 1.00 80.69 366 THR A CA 1
ATOM 2844 C C . THR A 1 366 ? -8.011 19.237 -26.963 1.00 80.69 366 THR A C 1
ATOM 2846 O O . THR A 1 366 ? -7.168 20.088 -26.671 1.00 80.69 366 THR A O 1
ATOM 2849 N N . ALA A 1 367 ? -8.571 19.168 -28.173 1.00 83.88 367 ALA A N 1
ATOM 2850 C CA . ALA A 1 367 ? -8.307 20.130 -29.243 1.00 83.88 367 ALA A CA 1
ATOM 2851 C C . ALA A 1 367 ? -8.985 21.489 -28.978 1.00 83.88 367 ALA A C 1
ATOM 2853 O O . ALA A 1 367 ? -10.082 21.543 -28.420 1.00 83.88 367 ALA A O 1
ATOM 2854 N N . GLY A 1 368 ? -8.324 22.572 -29.386 1.00 88.38 368 GLY A N 1
ATOM 2855 C CA . GLY A 1 368 ? -8.804 23.949 -29.311 1.00 88.38 368 GLY A CA 1
ATOM 2856 C C . GLY A 1 368 ? -9.610 24.349 -30.549 1.00 88.38 368 GLY A C 1
ATOM 2857 O O . GLY A 1 368 ? -10.516 23.636 -30.981 1.00 88.38 368 GLY A O 1
ATOM 2858 N N . SER A 1 369 ? -9.285 25.504 -31.135 1.00 85.38 369 SER A N 1
ATOM 2859 C CA . SER A 1 369 ? -9.934 26.013 -32.355 1.00 85.38 369 SER A CA 1
ATOM 2860 C C . SER A 1 369 ? -9.730 25.129 -33.590 1.00 85.38 369 SER A C 1
ATOM 2862 O O . SER A 1 369 ? -10.539 25.171 -34.518 1.00 85.38 369 SER A O 1
ATOM 2864 N N . SER A 1 370 ? -8.680 24.311 -33.602 1.00 91.06 370 SER A N 1
ATOM 2865 C CA . SER A 1 370 ? -8.389 23.320 -34.633 1.00 91.06 370 SER A CA 1
ATOM 2866 C C . SER A 1 370 ? -7.775 22.061 -34.016 1.00 91.06 370 SER A C 1
ATOM 2868 O O . SER A 1 370 ? -7.394 22.047 -32.849 1.00 91.06 370 SER A O 1
ATOM 2870 N N . ALA A 1 371 ? -7.643 20.986 -34.801 1.00 81.88 371 ALA A N 1
ATOM 2871 C CA . ALA A 1 371 ? -7.016 19.744 -34.335 1.00 81.88 371 ALA A CA 1
ATOM 2872 C C . ALA A 1 371 ? -5.530 19.910 -33.948 1.00 81.88 371 ALA A C 1
ATOM 2874 O O . ALA A 1 371 ? -5.014 19.100 -33.174 1.00 81.88 371 ALA A O 1
ATOM 2875 N N . ALA A 1 372 ? -4.866 20.934 -34.497 1.00 85.81 372 ALA A N 1
ATOM 2876 C CA . ALA A 1 372 ? -3.476 21.277 -34.207 1.00 85.81 372 ALA A CA 1
ATOM 2877 C C . ALA A 1 372 ? -3.329 22.237 -33.012 1.00 85.81 372 ALA A C 1
ATOM 2879 O O . ALA A 1 372 ? -2.209 22.414 -32.536 1.00 85.81 372 ALA A O 1
ATOM 2880 N N . ASP A 1 373 ? -4.438 22.792 -32.515 1.00 87.69 373 ASP A N 1
ATOM 2881 C CA . ASP A 1 373 ? -4.473 23.676 -31.349 1.00 87.69 373 ASP A CA 1
ATOM 2882 C C . ASP A 1 373 ? -4.904 22.860 -30.122 1.00 87.69 373 ASP A C 1
ATOM 2884 O O . ASP A 1 373 ? -5.750 21.967 -30.223 1.00 87.69 373 ASP A O 1
ATOM 2888 N N . ALA A 1 374 ? -4.365 23.158 -28.949 1.00 89.69 374 ALA A N 1
ATOM 2889 C CA . ALA A 1 374 ? -4.740 22.577 -27.672 1.00 89.69 374 ALA A CA 1
ATOM 2890 C C . ALA A 1 374 ? -5.659 23.531 -26.904 1.00 89.69 374 ALA A C 1
ATOM 2892 O O . ALA A 1 374 ? -5.381 24.713 -26.723 1.00 89.69 374 ALA A O 1
ATOM 2893 N N . ALA A 1 375 ? -6.779 23.017 -26.396 1.00 83.19 375 ALA A N 1
ATOM 2894 C CA . ALA A 1 375 ? -7.688 23.825 -25.590 1.00 83.19 375 ALA A CA 1
ATOM 2895 C C . ALA A 1 375 ? -6.996 24.343 -24.313 1.00 83.19 375 ALA A C 1
ATOM 2897 O O . ALA A 1 375 ? -6.291 23.585 -23.648 1.00 83.19 375 ALA A O 1
ATOM 2898 N N . ASN A 1 376 ? -7.277 25.593 -23.922 1.00 87.88 376 ASN A N 1
ATOM 2899 C CA . ASN A 1 376 ? -6.723 26.292 -22.743 1.00 87.88 376 ASN A CA 1
ATOM 2900 C C . ASN A 1 376 ? -5.224 26.642 -22.814 1.00 87.88 376 ASN A C 1
ATOM 2902 O O . ASN A 1 376 ? -4.673 27.149 -21.831 1.00 87.88 376 ASN A O 1
ATOM 2906 N N . TRP A 1 377 ? -4.593 26.423 -23.965 1.00 95.44 377 TRP A N 1
ATOM 2907 C CA . TRP A 1 377 ? -3.226 26.833 -24.255 1.00 95.44 377 TRP A CA 1
ATOM 2908 C C . TRP A 1 377 ? -3.208 27.799 -25.441 1.00 95.44 377 TRP A C 1
ATOM 2910 O O . TRP A 1 377 ? -4.061 27.740 -26.323 1.00 95.44 377 TRP A O 1
ATOM 2920 N N . THR A 1 378 ? -2.252 28.723 -25.424 1.00 95.62 378 THR A N 1
ATOM 2921 C CA . THR A 1 378 ? -1.950 29.620 -26.539 1.00 95.62 378 THR A CA 1
ATOM 2922 C C . THR A 1 378 ? -0.613 29.189 -27.119 1.00 95.62 378 THR A C 1
ATOM 2924 O O . THR A 1 378 ? 0.428 29.373 -26.481 1.00 95.62 378 THR A O 1
ATOM 2927 N N . GLU A 1 379 ? -0.633 28.577 -28.301 1.00 95.81 379 GLU A N 1
ATOM 2928 C CA . GLU A 1 379 ? 0.568 28.053 -28.939 1.00 95.81 379 GLU A CA 1
ATOM 2929 C C . GLU A 1 379 ? 1.525 29.149 -29.406 1.00 95.81 379 GLU A C 1
ATOM 2931 O O . GLU A 1 379 ? 1.145 30.190 -29.944 1.00 95.81 379 GLU A O 1
ATOM 2936 N N . GLY A 1 380 ? 2.809 28.843 -29.251 1.00 92.94 380 GLY A N 1
ATOM 2937 C CA . GLY A 1 380 ? 3.900 29.622 -29.811 1.00 92.94 380 GLY A CA 1
ATOM 2938 C C . GLY A 1 380 ? 4.106 29.340 -31.292 1.00 92.94 380 GLY A C 1
ATOM 2939 O O . GLY A 1 380 ? 3.535 28.415 -31.874 1.00 92.94 380 GLY A O 1
ATOM 2940 N N . ALA A 1 381 ? 5.008 30.098 -31.910 1.00 96.31 381 ALA A N 1
ATOM 2941 C CA . ALA A 1 381 ? 5.393 29.863 -33.291 1.00 96.31 381 ALA A CA 1
ATOM 2942 C C . ALA A 1 381 ? 5.893 28.418 -33.475 1.00 96.31 381 ALA A C 1
ATOM 2944 O O . ALA A 1 381 ? 6.866 27.995 -32.854 1.00 96.31 381 ALA A O 1
ATOM 2945 N N . ASN A 1 382 ? 5.256 27.668 -34.378 1.00 97.19 382 ASN A N 1
ATOM 2946 C CA . ASN A 1 382 ? 5.590 26.274 -34.691 1.00 97.19 382 ASN A CA 1
ATOM 2947 C C . ASN A 1 382 ? 5.468 25.291 -33.509 1.00 97.19 382 ASN A C 1
ATOM 2949 O O . ASN A 1 382 ? 6.120 24.239 -33.523 1.00 97.19 382 ASN A O 1
ATOM 2953 N N . HIS A 1 383 ? 4.641 25.612 -32.513 1.00 98.00 383 HIS A N 1
ATOM 2954 C CA . HIS A 1 383 ? 4.142 24.659 -31.525 1.00 98.00 383 HIS A CA 1
ATOM 2955 C C . HIS A 1 383 ? 2.774 24.145 -31.983 1.00 98.00 383 HIS A C 1
ATOM 2957 O O . HIS A 1 383 ? 1.939 24.922 -32.429 1.00 98.00 383 HIS A O 1
ATOM 2963 N N . THR A 1 384 ? 2.562 22.833 -31.932 1.00 95.75 384 THR A N 1
ATOM 2964 C CA . THR A 1 384 ? 1.324 22.198 -32.406 1.00 95.75 384 THR A CA 1
ATOM 2965 C C . THR A 1 384 ? 0.989 20.985 -31.559 1.00 95.75 384 THR A C 1
ATOM 2967 O O . THR A 1 384 ? 1.880 20.182 -31.267 1.00 95.75 384 THR A O 1
ATOM 2970 N N . ARG A 1 385 ? -0.291 20.793 -31.251 1.00 97.38 385 ARG A N 1
ATOM 2971 C CA . ARG A 1 385 ? -0.831 19.557 -30.683 1.00 97.38 385 ARG A CA 1
ATOM 2972 C C . ARG A 1 385 ? -0.727 18.416 -31.699 1.00 97.38 385 ARG A C 1
ATOM 2974 O O . ARG A 1 385 ? -1.169 18.549 -32.841 1.00 97.38 385 ARG A O 1
ATOM 2981 N N . VAL A 1 386 ? -0.142 17.289 -31.301 1.00 88.12 386 VAL A N 1
ATOM 2982 C CA . VAL A 1 386 ? 0.131 16.142 -32.187 1.00 88.12 386 VAL A CA 1
ATOM 2983 C C . VAL A 1 386 ? -0.028 14.808 -31.465 1.00 88.12 386 VAL A C 1
ATOM 2985 O O . VAL A 1 386 ? 0.060 14.746 -30.247 1.00 88.12 386 VAL A O 1
ATOM 2988 N N . SER A 1 387 ? -0.233 13.736 -32.229 1.00 89.25 387 SER A N 1
ATOM 2989 C CA . SER A 1 387 ? -0.363 12.358 -31.732 1.00 89.25 387 SER A CA 1
ATOM 2990 C C . SER A 1 387 ? 0.796 11.443 -32.158 1.00 89.25 387 SER A C 1
ATOM 2992 O O . SER A 1 387 ? 0.739 10.228 -31.992 1.00 89.25 387 SER A O 1
ATOM 2994 N N . ASP A 1 388 ? 1.867 12.007 -32.733 1.00 81.62 388 ASP A N 1
ATOM 2995 C CA . ASP A 1 388 ? 3.037 11.252 -33.218 1.00 81.62 388 ASP A CA 1
ATOM 2996 C C . ASP A 1 388 ? 4.021 10.855 -32.100 1.00 81.62 388 ASP A C 1
ATOM 2998 O O . ASP A 1 388 ? 4.901 10.001 -32.277 1.00 81.62 388 ASP A O 1
ATOM 3002 N N . LYS A 1 389 ? 3.906 11.512 -30.949 1.00 87.19 389 LYS A N 1
ATOM 3003 C CA . LYS A 1 389 ? 4.637 11.238 -29.718 1.00 87.19 389 LYS A CA 1
ATOM 3004 C C . LYS A 1 389 ? 3.846 11.829 -28.567 1.00 87.19 389 LYS A C 1
ATOM 3006 O O . LYS A 1 389 ? 3.363 12.946 -28.690 1.00 87.19 389 LYS A O 1
ATOM 3011 N N . PHE A 1 390 ? 3.757 11.095 -27.475 1.00 89.62 390 PHE A N 1
ATOM 3012 C CA . PHE A 1 390 ? 3.139 11.517 -26.222 1.00 89.62 390 PHE A CA 1
ATOM 3013 C C . PHE A 1 390 ? 3.742 10.674 -25.089 1.00 89.62 390 PHE A C 1
ATOM 3015 O O . PHE A 1 390 ? 4.396 9.653 -25.351 1.00 89.62 390 PHE A O 1
ATOM 3022 N N . HIS A 1 391 ? 3.631 11.152 -23.858 1.00 73.88 391 HIS A N 1
ATOM 3023 C CA . HIS A 1 391 ? 4.097 10.490 -22.646 1.00 73.88 391 HIS A CA 1
ATOM 3024 C C . HIS A 1 391 ? 2.978 9.633 -22.047 1.00 73.88 391 HIS A C 1
ATOM 3026 O O . HIS A 1 391 ? 3.190 8.445 -21.792 1.00 73.88 391 HIS A O 1
ATOM 3032 N N . THR A 1 392 ? 1.775 10.196 -21.915 1.00 52.69 392 THR A N 1
ATOM 3033 C CA . THR A 1 392 ? 0.548 9.455 -21.598 1.00 52.69 392 THR A CA 1
ATOM 3034 C C . THR A 1 392 ? -0.591 9.864 -22.534 1.00 52.69 392 THR A C 1
ATOM 3036 O O . THR A 1 392 ? -0.416 10.725 -23.386 1.00 52.69 392 THR A O 1
ATOM 3039 N N . GLY A 1 393 ? -1.732 9.172 -22.465 1.00 78.69 393 GLY A N 1
ATOM 3040 C CA . GLY A 1 393 ? -2.877 9.477 -23.325 1.00 78.69 393 GLY A CA 1
ATOM 3041 C C . GLY A 1 393 ? -2.633 9.157 -24.802 1.00 78.69 393 GLY A C 1
ATOM 3042 O O . GLY A 1 393 ? -2.268 8.028 -25.143 1.00 78.69 393 GLY A O 1
ATOM 3043 N N . GLY A 1 394 ? -2.908 10.124 -25.674 1.00 75.19 394 GLY A N 1
ATOM 3044 C CA . GLY A 1 394 ? -2.770 10.007 -27.126 1.00 75.19 394 GLY A CA 1
ATOM 3045 C C . GLY A 1 394 ? -2.295 11.280 -27.826 1.00 75.19 394 GLY A C 1
ATOM 3046 O O . GLY A 1 394 ? -2.137 11.262 -29.053 1.00 75.19 394 GLY A O 1
ATOM 3047 N N . TRP A 1 395 ? -2.077 12.373 -27.091 1.00 87.94 395 TRP A N 1
ATOM 3048 C CA . TRP A 1 395 ? -1.671 13.664 -27.635 1.00 87.94 395 TRP A CA 1
ATOM 3049 C C . TRP A 1 395 ? -0.600 14.322 -26.770 1.00 87.94 395 TRP A C 1
ATOM 3051 O O . TRP A 1 395 ? -0.478 14.047 -25.593 1.00 87.94 395 TRP A O 1
ATOM 3061 N N . SER A 1 396 ? 0.199 15.196 -27.372 1.00 94.12 396 SER A N 1
ATOM 3062 C CA . SER A 1 396 ? 1.115 16.079 -26.649 1.00 94.12 396 SER A CA 1
ATOM 3063 C C . SER A 1 396 ? 1.357 17.358 -27.450 1.00 94.12 396 SER A C 1
ATOM 3065 O O . SER A 1 396 ? 0.881 17.497 -28.587 1.00 94.12 396 SER A O 1
ATOM 3067 N N . LEU A 1 397 ? 2.108 18.305 -26.890 1.00 98.12 397 LEU A N 1
ATOM 3068 C CA . LEU A 1 397 ? 2.521 19.510 -27.600 1.00 98.12 397 LEU A CA 1
ATOM 3069 C C . LEU A 1 397 ? 3.906 19.320 -28.222 1.00 98.12 397 LEU A C 1
ATOM 3071 O O . LEU A 1 397 ? 4.884 19.103 -27.513 1.00 98.12 397 LEU A O 1
ATOM 3075 N N . ARG A 1 398 ? 4.027 19.483 -29.542 1.00 98.25 398 ARG A N 1
ATOM 3076 C CA . ARG A 1 398 ? 5.307 19.421 -30.263 1.00 98.25 398 ARG A CA 1
ATOM 3077 C C . ARG A 1 398 ? 5.757 20.786 -30.748 1.00 98.25 398 ARG A C 1
ATOM 3079 O O . ARG A 1 398 ? 5.014 21.459 -31.455 1.00 98.25 398 ARG A O 1
ATOM 3086 N N . SER A 1 399 ? 7.020 21.114 -30.505 1.00 98.00 399 SER A N 1
ATOM 3087 C CA . SER A 1 399 ? 7.728 22.223 -31.134 1.00 98.00 399 SER A CA 1
ATOM 3088 C C . SER A 1 399 ? 8.574 21.763 -32.321 1.00 98.00 399 SER A C 1
ATOM 3090 O O . SER A 1 399 ? 9.420 20.866 -32.218 1.00 98.00 399 SER A O 1
ATOM 3092 N N . THR A 1 400 ? 8.370 22.428 -33.457 1.00 97.31 400 THR A N 1
ATOM 3093 C CA . THR A 1 400 ? 9.245 22.368 -34.644 1.00 97.31 400 THR A CA 1
ATOM 3094 C C . THR A 1 400 ? 9.970 23.696 -34.882 1.00 97.31 400 THR A C 1
ATOM 3096 O O . THR A 1 400 ? 10.555 23.919 -35.942 1.00 97.31 400 THR A O 1
ATOM 3099 N N . PHE A 1 401 ? 9.953 24.589 -33.889 1.00 96.88 401 PHE A N 1
ATOM 3100 C CA . PHE A 1 401 ? 10.576 25.904 -33.961 1.00 96.88 401 PHE A CA 1
ATOM 3101 C C . PHE A 1 401 ? 12.098 25.812 -34.142 1.00 96.88 401 PHE A C 1
ATOM 3103 O O . PHE A 1 401 ? 12.714 24.850 -33.697 1.00 96.88 401 PHE A O 1
ATOM 3110 N N . ARG A 1 402 ? 12.708 26.787 -34.830 1.00 95.38 402 ARG A N 1
ATOM 3111 C CA . ARG A 1 402 ? 14.151 26.812 -35.170 1.00 95.38 402 ARG A CA 1
ATOM 3112 C C . ARG A 1 402 ? 14.807 28.189 -34.960 1.00 95.38 402 ARG A C 1
ATOM 3114 O O . ARG A 1 402 ? 15.889 28.434 -35.479 1.00 95.38 402 ARG A O 1
ATOM 3121 N N . GLY A 1 403 ? 14.136 29.106 -34.261 1.00 91.19 403 GLY A N 1
ATOM 3122 C CA . GLY A 1 403 ? 14.601 30.480 -34.033 1.00 91.19 403 GLY A CA 1
ATOM 3123 C C . GLY A 1 403 ? 15.130 30.727 -32.616 1.00 91.19 403 GLY A C 1
ATOM 3124 O O . GLY A 1 403 ? 15.359 29.797 -31.848 1.00 91.19 403 GLY A O 1
ATOM 3125 N N . ALA A 1 404 ? 15.300 32.001 -32.252 1.00 90.25 404 ALA A N 1
ATOM 3126 C CA . ALA A 1 404 ? 15.910 32.397 -30.978 1.00 90.25 404 ALA A CA 1
ATOM 3127 C C . ALA A 1 404 ? 15.072 32.038 -29.735 1.00 90.25 404 ALA A C 1
ATOM 3129 O O . ALA A 1 404 ? 15.652 31.622 -28.738 1.00 90.25 404 ALA A O 1
ATOM 3130 N N . GLY A 1 405 ? 13.743 32.152 -29.806 1.00 93.19 405 GLY A N 1
ATOM 3131 C CA . GLY A 1 405 ? 12.834 31.773 -28.723 1.00 93.19 405 GLY A CA 1
ATOM 3132 C C . GLY A 1 405 ? 11.366 31.808 -29.140 1.00 93.19 405 GLY A C 1
ATOM 3133 O O . GLY A 1 405 ? 10.971 32.642 -29.955 1.00 93.19 405 GLY A O 1
ATOM 3134 N N . THR A 1 406 ? 10.582 30.886 -28.592 1.00 97.06 406 THR A N 1
ATOM 3135 C CA . THR A 1 406 ? 9.117 30.870 -28.615 1.00 97.06 406 THR A CA 1
ATOM 3136 C C . THR A 1 406 ? 8.610 30.108 -27.391 1.00 97.06 406 THR A C 1
ATOM 3138 O O . THR A 1 406 ? 9.319 29.258 -26.847 1.00 97.06 406 THR A O 1
ATOM 3141 N N . ASP A 1 407 ? 7.365 30.344 -26.994 1.00 97.06 407 ASP A N 1
ATOM 3142 C CA . ASP A 1 407 ? 6.729 29.618 -25.900 1.00 97.06 407 ASP A CA 1
ATOM 3143 C C . ASP A 1 407 ? 5.265 29.291 -26.196 1.00 97.06 407 ASP A C 1
ATOM 3145 O O . ASP A 1 407 ? 4.607 29.965 -26.980 1.00 97.06 407 ASP A O 1
ATOM 3149 N N . THR A 1 408 ? 4.760 28.232 -25.572 1.00 97.75 408 THR A N 1
ATOM 3150 C CA . THR A 1 408 ? 3.320 27.990 -25.412 1.00 97.75 408 THR A CA 1
ATOM 3151 C C . THR A 1 408 ? 2.960 28.181 -23.960 1.00 97.75 408 THR A C 1
ATOM 3153 O O . THR A 1 408 ? 3.666 27.674 -23.092 1.00 97.75 408 THR A O 1
ATOM 3156 N N . HIS A 1 409 ? 1.870 28.885 -23.689 1.00 97.25 409 HIS A N 1
ATOM 3157 C CA . HIS A 1 409 ? 1.485 29.224 -22.326 1.00 97.25 409 HIS A CA 1
ATOM 3158 C C . HIS A 1 409 ? -0.001 29.018 -22.081 1.00 97.25 409 HIS A C 1
ATOM 3160 O O . HIS A 1 409 ? -0.802 28.960 -23.013 1.00 97.25 409 HIS A O 1
ATOM 3166 N N . THR A 1 410 ? -0.378 28.891 -20.812 1.00 92.12 410 THR A N 1
ATOM 3167 C CA . THR A 1 410 ? -1.788 28.788 -20.421 1.00 92.12 410 THR A CA 1
ATOM 3168 C C . THR A 1 410 ? -2.556 30.029 -20.880 1.00 92.12 410 THR A C 1
ATOM 3170 O O . THR A 1 410 ? -2.182 31.142 -20.510 1.00 92.12 410 THR A O 1
ATOM 3173 N N . THR A 1 411 ? -3.640 29.860 -21.647 1.00 88.31 411 THR A N 1
ATOM 3174 C CA . THR A 1 411 ? -4.421 30.981 -22.214 1.00 88.31 411 THR A CA 1
ATOM 3175 C C . THR A 1 411 ? -5.014 31.881 -21.133 1.00 88.31 411 THR A C 1
ATOM 3177 O O . THR A 1 411 ? -5.086 33.097 -21.302 1.00 88.31 411 THR A O 1
ATOM 3180 N N . ALA A 1 412 ? -5.443 31.287 -20.018 1.00 84.88 412 ALA A N 1
ATOM 3181 C CA . ALA A 1 412 ? -5.881 32.003 -18.829 1.00 84.88 412 ALA A CA 1
ATOM 3182 C C . ALA A 1 412 ? -4.861 31.792 -17.696 1.00 84.88 412 ALA A C 1
ATOM 3184 O O . ALA A 1 412 ? -4.444 30.650 -17.484 1.00 84.88 412 ALA A O 1
ATOM 3185 N N . PRO A 1 413 ? -4.484 32.842 -16.939 1.00 87.38 413 PRO A N 1
ATOM 3186 C CA . PRO A 1 413 ? -3.671 32.679 -15.741 1.00 87.38 413 PRO A CA 1
ATOM 3187 C C . PRO A 1 413 ? -4.345 31.739 -14.736 1.00 87.38 413 PRO A C 1
ATOM 3189 O O . PRO A 1 413 ? -5.536 31.863 -14.444 1.00 87.38 413 PRO A O 1
ATOM 3192 N N . ILE A 1 414 ? -3.568 30.820 -14.174 1.00 88.44 414 ILE A N 1
ATOM 3193 C CA . ILE A 1 414 ? -4.018 29.855 -13.175 1.00 88.44 414 ILE A CA 1
ATOM 3194 C C . ILE A 1 414 ? -4.104 30.557 -11.825 1.00 88.44 414 ILE A C 1
ATOM 3196 O O . ILE A 1 414 ? -3.127 31.144 -11.365 1.00 88.44 414 ILE A O 1
ATOM 3200 N N . THR A 1 415 ? -5.261 30.497 -11.168 1.00 85.94 415 THR A N 1
ATOM 3201 C CA . THR A 1 415 ? -5.430 31.049 -9.819 1.00 85.94 415 THR A CA 1
ATOM 3202 C C . THR A 1 415 ? -4.591 30.272 -8.809 1.00 85.94 415 THR A C 1
ATOM 3204 O O . THR A 1 415 ? -4.665 29.048 -8.739 1.00 85.94 415 THR A O 1
ATOM 3207 N N . VAL A 1 416 ? -3.838 30.998 -7.986 1.00 83.50 416 VAL A N 1
ATOM 3208 C CA . VAL A 1 416 ? -3.063 30.437 -6.879 1.00 83.50 416 VAL A CA 1
ATOM 3209 C C . VAL A 1 416 ? -3.346 31.213 -5.600 1.00 83.50 416 VAL A C 1
ATOM 3211 O O . VAL A 1 416 ? -3.512 32.426 -5.600 1.00 83.50 416 VAL A O 1
ATOM 3214 N N . SER A 1 417 ? -3.401 30.512 -4.478 1.00 78.31 417 SER A N 1
ATOM 3215 C CA . SER A 1 417 ? -3.389 31.140 -3.159 1.00 78.31 417 SER A CA 1
ATOM 3216 C C . SER A 1 417 ? -2.029 31.804 -2.905 1.00 78.31 417 SER A C 1
ATOM 3218 O O . SER A 1 417 ? -1.011 31.171 -3.197 1.00 78.31 417 SER A O 1
ATOM 3220 N N . PRO A 1 418 ? -1.974 33.027 -2.345 1.00 80.12 418 PRO A N 1
ATOM 3221 C CA . PRO A 1 418 ? -0.728 33.647 -1.898 1.00 80.12 418 PRO A CA 1
ATOM 3222 C C . PRO A 1 418 ? 0.011 32.820 -0.835 1.00 80.12 418 PRO A C 1
ATOM 3224 O O . PRO A 1 418 ? -0.592 32.051 -0.087 1.00 80.12 418 PRO A O 1
ATOM 3227 N N . ASN A 1 419 ? 1.325 33.008 -0.754 1.00 64.50 419 ASN A N 1
ATOM 3228 C CA . ASN A 1 419 ? 2.286 32.431 0.185 1.00 64.50 419 ASN A CA 1
ATOM 3229 C C . ASN A 1 419 ? 2.211 30.906 0.260 1.00 64.50 419 ASN A C 1
ATOM 3231 O O . ASN A 1 419 ? 2.460 30.294 1.296 1.00 64.50 419 ASN A O 1
ATOM 3235 N N . THR A 1 420 ? 1.845 30.293 -0.857 1.00 73.06 420 THR A N 1
ATOM 3236 C CA . THR A 1 420 ? 1.545 28.875 -0.958 1.00 73.06 420 THR A CA 1
ATOM 3237 C C . THR A 1 420 ? 2.588 28.228 -1.855 1.00 73.06 420 THR A C 1
ATOM 3239 O O . THR A 1 420 ? 2.871 28.729 -2.940 1.00 73.06 420 THR A O 1
ATOM 3242 N N . THR A 1 421 ? 3.186 27.129 -1.403 1.00 74.19 421 THR A N 1
ATOM 3243 C CA . THR A 1 421 ? 4.174 26.396 -2.200 1.00 74.19 421 THR A CA 1
ATOM 3244 C C . THR A 1 421 ? 3.478 25.413 -3.126 1.00 74.19 421 THR A C 1
ATOM 3246 O O . THR A 1 421 ? 2.826 24.486 -2.658 1.00 74.19 421 THR A O 1
ATOM 3249 N N . TYR A 1 422 ? 3.650 25.607 -4.426 1.00 79.31 422 TYR A N 1
ATOM 3250 C CA . TYR A 1 422 ? 3.192 24.714 -5.479 1.00 79.31 422 TYR A CA 1
ATOM 3251 C C . TYR A 1 422 ? 4.347 23.858 -5.985 1.00 79.31 422 TYR A C 1
ATOM 3253 O O . TYR A 1 422 ? 5.490 24.314 -6.038 1.00 79.31 422 TYR A O 1
ATOM 3261 N N . THR A 1 423 ? 4.042 22.641 -6.419 1.00 78.56 423 THR A N 1
ATOM 3262 C CA . THR A 1 423 ? 4.937 21.843 -7.258 1.00 78.56 423 THR A CA 1
ATOM 3263 C C . THR A 1 423 ? 4.536 22.052 -8.709 1.00 78.56 423 THR A C 1
ATOM 3265 O O . THR A 1 423 ? 3.409 21.728 -9.083 1.00 78.56 423 THR A O 1
ATOM 3268 N N . TYR A 1 424 ? 5.449 22.598 -9.511 1.00 88.81 424 TYR A N 1
ATOM 3269 C CA . TYR A 1 424 ? 5.318 22.677 -10.961 1.00 88.81 424 TYR A CA 1
ATOM 3270 C C . TYR A 1 424 ? 6.133 21.563 -11.605 1.00 88.81 424 TYR A C 1
ATOM 3272 O O . TYR A 1 424 ? 7.309 21.382 -11.284 1.00 88.81 424 TYR A O 1
ATOM 3280 N N . SER A 1 425 ? 5.503 20.798 -12.487 1.00 82.56 425 SER A N 1
ATOM 3281 C CA . SER A 1 425 ? 6.098 19.620 -13.099 1.00 82.56 425 SER A CA 1
ATOM 3282 C C . SER A 1 425 ? 5.535 19.332 -14.485 1.00 82.56 425 SER A C 1
ATOM 3284 O O . SER A 1 425 ? 4.529 19.909 -14.890 1.00 82.56 425 SER A O 1
ATOM 3286 N N . GLY A 1 426 ? 6.204 18.454 -15.222 1.00 83.56 426 GLY A N 1
ATOM 3287 C CA . GLY A 1 426 ? 5.798 18.030 -16.557 1.00 83.56 426 GLY A CA 1
ATOM 3288 C C . GLY A 1 426 ? 6.871 17.177 -17.217 1.00 83.56 426 GLY A C 1
ATOM 3289 O O . GLY A 1 426 ? 7.996 17.077 -16.719 1.00 83.56 426 GLY A O 1
ATOM 3290 N N . TYR A 1 427 ? 6.533 16.556 -18.339 1.00 85.62 427 TYR A N 1
ATOM 3291 C CA . TYR A 1 427 ? 7.452 15.730 -19.110 1.00 85.62 427 TYR A CA 1
ATOM 3292 C C . TYR A 1 427 ? 7.904 16.458 -20.365 1.00 85.62 427 TYR A C 1
ATOM 3294 O O . TYR A 1 427 ? 7.102 17.011 -21.113 1.00 85.62 427 TYR A O 1
ATOM 3302 N N . VAL A 1 428 ? 9.212 16.430 -20.613 1.00 95.06 428 VAL A N 1
ATOM 3303 C CA . VAL A 1 428 ? 9.811 17.033 -21.805 1.00 95.06 428 VAL A CA 1
ATOM 3304 C C . VAL A 1 428 ? 10.678 16.005 -22.513 1.00 95.06 428 VAL A C 1
ATOM 3306 O O . VAL A 1 428 ? 11.457 15.286 -21.886 1.00 95.06 428 VAL A O 1
ATOM 3309 N N . TRP A 1 429 ? 10.544 15.927 -23.832 1.00 94.38 429 TRP A N 1
ATOM 3310 C CA . TRP A 1 429 ? 11.364 15.094 -24.705 1.00 94.38 429 TRP A CA 1
ATOM 3311 C C . TRP A 1 429 ? 12.042 15.980 -25.740 1.00 94.38 429 TRP A C 1
ATOM 3313 O O . TRP A 1 429 ? 11.406 16.858 -26.323 1.00 94.38 429 TRP A O 1
ATOM 3323 N N . ARG A 1 430 ? 13.315 15.722 -26.050 1.00 93.88 430 ARG A N 1
ATOM 3324 C CA . ARG A 1 430 ? 13.997 16.401 -27.160 1.00 93.88 430 ARG A CA 1
ATOM 3325 C C . ARG A 1 430 ? 14.875 15.473 -27.988 1.00 93.88 430 ARG A C 1
ATOM 3327 O O . ARG A 1 430 ? 15.444 14.504 -27.484 1.00 93.88 430 ARG A O 1
ATOM 3334 N N . THR A 1 431 ? 14.987 15.797 -29.280 1.00 89.56 431 THR A N 1
ATOM 3335 C CA . THR A 1 431 ? 15.690 14.941 -30.254 1.00 89.56 431 THR A CA 1
ATOM 3336 C C . THR A 1 431 ? 17.199 14.990 -30.055 1.00 89.56 431 THR A C 1
ATOM 3338 O O . THR A 1 431 ? 17.880 13.987 -30.245 1.00 89.56 431 THR A O 1
ATOM 3341 N N . ASN A 1 432 ? 17.740 16.169 -29.732 1.00 88.06 432 ASN A N 1
ATOM 3342 C CA . ASN A 1 432 ? 19.178 16.397 -29.702 1.00 88.06 432 ASN A CA 1
ATOM 3343 C C . ASN A 1 432 ? 19.599 17.517 -28.733 1.00 88.06 432 ASN A C 1
ATOM 3345 O O . ASN A 1 432 ? 18.778 18.160 -28.082 1.00 88.06 432 ASN A O 1
ATOM 3349 N N . SER A 1 433 ? 20.920 17.701 -28.682 1.00 88.75 433 SER A N 1
ATOM 3350 C CA . SER A 1 433 ? 21.709 18.751 -28.031 1.00 88.75 433 SER A CA 1
ATOM 3351 C C . SER A 1 433 ? 21.145 20.158 -27.964 1.00 88.75 433 SER A C 1
ATOM 3353 O O . SER A 1 433 ? 21.262 20.860 -26.958 1.00 88.75 433 SER A O 1
ATOM 3355 N N . THR A 1 434 ? 20.707 20.601 -29.138 1.00 91.00 434 THR A N 1
ATOM 3356 C CA . THR A 1 434 ? 20.808 21.994 -29.560 1.00 91.00 434 THR A CA 1
ATOM 3357 C C . THR A 1 434 ? 19.530 22.739 -29.217 1.00 91.00 434 THR A C 1
ATOM 3359 O O . THR A 1 434 ? 18.442 22.225 -29.467 1.00 91.00 434 THR A O 1
ATOM 3362 N N . GLY A 1 435 ? 19.678 23.956 -28.693 1.00 90.62 435 GLY A N 1
ATOM 3363 C CA . GLY A 1 435 ? 18.582 24.755 -28.146 1.00 90.62 435 GLY A CA 1
ATOM 3364 C C . GLY A 1 435 ? 18.142 24.305 -26.751 1.00 90.62 435 GLY A C 1
ATOM 3365 O O . GLY A 1 435 ? 18.599 23.277 -26.239 1.00 90.62 435 GLY A O 1
ATOM 3366 N N . GLY A 1 436 ? 17.281 25.099 -26.125 1.00 88.56 436 GLY A N 1
ATOM 3367 C CA . GLY A 1 436 ? 16.669 24.822 -24.836 1.00 88.56 436 GLY A CA 1
ATOM 3368 C C . GLY A 1 436 ? 15.219 24.368 -24.973 1.00 88.56 436 GLY A C 1
ATOM 3369 O O . GLY A 1 436 ? 14.514 24.664 -25.939 1.00 88.56 436 GLY A O 1
ATOM 3370 N N . ALA A 1 437 ? 14.812 23.572 -23.990 1.00 94.19 437 ALA A N 1
ATOM 3371 C CA . ALA A 1 437 ? 13.471 23.041 -23.832 1.00 94.19 437 ALA A CA 1
ATOM 3372 C C . ALA A 1 437 ? 13.155 23.100 -22.337 1.00 94.19 437 ALA A C 1
ATOM 3374 O O . ALA A 1 437 ? 13.688 22.312 -21.546 1.00 94.19 437 ALA A O 1
ATOM 3375 N N . CYS A 1 438 ? 12.381 24.106 -21.948 1.00 93.56 438 CYS A N 1
ATOM 3376 C CA . CYS A 1 438 ? 12.213 24.489 -20.554 1.00 93.56 438 CYS A CA 1
ATOM 3377 C C . CYS A 1 438 ? 10.752 24.747 -20.212 1.00 93.56 438 CYS A C 1
ATOM 3379 O O . CYS A 1 438 ? 9.916 24.940 -21.088 1.00 93.56 438 CYS A O 1
ATOM 3381 N N . MET A 1 439 ? 10.461 24.760 -18.921 1.00 95.88 439 MET A N 1
ATOM 3382 C CA . MET A 1 439 ? 9.169 25.128 -18.375 1.00 95.88 439 MET A CA 1
ATOM 3383 C C . MET A 1 439 ? 9.386 26.143 -17.256 1.00 95.88 439 MET A C 1
ATOM 3385 O O . MET A 1 439 ? 10.260 25.936 -16.410 1.00 95.88 439 MET A O 1
ATOM 3389 N N . ASP A 1 440 ? 8.607 27.220 -17.243 1.00 93.88 440 ASP A N 1
ATOM 3390 C CA . ASP A 1 440 ? 8.662 28.241 -16.191 1.00 93.88 440 ASP A CA 1
ATOM 3391 C C . ASP A 1 440 ? 7.297 28.900 -15.933 1.00 93.88 440 ASP A C 1
ATOM 3393 O O . ASP A 1 440 ? 6.254 28.373 -16.336 1.00 93.88 440 ASP A O 1
ATOM 3397 N N . MET A 1 441 ? 7.311 30.023 -15.214 1.00 91.62 441 MET A N 1
ATOM 3398 C CA . MET A 1 441 ? 6.149 30.753 -14.729 1.00 91.62 441 MET A CA 1
ATOM 3399 C C . MET A 1 441 ? 6.099 32.196 -15.250 1.00 91.62 441 MET A C 1
ATOM 3401 O O . MET A 1 441 ? 5.603 33.092 -14.564 1.00 91.62 441 MET A O 1
ATOM 3405 N N . ASN A 1 442 ? 6.561 32.414 -16.484 1.00 90.31 442 ASN A N 1
ATOM 3406 C CA . ASN A 1 442 ? 6.522 33.707 -17.165 1.00 90.31 442 ASN A CA 1
ATOM 3407 C C . ASN A 1 442 ? 7.362 34.811 -16.501 1.00 90.31 442 ASN A C 1
ATOM 3409 O O . ASN A 1 442 ? 6.889 35.937 -16.332 1.00 90.31 442 ASN A O 1
ATOM 3413 N N . ASP A 1 443 ? 8.606 34.481 -16.142 1.00 88.75 443 ASP A N 1
ATOM 3414 C CA . ASP A 1 443 ? 9.616 35.402 -15.601 1.00 88.75 443 ASP A CA 1
ATOM 3415 C C . ASP A 1 443 ? 9.183 36.111 -14.305 1.00 88.75 443 ASP A C 1
ATOM 3417 O O . ASP A 1 443 ? 9.645 37.214 -13.986 1.00 88.75 443 ASP A O 1
ATOM 3421 N N . ILE A 1 444 ? 8.275 35.508 -13.531 1.00 81.31 444 ILE A N 1
ATOM 3422 C CA . ILE A 1 444 ? 7.838 36.099 -12.264 1.00 81.31 444 ILE A CA 1
ATOM 3423 C C . ILE A 1 444 ? 8.952 36.021 -11.215 1.00 81.31 444 ILE A C 1
ATOM 3425 O O . ILE A 1 444 ? 9.724 35.067 -11.137 1.00 81.31 444 ILE A O 1
ATOM 3429 N N . VAL A 1 445 ? 9.039 37.037 -10.355 1.00 74.88 445 VAL A N 1
ATOM 3430 C CA . VAL A 1 445 ? 10.100 37.117 -9.341 1.00 74.88 445 VAL A CA 1
ATOM 3431 C C . VAL A 1 445 ? 10.058 35.897 -8.415 1.00 74.88 445 VAL A C 1
ATOM 3433 O O . VAL A 1 445 ? 9.036 35.613 -7.792 1.00 74.88 445 VAL A O 1
ATOM 3436 N N . GLY A 1 446 ? 11.196 35.207 -8.296 1.00 66.69 446 GLY A N 1
ATOM 3437 C CA . GLY A 1 446 ? 11.329 34.003 -7.473 1.00 66.69 446 GLY A CA 1
ATOM 3438 C C . GLY A 1 446 ? 10.829 32.723 -8.144 1.00 66.69 446 GLY A C 1
ATOM 3439 O O . GLY A 1 446 ? 10.732 31.695 -7.471 1.00 66.69 446 GLY A O 1
ATOM 3440 N N . GLU A 1 447 ? 10.507 32.762 -9.442 1.00 79.94 447 GLU A N 1
ATOM 3441 C CA . GLU A 1 447 ? 10.199 31.552 -10.196 1.00 79.94 447 GLU A CA 1
ATOM 3442 C C . GLU A 1 447 ? 11.382 30.586 -10.284 1.00 79.94 447 GLU A C 1
ATOM 3444 O O . GLU A 1 447 ? 12.545 30.931 -10.052 1.00 79.94 447 GLU A O 1
ATOM 3449 N N . ARG A 1 448 ? 11.065 29.351 -10.675 1.00 73.06 448 ARG A N 1
ATOM 3450 C CA . ARG A 1 448 ? 12.057 28.338 -11.005 1.00 73.06 448 ARG A CA 1
ATOM 3451 C C . ARG A 1 448 ? 11.813 27.830 -12.419 1.00 73.06 448 ARG A C 1
ATOM 3453 O O . ARG A 1 448 ? 10.865 27.084 -12.644 1.00 73.06 448 ARG A O 1
ATOM 3460 N N . GLN A 1 449 ? 12.709 28.183 -13.335 1.00 88.69 449 GLN A N 1
ATOM 3461 C CA . GLN A 1 449 ? 12.779 27.571 -14.657 1.00 88.69 449 GLN A CA 1
ATOM 3462 C C . GLN A 1 449 ? 13.411 26.178 -14.550 1.00 88.69 449 GLN A C 1
ATOM 3464 O O . GLN A 1 449 ? 14.475 26.000 -13.947 1.00 88.69 449 GLN A O 1
ATOM 3469 N N . VAL A 1 450 ? 12.758 25.178 -15.139 1.00 83.88 450 VAL A N 1
ATOM 3470 C CA . VAL A 1 450 ? 13.255 23.799 -15.213 1.00 83.88 450 VAL A CA 1
ATOM 3471 C C . VAL A 1 450 ? 13.450 23.401 -16.670 1.00 83.88 450 VAL A C 1
ATOM 3473 O O . VAL A 1 450 ? 12.551 23.563 -17.487 1.00 83.88 450 VAL A O 1
ATOM 3476 N N . CYS A 1 451 ? 14.630 22.887 -17.013 1.00 90.25 451 CYS A N 1
ATOM 3477 C CA . CYS A 1 451 ? 14.995 22.542 -18.388 1.00 90.25 451 CYS A CA 1
ATOM 3478 C C . CYS A 1 451 ? 15.401 21.076 -18.499 1.00 90.25 451 CYS A C 1
ATOM 3480 O O . CYS A 1 451 ? 16.044 20.533 -17.597 1.00 90.25 451 CYS A O 1
ATOM 3482 N N . THR A 1 452 ? 15.068 20.443 -19.624 1.00 85.50 452 THR A N 1
ATOM 3483 C CA . THR A 1 452 ? 15.506 19.070 -19.890 1.00 85.50 452 THR A CA 1
ATOM 3484 C C . THR A 1 452 ? 16.968 19.020 -20.324 1.00 85.50 452 THR A C 1
ATOM 3486 O O . THR A 1 452 ? 17.459 19.862 -21.078 1.00 85.50 452 THR A O 1
ATOM 3489 N N . SER A 1 453 ? 17.668 17.994 -19.851 1.00 84.31 453 SER A N 1
ATOM 3490 C CA . SER A 1 453 ? 19.008 17.615 -20.299 1.00 84.31 453 SER A CA 1
ATOM 3491 C C . SER A 1 453 ? 19.018 16.272 -21.038 1.00 84.31 453 SER A C 1
ATOM 3493 O O . SER A 1 453 ? 19.972 15.992 -21.766 1.00 84.31 453 SER A O 1
ATOM 3495 N N . ALA A 1 454 ? 17.964 15.463 -20.895 1.00 69.81 454 ALA A N 1
ATOM 3496 C CA . ALA A 1 454 ? 17.831 14.161 -21.535 1.00 69.81 454 ALA A CA 1
ATOM 3497 C C . ALA A 1 454 ? 17.644 14.272 -23.056 1.00 69.81 454 ALA A C 1
ATOM 3499 O O . ALA A 1 454 ? 17.079 15.239 -23.567 1.00 69.81 454 ALA A O 1
ATOM 3500 N N . LEU A 1 455 ? 18.122 13.259 -23.780 1.00 86.31 455 LEU A N 1
ATOM 3501 C CA . LEU A 1 455 ? 18.033 13.148 -25.235 1.00 86.31 455 LEU A CA 1
ATOM 3502 C C . LEU A 1 455 ? 17.362 11.830 -25.600 1.00 86.31 455 LEU A C 1
ATOM 3504 O O . LEU A 1 455 ? 17.735 10.786 -25.071 1.00 86.31 455 LEU A O 1
ATOM 3508 N N . GLY A 1 456 ? 16.400 11.859 -26.518 1.00 81.56 456 GLY A N 1
ATOM 3509 C CA . GLY A 1 456 ? 15.769 10.636 -27.021 1.00 81.56 456 GLY A CA 1
ATOM 3510 C C . GLY A 1 456 ? 14.816 9.937 -26.041 1.00 81.56 456 GLY A C 1
ATOM 3511 O O . GLY A 1 456 ? 14.207 8.936 -26.415 1.00 81.56 456 GLY A O 1
ATOM 3512 N N . SER A 1 457 ? 14.616 10.472 -24.834 1.00 77.38 457 SER A N 1
ATOM 3513 C CA . SER A 1 457 ? 13.698 9.948 -23.816 1.00 77.38 457 SER A CA 1
ATOM 3514 C C . SER A 1 457 ? 12.880 11.062 -23.163 1.00 77.38 457 SER A C 1
ATOM 3516 O O . SER A 1 457 ? 13.335 12.202 -23.085 1.00 77.38 457 SER A O 1
ATOM 3518 N N . TRP A 1 458 ? 11.690 10.722 -22.661 1.00 77.38 458 TRP A N 1
ATOM 3519 C CA . TRP A 1 458 ? 10.894 11.629 -21.836 1.00 77.38 458 TRP A CA 1
ATOM 3520 C C . TRP A 1 458 ? 11.599 11.830 -20.494 1.00 77.38 458 TRP A C 1
ATOM 3522 O O . TRP A 1 458 ? 11.960 10.856 -19.834 1.00 77.38 458 TRP A O 1
ATOM 3532 N N . GLN A 1 459 ? 11.810 13.080 -20.095 1.00 84.62 459 GLN A N 1
ATOM 3533 C CA . GLN A 1 459 ? 12.348 13.435 -18.790 1.00 84.62 459 GLN A CA 1
ATOM 3534 C C . GLN A 1 459 ? 11.274 14.141 -17.980 1.00 84.62 459 GLN A C 1
ATOM 3536 O O . GLN A 1 459 ? 10.746 15.166 -18.407 1.00 84.62 459 GLN A O 1
ATOM 3541 N N . TYR A 1 460 ? 11.010 13.614 -16.790 1.00 74.06 460 TYR A N 1
ATOM 3542 C CA . TYR A 1 460 ? 10.223 14.320 -15.795 1.00 74.06 460 TYR A CA 1
ATOM 3543 C C . TYR A 1 460 ? 11.023 15.502 -15.250 1.00 74.06 460 TYR A C 1
ATOM 3545 O O . TYR A 1 460 ? 12.142 15.337 -14.753 1.00 74.06 460 TYR A O 1
ATOM 3553 N N . LEU A 1 461 ? 10.446 16.690 -15.344 1.00 78.62 461 LEU A N 1
ATOM 3554 C CA . LEU A 1 461 ? 10.960 17.911 -14.749 1.00 78.62 461 LEU A CA 1
ATOM 3555 C C . LEU A 1 461 ? 10.025 18.321 -13.620 1.00 78.62 461 LEU A C 1
ATOM 3557 O O . LEU A 1 461 ? 8.807 18.253 -13.760 1.00 78.62 461 LEU A O 1
ATOM 3561 N N . SER A 1 462 ? 10.597 18.749 -12.498 1.00 81.12 462 SER A N 1
ATOM 3562 C CA . SER A 1 462 ? 9.830 19.191 -11.338 1.00 81.12 462 SER A CA 1
ATOM 3563 C C . SER A 1 462 ? 10.599 20.241 -10.550 1.00 81.12 462 SER A C 1
ATOM 3565 O O . SER A 1 462 ? 11.820 20.162 -10.401 1.00 81.12 462 SER A O 1
ATOM 3567 N N . GLY A 1 463 ? 9.872 21.208 -10.006 1.00 75.31 463 GLY A N 1
ATOM 3568 C CA . GLY A 1 463 ? 10.388 22.232 -9.113 1.00 75.31 463 GLY A CA 1
ATOM 3569 C C . GLY A 1 463 ? 9.292 22.746 -8.190 1.00 75.31 463 GLY A C 1
ATOM 3570 O O . GLY A 1 463 ? 8.117 22.764 -8.544 1.00 75.31 463 GLY A O 1
ATOM 3571 N N . THR A 1 464 ? 9.671 23.168 -6.989 1.00 76.94 464 THR A N 1
ATOM 3572 C CA . THR A 1 464 ? 8.752 23.852 -6.078 1.00 76.94 464 THR A CA 1
ATOM 3573 C C . THR A 1 464 ? 8.852 25.358 -6.270 1.00 76.94 464 THR A C 1
ATOM 3575 O O . THR A 1 464 ? 9.959 25.894 -6.362 1.00 76.94 464 THR A O 1
ATOM 3578 N N . TRP A 1 465 ? 7.714 26.039 -6.255 1.00 83.50 465 TRP A N 1
ATOM 3579 C CA . TRP A 1 465 ? 7.608 27.492 -6.314 1.00 83.50 465 TRP A CA 1
ATOM 3580 C C . TRP A 1 465 ? 6.660 27.984 -5.225 1.00 83.50 465 TRP A C 1
ATOM 3582 O O . TRP A 1 465 ? 5.539 27.496 -5.111 1.00 83.50 465 TRP A O 1
ATOM 3592 N N . ASN A 1 466 ? 7.094 28.952 -4.420 1.00 83.00 466 ASN A N 1
ATOM 3593 C CA . ASN A 1 466 ? 6.196 29.631 -3.494 1.00 83.00 466 ASN A CA 1
ATOM 3594 C C . ASN A 1 466 ? 5.562 30.830 -4.190 1.00 83.00 466 ASN A C 1
ATOM 3596 O O . ASN A 1 466 ? 6.272 31.689 -4.708 1.00 83.00 466 ASN A O 1
ATOM 3600 N N . SER A 1 467 ? 4.234 30.911 -4.153 1.00 80.06 467 SER A N 1
ATOM 3601 C CA . SER A 1 467 ? 3.508 31.987 -4.814 1.00 80.06 467 SER A CA 1
ATOM 3602 C C . SER A 1 467 ? 3.806 33.371 -4.252 1.00 80.06 467 SER A C 1
ATOM 3604 O O . SER A 1 467 ? 3.551 34.357 -4.938 1.00 80.06 467 SER A O 1
ATOM 3606 N N . GLY A 1 468 ? 4.369 33.496 -3.046 1.00 83.62 468 GLY A N 1
ATOM 3607 C CA . GLY A 1 468 ? 4.588 34.790 -2.405 1.00 83.62 468 GLY A CA 1
ATOM 3608 C C . GLY A 1 468 ? 3.293 35.603 -2.393 1.00 83.62 468 GLY A C 1
ATOM 3609 O O . GLY A 1 468 ? 2.217 35.075 -2.153 1.00 83.62 468 GLY A O 1
ATOM 3610 N N . SER A 1 469 ? 3.322 36.884 -2.736 1.00 82.88 469 SER A N 1
ATOM 3611 C CA . SER A 1 469 ? 2.079 37.664 -2.830 1.00 82.88 469 SER A CA 1
ATOM 3612 C C . SER A 1 469 ? 1.223 37.377 -4.077 1.00 82.88 469 SER A C 1
ATOM 3614 O O . SER A 1 469 ? 0.180 38.010 -4.231 1.00 82.88 469 SER A O 1
ATOM 3616 N N . ASN A 1 470 ? 1.640 36.486 -4.986 1.00 79.38 470 ASN A N 1
ATOM 3617 C CA . ASN A 1 470 ? 0.918 36.234 -6.234 1.00 79.38 470 ASN A CA 1
ATOM 3618 C C . ASN A 1 470 ? -0.408 35.504 -5.982 1.00 79.38 470 ASN A C 1
ATOM 3620 O O . ASN A 1 470 ? -0.477 34.545 -5.215 1.00 79.38 470 ASN A O 1
ATOM 3624 N N . THR A 1 471 ? -1.454 35.948 -6.680 1.00 89.62 471 THR A N 1
ATOM 3625 C CA . THR A 1 471 ? -2.797 35.341 -6.677 1.00 89.62 471 THR A CA 1
ATOM 3626 C C . THR A 1 471 ? -3.113 34.573 -7.964 1.00 89.62 471 THR A C 1
ATOM 3628 O O . THR A 1 471 ? -4.147 33.916 -8.081 1.00 89.62 471 THR A O 1
ATOM 3631 N N . SER A 1 472 ? -2.231 34.656 -8.960 1.00 88.62 472 SER A N 1
ATOM 3632 C CA . SER A 1 472 ? -2.319 33.894 -10.203 1.00 88.62 472 SER A CA 1
ATOM 3633 C C . SER A 1 472 ? -0.935 33.706 -10.820 1.00 88.62 472 SER A C 1
ATOM 3635 O O . SER A 1 472 ? -0.026 34.477 -10.512 1.00 88.62 472 SER A O 1
ATOM 3637 N N . VAL A 1 473 ? -0.786 32.714 -11.693 1.00 94.06 473 VAL A N 1
ATOM 3638 C CA . VAL A 1 473 ? 0.454 32.418 -12.419 1.00 94.06 473 VAL A CA 1
ATOM 3639 C C . VAL A 1 473 ? 0.150 31.991 -13.854 1.00 94.06 473 VAL A C 1
ATOM 3641 O O . VAL A 1 473 ? -0.859 31.342 -14.109 1.00 94.06 473 VAL A O 1
ATOM 3644 N N . THR A 1 474 ? 1.010 32.361 -14.802 1.00 95.06 474 THR A N 1
ATOM 3645 C CA . THR A 1 474 ? 0.964 31.858 -16.185 1.00 95.06 474 THR A CA 1
ATOM 3646 C C . THR A 1 474 ? 2.129 30.907 -16.372 1.00 95.06 474 THR A C 1
ATOM 3648 O O . THR A 1 474 ? 3.262 31.290 -16.107 1.00 95.06 474 THR A O 1
ATOM 3651 N N . LEU A 1 475 ? 1.859 29.679 -16.805 1.00 96.62 475 LEU A N 1
ATOM 3652 C CA . LEU A 1 475 ? 2.909 28.690 -17.046 1.00 96.62 475 LEU A CA 1
ATOM 3653 C C . LEU A 1 475 ? 3.337 28.751 -18.507 1.00 96.62 475 LEU A C 1
ATOM 3655 O O . LEU A 1 475 ? 2.468 28.861 -19.374 1.00 96.62 475 LEU A O 1
ATOM 3659 N N . ARG A 1 476 ? 4.641 28.643 -18.777 1.00 97.44 476 ARG A N 1
ATOM 3660 C CA . ARG A 1 476 ? 5.183 28.577 -20.142 1.00 97.44 476 ARG A CA 1
ATOM 3661 C C . ARG A 1 476 ? 5.932 27.278 -20.400 1.00 97.44 476 ARG A C 1
ATOM 3663 O O . ARG A 1 476 ? 6.570 26.720 -19.506 1.00 97.44 476 ARG A O 1
ATOM 3670 N N . LEU A 1 477 ? 5.887 26.859 -21.660 1.00 97.94 477 LEU A N 1
ATOM 3671 C CA . LEU A 1 477 ? 6.622 25.755 -22.268 1.00 97.94 477 LEU A CA 1
ATOM 3672 C C . LEU A 1 477 ? 7.497 26.344 -23.372 1.00 97.94 477 LEU A C 1
ATOM 3674 O O . LEU A 1 477 ? 7.012 26.714 -24.443 1.00 97.94 477 LEU A O 1
ATOM 3678 N N . ILE A 1 478 ? 8.781 26.487 -23.079 1.00 97.12 478 ILE A N 1
ATOM 3679 C CA . ILE A 1 478 ? 9.720 27.310 -23.834 1.00 97.12 478 ILE A CA 1
ATOM 3680 C C . ILE A 1 478 ? 10.572 26.440 -24.736 1.00 97.12 478 ILE A C 1
ATOM 3682 O O . ILE A 1 478 ? 11.138 25.431 -24.312 1.00 97.12 478 ILE A O 1
ATOM 3686 N N . THR A 1 479 ? 10.696 26.884 -25.981 1.00 97.12 479 THR A N 1
ATOM 3687 C CA . THR A 1 479 ? 11.670 26.384 -26.940 1.00 97.12 479 THR A CA 1
ATOM 3688 C C . THR A 1 479 ? 12.543 27.542 -27.416 1.00 97.12 479 THR A C 1
ATOM 3690 O O . THR A 1 479 ? 12.066 28.446 -28.102 1.00 97.12 479 THR A O 1
ATOM 3693 N N . ASP A 1 480 ? 13.827 27.525 -27.069 1.00 92.69 480 ASP A N 1
ATOM 3694 C CA . ASP A 1 480 ? 14.750 28.635 -27.320 1.00 92.69 480 ASP A CA 1
ATOM 3695 C C . ASP A 1 480 ? 16.142 28.167 -27.767 1.00 92.69 480 ASP A C 1
ATOM 3697 O O . ASP A 1 480 ? 16.400 26.981 -27.973 1.00 92.69 480 ASP A O 1
ATOM 3701 N N . GLY A 1 481 ? 17.047 29.112 -28.020 1.00 92.00 481 GLY A N 1
ATOM 3702 C CA . GLY A 1 481 ? 18.435 28.792 -28.357 1.00 92.00 481 GLY A CA 1
ATOM 3703 C C . GLY A 1 481 ? 18.617 28.118 -29.723 1.00 92.00 481 GLY A C 1
ATOM 3704 O O . GLY A 1 481 ? 19.602 27.411 -29.922 1.00 92.00 481 GLY A O 1
ATOM 3705 N N . SER A 1 482 ? 17.695 28.347 -30.670 1.00 94.00 482 SER A N 1
ATOM 3706 C CA . SER A 1 482 ? 17.751 27.832 -32.052 1.00 94.00 482 SER A CA 1
ATOM 3707 C C . SER A 1 482 ? 17.916 26.311 -32.127 1.00 94.00 482 SER A C 1
ATOM 3709 O O . SER A 1 482 ? 18.928 25.818 -32.639 1.00 94.00 482 SER A O 1
ATOM 3711 N N . PRO A 1 483 ? 16.941 25.536 -31.621 1.00 94.12 483 PRO A N 1
ATOM 3712 C CA . PRO A 1 483 ? 17.041 24.087 -31.638 1.00 94.12 483 PRO A CA 1
ATOM 3713 C C . PRO A 1 483 ? 17.067 23.568 -33.071 1.00 94.12 483 PRO A C 1
ATOM 3715 O O . PRO A 1 483 ? 16.535 24.189 -33.985 1.00 94.12 483 PRO A O 1
ATOM 3718 N N . THR A 1 484 ? 17.690 22.411 -33.281 1.00 94.56 484 THR A N 1
ATOM 3719 C CA . THR A 1 484 ? 17.775 21.775 -34.610 1.00 94.56 484 THR A CA 1
ATOM 3720 C C . THR A 1 484 ? 16.904 20.522 -34.713 1.00 94.56 484 THR A C 1
ATOM 3722 O O . THR A 1 484 ? 16.595 20.073 -35.817 1.00 94.56 484 THR A O 1
ATOM 3725 N N . GLY A 1 485 ? 16.471 19.981 -33.570 1.00 92.44 485 GLY A N 1
ATOM 3726 C CA . GLY A 1 485 ? 15.559 18.847 -33.452 1.00 92.44 485 GLY A CA 1
ATOM 3727 C C . GLY A 1 485 ? 14.159 19.249 -32.985 1.00 92.44 485 GLY A C 1
ATOM 3728 O O . GLY A 1 485 ? 13.918 20.382 -32.576 1.00 92.44 485 GLY A O 1
ATOM 3729 N N . ASN A 1 486 ? 13.217 18.310 -33.049 1.00 96.75 486 ASN A N 1
ATOM 3730 C CA . ASN A 1 486 ? 11.883 18.501 -32.480 1.00 96.75 486 ASN A CA 1
ATOM 3731 C C . ASN A 1 486 ? 11.914 18.291 -30.956 1.00 96.75 486 ASN A C 1
ATOM 3733 O O . ASN A 1 486 ? 12.726 17.499 -30.450 1.00 96.75 486 ASN A O 1
ATOM 3737 N N . ILE A 1 487 ? 11.018 18.987 -30.259 1.00 97.69 487 ILE A N 1
ATOM 3738 C CA . ILE A 1 487 ? 10.823 18.940 -28.804 1.00 97.69 487 ILE A CA 1
ATOM 3739 C C . ILE A 1 487 ? 9.345 18.650 -28.536 1.00 97.69 487 ILE A C 1
ATOM 3741 O O . ILE A 1 487 ? 8.495 19.129 -29.282 1.00 97.69 487 ILE A O 1
ATOM 3745 N N . TRP A 1 488 ? 9.043 17.864 -27.508 1.00 98.12 488 TRP A N 1
ATOM 3746 C CA . TRP A 1 488 ? 7.678 17.575 -27.081 1.00 98.12 488 TRP A CA 1
ATOM 3747 C C . TRP A 1 488 ? 7.515 17.855 -25.586 1.00 98.12 488 TRP A C 1
ATOM 3749 O O . TRP A 1 488 ? 8.442 17.613 -24.812 1.00 98.12 488 TRP A O 1
ATOM 3759 N N . PHE A 1 489 ? 6.338 18.343 -25.207 1.00 98.06 489 PHE A N 1
ATOM 3760 C CA . PHE A 1 489 ? 5.916 18.617 -23.837 1.00 98.06 489 PHE A CA 1
ATOM 3761 C C . PHE A 1 489 ? 4.619 17.868 -23.565 1.00 98.06 489 PHE A C 1
ATOM 3763 O O . PHE A 1 489 ? 3.730 17.867 -24.419 1.00 98.06 489 PHE A O 1
ATOM 3770 N N . ASP A 1 490 ? 4.510 17.254 -22.394 1.00 86.50 490 ASP A N 1
ATOM 3771 C CA . ASP A 1 490 ? 3.326 16.494 -22.014 1.00 86.50 490 ASP A CA 1
ATOM 3772 C C . ASP A 1 490 ? 3.123 16.447 -20.494 1.00 86.50 490 ASP A C 1
ATOM 3774 O O . ASP A 1 490 ? 4.063 16.680 -19.729 1.00 86.50 490 ASP A O 1
ATOM 3778 N N . ASP A 1 491 ? 1.901 16.143 -20.061 1.00 83.00 491 ASP A N 1
ATOM 3779 C CA . ASP A 1 491 ? 1.515 15.952 -18.656 1.00 83.00 491 ASP A CA 1
ATOM 3780 C C . ASP A 1 491 ? 1.908 17.107 -17.712 1.00 83.00 491 ASP A C 1
ATOM 3782 O O . ASP A 1 491 ? 2.478 16.908 -16.635 1.00 83.00 491 ASP A O 1
ATOM 3786 N N . ILE A 1 492 ? 1.593 18.343 -18.109 1.00 93.94 492 ILE A N 1
ATOM 3787 C CA . ILE A 1 492 ? 1.950 19.558 -17.364 1.00 93.94 492 ILE A CA 1
ATOM 3788 C C . ILE A 1 492 ? 1.105 19.713 -16.097 1.00 93.94 492 ILE A C 1
ATOM 3790 O O . ILE A 1 492 ? -0.124 19.683 -16.133 1.00 93.94 492 ILE A O 1
ATOM 3794 N N . SER A 1 493 ? 1.744 19.941 -14.954 1.00 85.56 493 SER A N 1
ATOM 3795 C CA . SER A 1 493 ? 1.065 19.923 -13.663 1.00 85.56 493 SER A CA 1
ATOM 3796 C C . SER A 1 493 ? 1.533 21.014 -12.715 1.00 85.56 493 SER A C 1
ATOM 3798 O O . SER A 1 493 ? 2.729 21.189 -12.501 1.00 85.56 493 SER A O 1
ATOM 3800 N N . LEU A 1 494 ? 0.576 21.717 -12.109 1.00 87.81 494 LEU A N 1
ATOM 3801 C CA . LEU A 1 494 ? 0.788 22.679 -11.032 1.00 87.81 494 LEU A CA 1
ATOM 3802 C C . LEU A 1 494 ? -0.129 22.308 -9.870 1.00 87.81 494 LEU A C 1
ATOM 3804 O O . LEU A 1 494 ? -1.347 22.464 -9.961 1.00 87.81 494 LEU A O 1
ATOM 3808 N N . VAL A 1 495 ? 0.457 21.828 -8.778 1.00 76.94 495 VAL A N 1
ATOM 3809 C CA . VAL A 1 495 ? -0.287 21.301 -7.625 1.00 76.94 495 VAL A CA 1
ATOM 3810 C C . VAL A 1 495 ? 0.067 22.096 -6.379 1.00 76.94 495 VAL A C 1
ATOM 3812 O O . VAL A 1 495 ? 1.241 22.223 -6.032 1.00 76.94 495 VAL A O 1
ATOM 3815 N N . GLY A 1 496 ? -0.949 22.650 -5.716 1.00 65.69 496 GLY A N 1
ATOM 3816 C CA . GLY A 1 496 ? -0.816 23.305 -4.414 1.00 65.69 496 GLY A CA 1
ATOM 3817 C C . GLY A 1 496 ? -0.936 22.313 -3.248 1.00 65.69 496 GLY A C 1
ATOM 3818 O O . GLY A 1 496 ? -1.331 21.168 -3.448 1.00 65.69 496 GLY A O 1
ATOM 3819 N N . PRO A 1 497 ? -0.666 22.742 -2.005 1.00 48.81 497 PRO A N 1
ATOM 3820 C CA . PRO A 1 497 ? -0.790 21.907 -0.808 1.00 48.81 497 PRO A CA 1
ATOM 3821 C C . PRO A 1 497 ? -2.254 21.608 -0.444 1.00 48.81 497 PRO A C 1
ATOM 3823 O O . PRO A 1 497 ? -2.523 20.732 0.371 1.00 48.81 497 PRO A O 1
ATOM 3826 N N . TYR A 1 498 ? -3.195 22.322 -1.067 1.00 43.53 498 TYR A N 1
ATOM 3827 C CA . TYR A 1 498 ? -4.629 22.084 -1.006 1.00 43.53 498 TYR A CA 1
ATOM 3828 C C . TYR A 1 498 ? -5.148 22.082 -2.453 1.00 43.53 498 TYR A C 1
ATOM 3830 O O . TYR A 1 498 ? -4.836 23.000 -3.214 1.00 43.53 498 TYR A O 1
ATOM 3838 N N . GLY A 1 499 ? -5.888 21.040 -2.851 1.00 39.06 499 GLY A N 1
ATOM 3839 C CA . GLY A 1 499 ? -6.558 20.970 -4.159 1.00 39.06 499 GLY A CA 1
ATOM 3840 C C . GLY A 1 499 ? -7.554 22.126 -4.371 1.00 39.06 499 GLY A C 1
ATOM 3841 O O . GLY A 1 499 ? -7.811 22.889 -3.440 1.00 39.06 499 GLY A O 1
ATOM 3842 N N . PRO A 1 500 ? -8.106 22.302 -5.585 1.00 32.31 500 PRO A N 1
ATOM 3843 C CA . PRO A 1 500 ? -8.699 23.568 -6.016 1.00 32.31 500 PRO A CA 1
ATOM 3844 C C . PRO A 1 500 ? -9.832 24.068 -5.107 1.00 32.31 500 PRO A C 1
ATOM 3846 O O . PRO A 1 500 ? -10.834 23.385 -4.899 1.00 32.31 500 PRO A O 1
ATOM 3849 N N . THR A 1 501 ? -9.710 25.317 -4.650 1.00 28.89 501 THR A N 1
ATOM 3850 C CA . THR A 1 501 ? -10.813 26.096 -4.074 1.00 28.89 501 THR A CA 1
ATOM 3851 C C . THR A 1 501 ? -11.563 26.785 -5.212 1.00 28.89 501 THR A C 1
ATOM 3853 O O . THR A 1 501 ? -11.060 27.740 -5.802 1.00 28.89 501 THR A O 1
ATOM 3856 N N . ALA A 1 502 ? -12.774 26.333 -5.530 1.00 24.98 502 ALA A N 1
ATOM 3857 C CA . ALA A 1 502 ? -13.667 27.093 -6.398 1.00 24.98 502 ALA A CA 1
ATOM 3858 C C . ALA A 1 502 ? -14.242 28.285 -5.612 1.00 24.98 502 ALA A C 1
ATOM 3860 O O . ALA A 1 502 ? -14.989 28.089 -4.654 1.00 24.98 502 ALA A O 1
ATOM 3861 N N . ILE A 1 503 ? -13.927 29.517 -6.021 1.00 28.88 503 ILE A N 1
ATOM 3862 C CA . ILE A 1 503 ? -14.694 30.707 -5.624 1.00 28.88 503 ILE A CA 1
ATOM 3863 C C . ILE A 1 503 ? -15.222 31.381 -6.898 1.00 28.88 503 ILE A C 1
ATOM 3865 O O . ILE A 1 503 ? -14.432 31.669 -7.799 1.00 28.88 503 ILE A O 1
ATOM 3869 N N . PRO A 1 504 ? -16.541 31.631 -7.003 1.00 27.95 504 PRO A N 1
ATOM 3870 C CA . PRO A 1 504 ? -17.129 32.315 -8.142 1.00 27.95 504 PRO A CA 1
ATOM 3871 C C . PRO A 1 504 ? -16.776 33.806 -8.153 1.00 27.95 504 PRO A C 1
ATOM 3873 O O . PRO A 1 504 ? -16.726 34.481 -7.125 1.00 27.95 504 PRO A O 1
ATOM 3876 N N . THR A 1 505 ? -16.566 34.312 -9.363 1.00 27.97 505 THR A N 1
ATOM 3877 C CA . THR A 1 505 ? -16.313 35.710 -9.704 1.00 27.97 505 THR A CA 1
ATOM 3878 C C . THR A 1 505 ? -17.460 36.615 -9.249 1.00 27.97 505 THR A C 1
ATOM 3880 O O . THR A 1 505 ? -18.615 36.370 -9.594 1.00 27.97 505 THR A O 1
ATOM 3883 N N . ASN A 1 506 ? -17.148 37.714 -8.558 1.00 26.72 506 ASN A N 1
ATOM 3884 C CA . ASN A 1 506 ? -17.939 38.937 -8.673 1.00 26.72 506 ASN A CA 1
ATOM 3885 C C . ASN A 1 506 ? -17.075 40.185 -8.447 1.00 26.72 506 ASN A C 1
ATOM 3887 O O . ASN A 1 506 ? -16.340 40.305 -7.471 1.00 26.72 506 ASN A O 1
ATOM 3891 N N . THR A 1 507 ? -17.172 41.094 -9.409 1.00 24.95 507 THR A N 1
ATOM 3892 C CA . THR A 1 507 ? -16.430 42.348 -9.553 1.00 24.95 507 THR A CA 1
ATOM 3893 C C . THR A 1 507 ? -17.017 43.457 -8.674 1.00 24.95 507 THR A C 1
ATOM 3895 O O . THR A 1 507 ? -18.226 43.655 -8.723 1.00 24.95 507 THR A O 1
ATOM 3898 N N . ALA A 1 508 ? -16.177 44.253 -7.990 1.00 23.39 508 ALA A N 1
ATOM 3899 C CA . ALA A 1 508 ? -16.392 45.701 -7.783 1.00 23.39 508 ALA A CA 1
ATOM 3900 C C . ALA A 1 508 ? -15.144 46.436 -7.222 1.00 23.39 508 ALA A C 1
ATOM 3902 O O . ALA A 1 508 ? -14.797 46.319 -6.054 1.00 23.39 508 ALA A O 1
ATOM 3903 N N . THR A 1 509 ? -14.494 47.192 -8.112 1.00 24.09 509 THR A N 1
ATOM 3904 C CA . THR A 1 509 ? -13.886 48.544 -7.997 1.00 24.09 509 THR A CA 1
ATOM 3905 C C . THR A 1 509 ? -13.515 49.185 -6.637 1.00 24.09 509 THR A C 1
ATOM 3907 O O . THR A 1 509 ? -14.395 49.447 -5.821 1.00 24.09 509 THR A O 1
ATOM 3910 N N . GLY A 1 510 ? -12.282 49.720 -6.545 1.00 24.05 510 GLY A N 1
ATOM 3911 C CA . GLY A 1 510 ? -11.982 51.018 -5.888 1.00 24.05 510 GLY A CA 1
ATOM 3912 C C . GLY A 1 510 ? -10.693 51.085 -5.034 1.00 24.05 510 GLY A C 1
ATOM 3913 O O . GLY A 1 510 ? -10.344 50.070 -4.453 1.00 24.05 510 GLY A O 1
ATOM 3914 N N . PRO A 1 511 ? -9.956 52.224 -4.963 1.00 30.81 511 PRO A N 1
ATOM 3915 C CA . PRO A 1 511 ? -8.492 52.222 -5.144 1.00 30.81 511 PRO A CA 1
ATOM 3916 C C . PRO A 1 511 ? -7.704 52.841 -3.933 1.00 30.81 511 PRO A C 1
ATOM 3918 O O . PRO A 1 511 ? -8.228 52.818 -2.822 1.00 30.81 511 PRO A O 1
ATOM 3921 N N . PRO A 1 512 ? -6.431 53.300 -4.053 1.00 44.34 512 PRO A N 1
ATOM 3922 C CA . PRO A 1 512 ? -5.268 52.787 -3.304 1.00 44.34 512 PRO A CA 1
ATOM 3923 C C . PRO A 1 512 ? -4.703 53.798 -2.278 1.00 44.34 512 PRO A C 1
ATOM 3925 O O . PRO A 1 512 ? -5.100 54.952 -2.321 1.00 44.34 512 PRO A O 1
ATOM 3928 N N . ASN A 1 513 ? -3.746 53.425 -1.405 1.00 25.30 513 ASN A N 1
ATOM 3929 C CA . ASN A 1 513 ? -2.761 54.373 -0.829 1.00 25.30 513 ASN A CA 1
ATOM 3930 C C . ASN A 1 513 ? -1.529 53.688 -0.179 1.00 25.30 513 ASN A C 1
ATOM 3932 O O . ASN A 1 513 ? -1.628 53.050 0.863 1.00 25.30 513 ASN A O 1
ATOM 3936 N N . THR A 1 514 ? -0.392 53.848 -0.868 1.00 23.67 514 THR A N 1
ATOM 3937 C CA . THR A 1 514 ? 0.985 54.262 -0.487 1.00 23.67 514 THR A CA 1
ATOM 3938 C C . THR A 1 514 ? 1.614 53.914 0.894 1.00 23.67 514 THR A C 1
ATOM 3940 O O . THR A 1 514 ? 0.983 54.126 1.927 1.00 23.67 514 THR A O 1
ATOM 3943 N N . PRO A 1 515 ? 2.909 53.494 0.937 1.00 29.17 515 PRO A N 1
ATOM 3944 C CA . PRO A 1 515 ? 3.629 53.040 2.138 1.00 29.17 515 PRO A CA 1
ATOM 3945 C C . PRO A 1 515 ? 4.521 54.111 2.804 1.00 29.17 515 PRO A C 1
ATOM 3947 O O . PRO A 1 515 ? 5.071 54.976 2.122 1.00 29.17 515 PRO A O 1
ATOM 3950 N N . THR A 1 516 ? 4.795 53.960 4.109 1.00 21.78 516 THR A N 1
ATOM 3951 C CA . THR A 1 516 ? 5.836 54.729 4.827 1.00 21.78 516 THR A CA 1
ATOM 3952 C C . THR A 1 516 ? 6.584 53.848 5.848 1.00 21.78 516 THR A C 1
ATOM 3954 O O . THR A 1 516 ? 5.969 53.276 6.743 1.00 21.78 516 THR A O 1
ATOM 3957 N N . LYS A 1 517 ? 7.922 53.750 5.716 1.00 23.92 517 LYS A N 1
ATOM 3958 C CA . LYS A 1 517 ? 8.897 53.295 6.746 1.00 23.92 517 LYS A CA 1
ATOM 3959 C C . LYS A 1 517 ? 9.145 54.471 7.726 1.00 23.92 517 LYS A C 1
ATOM 3961 O O . LYS A 1 517 ? 9.115 55.606 7.273 1.00 23.92 517 LYS A O 1
ATOM 3966 N N . THR A 1 518 ? 9.448 54.375 9.025 1.00 24.09 518 THR A N 1
ATOM 3967 C CA . THR A 1 518 ? 10.524 53.644 9.727 1.00 24.09 518 THR A CA 1
ATOM 3968 C C . THR A 1 518 ? 10.415 53.967 11.236 1.00 24.09 518 THR A C 1
ATOM 3970 O O . THR A 1 518 ? 10.220 55.139 11.546 1.00 24.09 518 THR A O 1
ATOM 3973 N N . SER A 1 519 ? 10.646 53.008 12.147 1.00 21.64 519 SER A N 1
ATOM 3974 C CA . SER A 1 519 ? 11.548 53.141 13.323 1.00 21.64 519 SER A CA 1
ATOM 3975 C C . SER A 1 519 ? 11.586 51.848 14.170 1.00 21.64 519 SER A C 1
ATOM 3977 O O . SER A 1 519 ? 10.575 51.363 14.665 1.00 21.64 519 SER A O 1
ATOM 3979 N N . THR A 1 520 ? 12.780 51.269 14.309 1.00 28.73 520 THR A N 1
ATOM 3980 C CA . THR A 1 520 ? 13.176 50.206 15.266 1.00 28.73 520 THR A CA 1
ATOM 3981 C C . THR A 1 520 ? 13.444 50.839 16.652 1.00 28.73 520 THR A C 1
ATOM 3983 O O . THR A 1 520 ? 13.698 52.045 16.674 1.00 28.73 520 THR A O 1
ATOM 3986 N N . PRO A 1 521 ? 13.523 50.113 17.797 1.00 32.62 521 PRO A N 1
ATOM 3987 C CA . PRO A 1 521 ? 13.362 48.674 18.036 1.00 32.62 521 PRO A CA 1
ATOM 3988 C C . PRO A 1 521 ? 12.445 48.325 19.235 1.00 32.62 521 PRO A C 1
ATOM 3990 O O . PRO A 1 521 ? 12.556 48.896 20.316 1.00 32.62 521 PRO A O 1
ATOM 3993 N N . VAL A 1 522 ? 11.611 47.294 19.093 1.00 23.28 522 VAL A N 1
ATOM 3994 C CA . VAL A 1 522 ? 11.053 46.563 20.243 1.00 23.28 522 VAL A CA 1
ATOM 3995 C C . VAL A 1 522 ? 11.196 45.081 19.936 1.00 23.28 522 VAL A C 1
ATOM 3997 O O . VAL A 1 522 ? 10.614 44.579 18.974 1.00 23.28 522 VAL A O 1
ATOM 4000 N N . ILE A 1 523 ? 12.024 44.392 20.725 1.00 31.86 523 ILE A N 1
ATOM 4001 C CA . ILE A 1 523 ? 12.095 42.933 20.702 1.00 31.86 523 ILE A CA 1
ATOM 4002 C C . ILE A 1 523 ? 10.746 42.432 21.204 1.00 31.86 523 ILE A C 1
ATOM 4004 O O . ILE A 1 523 ? 10.449 42.476 22.394 1.00 31.86 523 ILE A O 1
ATOM 4008 N N . THR A 1 524 ? 9.925 41.982 20.265 1.00 22.86 524 THR A N 1
ATOM 4009 C CA . THR A 1 524 ? 8.706 41.234 20.548 1.00 22.86 524 THR A CA 1
ATOM 4010 C C . THR A 1 524 ? 8.775 39.974 19.708 1.00 22.86 524 THR A C 1
ATOM 4012 O O . THR A 1 524 ? 8.766 40.034 18.478 1.00 22.86 524 THR A O 1
ATOM 4015 N N . ASN A 1 525 ? 8.924 38.845 20.402 1.00 36.53 525 ASN A N 1
ATOM 4016 C CA . ASN A 1 525 ? 8.920 37.497 19.851 1.00 36.53 525 ASN A CA 1
ATOM 4017 C C . ASN A 1 525 ? 7.773 37.338 18.849 1.00 36.53 525 ASN A C 1
ATOM 4019 O O . ASN A 1 525 ? 6.610 37.259 19.237 1.00 36.53 525 ASN A O 1
ATOM 4023 N N . THR A 1 526 ? 8.115 37.288 17.564 1.00 27.86 526 THR A N 1
ATOM 4024 C CA . THR A 1 526 ? 7.189 36.905 16.499 1.00 27.86 526 THR A CA 1
ATOM 4025 C C . THR A 1 526 ? 7.666 35.552 15.969 1.00 27.86 526 THR A C 1
ATOM 4027 O O . THR A 1 526 ? 8.802 35.476 15.498 1.00 27.86 526 THR A O 1
ATOM 4030 N N . PRO A 1 527 ? 6.868 34.474 16.076 1.00 28.31 527 PRO A N 1
ATOM 4031 C CA . PRO A 1 527 ? 7.213 33.178 15.498 1.00 28.31 527 PRO A CA 1
ATOM 4032 C C . PRO A 1 527 ? 7.406 33.303 13.981 1.00 28.31 527 PRO A C 1
ATOM 4034 O O . PRO A 1 527 ? 6.651 34.013 13.314 1.00 28.31 527 PRO A O 1
ATOM 4037 N N . ALA A 1 528 ? 8.416 32.623 13.436 1.00 29.33 528 ALA A N 1
ATOM 4038 C CA . ALA A 1 528 ? 8.712 32.634 12.007 1.00 29.33 528 ALA A CA 1
ATOM 4039 C C . ALA A 1 528 ? 7.514 32.122 11.176 1.00 29.33 528 ALA A C 1
ATOM 4041 O O . ALA A 1 528 ? 6.813 31.181 11.552 1.00 29.33 528 ALA A O 1
ATOM 4042 N N . SER A 1 529 ? 7.282 32.762 10.030 1.00 32.78 529 SER A N 1
ATOM 4043 C CA . SER A 1 529 ? 6.076 32.715 9.189 1.00 32.78 529 SER A CA 1
ATOM 4044 C C . SER A 1 529 ? 5.862 31.406 8.404 1.00 32.78 529 SER A C 1
ATOM 4046 O O . SER A 1 529 ? 5.685 31.427 7.188 1.00 32.78 529 SER A O 1
ATOM 4048 N N . GLY A 1 530 ? 5.879 30.258 9.083 1.00 41.16 530 GLY A N 1
ATOM 4049 C CA . GLY A 1 530 ? 5.678 28.932 8.478 1.00 41.16 530 GLY A CA 1
ATOM 4050 C C . GLY A 1 530 ? 4.953 27.931 9.379 1.00 41.16 530 GLY A C 1
ATOM 4051 O O . GLY A 1 530 ? 5.089 26.720 9.188 1.00 41.16 530 GLY A O 1
ATOM 4052 N N . GLY A 1 531 ? 4.261 28.422 10.413 1.00 59.53 531 GLY A N 1
ATOM 4053 C CA . GLY A 1 531 ? 3.624 27.598 11.444 1.00 59.53 531 GLY A CA 1
ATOM 4054 C C . GLY A 1 531 ? 4.610 26.862 12.358 1.00 59.53 531 GLY A C 1
ATOM 4055 O O . GLY A 1 531 ? 4.170 26.228 13.308 1.00 59.53 531 GLY A O 1
ATOM 4056 N N . ASN A 1 532 ? 5.923 26.952 12.101 1.00 78.44 532 ASN A N 1
ATOM 4057 C CA . ASN A 1 532 ? 6.943 26.388 12.975 1.00 78.44 532 ASN A CA 1
ATOM 4058 C C . ASN A 1 532 ? 7.022 27.218 14.257 1.00 78.44 532 ASN A C 1
ATOM 4060 O O . ASN A 1 532 ? 7.314 28.413 14.229 1.00 78.44 532 ASN A O 1
ATOM 4064 N N . ARG A 1 533 ? 6.731 26.564 15.374 1.00 86.56 533 ARG A N 1
ATOM 4065 C CA . ARG A 1 533 ? 6.721 27.145 16.713 1.00 86.56 533 ARG A CA 1
ATOM 4066 C C . ARG A 1 533 ? 8.106 27.123 17.360 1.00 86.56 533 ARG A C 1
ATOM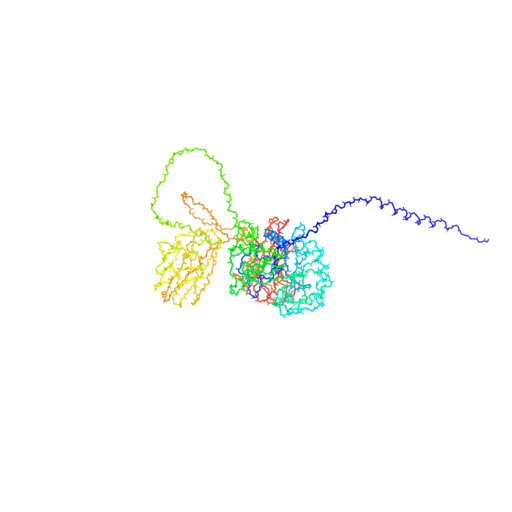 4068 O O . ARG A 1 533 ? 8.294 27.780 18.380 1.00 86.56 533 ARG A O 1
ATOM 4075 N N . VAL A 1 534 ? 9.064 26.398 16.775 1.00 88.62 534 VAL A N 1
ATOM 4076 C CA . VAL A 1 534 ? 10.471 26.409 17.189 1.00 88.62 534 VAL A CA 1
ATOM 4077 C C . VAL A 1 534 ? 11.118 27.711 16.732 1.00 88.62 534 VAL A C 1
ATOM 4079 O O . VAL A 1 534 ? 11.080 28.061 15.551 1.00 88.62 534 VAL A O 1
ATOM 4082 N N . LEU A 1 535 ? 11.727 28.432 17.670 1.00 89.94 535 LEU A N 1
ATOM 4083 C CA . LEU A 1 535 ? 12.525 29.614 17.364 1.00 89.94 535 LEU A CA 1
ATOM 4084 C C . LEU A 1 535 ? 13.952 29.199 16.992 1.00 89.94 535 LEU A C 1
ATOM 4086 O O . LEU A 1 535 ? 14.513 28.294 17.601 1.00 89.94 535 LEU A O 1
ATOM 4090 N N . ASN A 1 536 ? 14.538 29.890 16.010 1.00 90.69 536 ASN A N 1
ATOM 4091 C CA . ASN A 1 536 ? 15.876 29.598 15.477 1.00 90.69 536 ASN A CA 1
ATOM 4092 C C . ASN A 1 536 ? 16.082 28.108 15.098 1.00 90.69 536 ASN A C 1
ATOM 4094 O O . ASN A 1 536 ? 17.003 27.467 15.604 1.00 90.69 536 ASN A O 1
ATOM 4098 N N . PRO A 1 537 ? 15.211 27.543 14.241 1.00 88.69 537 PRO A N 1
ATOM 4099 C CA . PRO A 1 537 ? 15.164 26.105 13.970 1.00 88.69 537 PRO A CA 1
ATOM 4100 C C . PRO A 1 537 ? 16.391 25.542 13.239 1.00 88.69 537 PRO A C 1
ATOM 4102 O O . PRO A 1 537 ? 16.737 24.387 13.460 1.00 88.69 537 PRO A O 1
ATOM 4105 N N . GLY A 1 538 ? 17.034 26.353 12.394 1.00 79.62 538 GLY A N 1
ATOM 4106 C CA . GLY A 1 538 ? 18.269 26.005 11.679 1.00 79.62 538 GLY A CA 1
ATOM 4107 C C . GLY A 1 538 ? 19.524 26.629 12.291 1.00 79.62 538 GLY A C 1
ATOM 4108 O O . GLY A 1 538 ? 20.544 26.762 11.641 1.00 79.62 538 GLY A O 1
ATOM 4109 N N . PHE A 1 539 ? 19.449 27.119 13.535 1.00 95.12 539 PHE A N 1
ATOM 4110 C CA . PHE A 1 539 ? 20.614 27.651 14.257 1.00 95.12 539 PHE A CA 1
ATOM 4111 C C . PHE A 1 539 ? 21.380 28.779 13.534 1.00 95.12 539 PHE A C 1
ATOM 4113 O O . PHE A 1 539 ? 22.552 29.022 13.797 1.00 95.12 539 PHE A O 1
ATOM 4120 N N . GLU A 1 540 ? 20.722 29.530 12.657 1.00 89.00 540 GLU A N 1
ATOM 4121 C CA . GLU A 1 540 ? 21.349 30.608 11.882 1.00 89.00 540 GLU A CA 1
ATOM 4122 C C . GLU A 1 540 ? 21.713 31.826 12.748 1.00 89.00 540 GLU A C 1
ATOM 4124 O O . GLU A 1 540 ? 22.576 32.634 12.402 1.00 89.00 540 GLU A O 1
ATOM 4129 N N . THR A 1 541 ? 21.067 31.970 13.910 1.00 89.75 541 THR A N 1
ATOM 4130 C CA . THR A 1 541 ? 21.239 33.134 14.788 1.00 89.75 541 THR A CA 1
ATOM 4131 C C . THR A 1 541 ? 22.055 32.810 16.049 1.00 89.75 541 THR A C 1
ATOM 4133 O O . THR A 1 541 ? 21.585 32.097 16.932 1.00 89.75 541 THR A O 1
ATOM 4136 N N . ALA A 1 542 ? 23.259 33.387 16.149 1.00 89.00 542 ALA A N 1
ATOM 4137 C CA . ALA A 1 542 ? 23.682 34.284 17.241 1.00 89.00 542 ALA A CA 1
ATOM 4138 C C . ALA A 1 542 ? 23.026 34.204 18.634 1.00 89.00 542 ALA A C 1
ATOM 4140 O O . ALA A 1 542 ? 22.161 35.038 18.881 1.00 89.00 542 ALA A O 1
ATOM 4141 N N . GLY A 1 543 ? 23.450 33.338 19.560 1.00 90.00 543 GLY A N 1
ATOM 4142 C CA . GLY A 1 543 ? 23.152 33.492 20.993 1.00 90.00 543 GLY A CA 1
ATOM 4143 C C . GLY A 1 543 ? 24.048 34.537 21.685 1.00 90.00 543 GLY A C 1
ATOM 4144 O O . GLY A 1 543 ? 24.490 35.508 21.068 1.00 90.00 543 GLY A O 1
ATOM 4145 N N . SER A 1 544 ? 24.345 34.341 22.975 1.00 86.06 544 SER A N 1
ATOM 4146 C CA . SER A 1 544 ? 25.264 35.207 23.742 1.00 86.06 544 SER A CA 1
ATOM 4147 C C . SER A 1 544 ? 26.704 35.201 23.219 1.00 86.06 544 SER A C 1
ATOM 4149 O O . SER A 1 544 ? 27.453 36.150 23.457 1.00 86.06 544 SER A O 1
ATOM 4151 N N . SER A 1 545 ? 27.086 34.159 22.482 1.00 90.06 545 SER A N 1
ATOM 4152 C CA . SER A 1 545 ? 28.371 34.017 21.813 1.00 90.06 545 SER A CA 1
ATOM 4153 C C . SER A 1 545 ? 28.195 33.500 20.380 1.00 90.06 545 SER A C 1
ATOM 4155 O O . SER A 1 545 ? 27.125 33.036 19.982 1.00 90.06 545 SER A O 1
ATOM 4157 N N . ALA A 1 546 ? 29.264 33.537 19.579 1.00 81.69 546 ALA A N 1
ATOM 4158 C CA . ALA A 1 546 ? 29.254 32.940 18.242 1.00 81.69 546 ALA A CA 1
ATOM 4159 C C . ALA A 1 546 ? 29.069 31.409 18.264 1.00 81.69 546 ALA A C 1
ATOM 4161 O O . ALA A 1 546 ? 28.651 30.861 17.249 1.00 81.69 546 ALA A O 1
ATOM 4162 N N . ALA A 1 547 ? 29.361 30.753 19.390 1.00 83.06 547 ALA A N 1
ATOM 4163 C CA . ALA A 1 547 ? 29.163 29.321 19.591 1.00 83.06 547 ALA A CA 1
ATOM 4164 C C . ALA A 1 547 ? 27.771 28.983 20.155 1.00 83.06 547 ALA A C 1
ATOM 4166 O O . ALA A 1 547 ? 27.374 27.824 20.095 1.00 83.06 547 ALA A O 1
ATOM 4167 N N . ASP A 1 548 ? 27.019 29.974 20.640 1.00 86.50 548 ASP A N 1
ATOM 4168 C CA . ASP A 1 548 ? 25.690 29.772 21.221 1.00 86.50 548 ASP A CA 1
ATOM 4169 C C . ASP A 1 548 ? 24.620 30.002 20.141 1.00 86.50 548 ASP A C 1
ATOM 4171 O O . ASP A 1 548 ? 24.764 30.866 19.265 1.00 86.50 548 ASP A O 1
ATOM 4175 N N . ALA A 1 549 ? 23.523 29.262 20.195 1.00 92.12 549 ALA A N 1
ATOM 4176 C CA . ALA A 1 549 ? 22.348 29.433 19.360 1.00 92.12 549 ALA A CA 1
ATOM 4177 C C . ALA A 1 549 ? 21.256 30.187 20.130 1.00 92.12 549 ALA A C 1
ATOM 4179 O O . ALA A 1 549 ? 20.836 29.805 21.218 1.00 92.12 549 ALA A O 1
ATOM 4180 N N . ALA A 1 550 ? 20.735 31.266 19.545 1.00 90.75 550 ALA A N 1
ATOM 4181 C CA . ALA A 1 550 ? 19.626 32.005 20.139 1.00 90.75 550 ALA A CA 1
ATOM 4182 C C . ALA A 1 550 ? 18.410 31.095 20.372 1.00 90.75 550 ALA A C 1
ATOM 4184 O O . ALA A 1 550 ? 18.018 30.362 19.464 1.00 90.75 550 ALA A O 1
ATOM 4185 N N . ASN A 1 551 ? 17.760 31.233 21.533 1.00 93.00 551 ASN A N 1
ATOM 4186 C CA . ASN A 1 551 ? 16.568 30.479 21.970 1.00 93.00 551 ASN A CA 1
ATOM 4187 C C . ASN A 1 551 ? 16.792 28.987 22.271 1.00 93.00 551 ASN A C 1
ATOM 4189 O O . ASN A 1 551 ? 15.820 28.262 22.507 1.00 93.00 551 ASN A O 1
ATOM 4193 N N . TRP A 1 552 ? 18.047 28.553 22.312 1.00 96.56 552 TRP A N 1
ATOM 4194 C CA . TRP A 1 552 ? 18.448 27.224 22.748 1.00 96.56 552 TRP A CA 1
ATOM 4195 C C . TRP A 1 552 ? 19.381 27.328 23.955 1.00 96.56 552 TRP A C 1
ATOM 4197 O O . TRP A 1 552 ? 20.062 28.331 24.154 1.00 96.56 552 TRP A O 1
ATOM 4207 N N . THR A 1 553 ? 19.354 26.303 24.801 1.00 96.12 553 THR A N 1
ATOM 4208 C CA . THR A 1 553 ? 20.259 26.141 25.937 1.00 96.12 553 THR A CA 1
ATOM 4209 C C . THR A 1 553 ? 21.101 24.906 25.683 1.00 96.12 553 THR A C 1
ATOM 4211 O O . THR A 1 553 ? 20.580 23.791 25.639 1.00 96.12 553 THR A O 1
ATOM 4214 N N . GLU A 1 554 ? 22.391 25.119 25.446 1.00 95.56 554 GLU A N 1
ATOM 4215 C CA . GLU A 1 554 ? 23.302 24.077 25.003 1.00 95.56 554 GLU A CA 1
ATOM 4216 C C . GLU A 1 554 ? 23.690 23.101 26.110 1.00 95.56 554 GLU A C 1
ATOM 4218 O O . GLU A 1 554 ? 24.015 23.480 27.239 1.00 95.56 554 GLU A O 1
ATOM 4223 N N . GLY A 1 555 ? 23.721 21.824 25.734 1.00 92.50 555 GLY A N 1
ATOM 4224 C CA . GLY A 1 555 ? 24.331 20.766 26.524 1.00 92.50 555 GLY A CA 1
ATOM 4225 C C . GLY A 1 555 ? 25.856 20.824 26.513 1.00 92.50 555 GLY A C 1
ATOM 4226 O O . GLY A 1 555 ? 26.495 21.607 25.805 1.00 92.50 555 GLY A O 1
ATOM 4227 N N . ALA A 1 556 ? 26.473 19.935 27.285 1.00 95.81 556 ALA A N 1
ATOM 4228 C CA . ALA A 1 556 ? 27.921 19.824 27.338 1.00 95.81 556 ALA A CA 1
ATOM 4229 C C . ALA A 1 556 ? 28.488 19.503 25.945 1.00 95.81 556 ALA A C 1
ATOM 4231 O O . ALA A 1 556 ? 28.141 18.495 25.335 1.00 95.81 556 ALA A O 1
ATOM 4232 N N . ASN A 1 557 ? 29.416 20.331 25.460 1.00 96.94 557 ASN A N 1
ATOM 4233 C CA . ASN A 1 557 ? 30.064 20.181 24.150 1.00 96.94 557 ASN A CA 1
ATOM 4234 C C . ASN A 1 557 ? 29.105 20.231 22.944 1.00 96.94 557 ASN A C 1
ATOM 4236 O O . ASN A 1 557 ? 29.431 19.685 21.883 1.00 96.94 557 ASN A O 1
ATOM 4240 N N . HIS A 1 558 ? 27.952 20.883 23.097 1.00 97.81 558 HIS A N 1
ATOM 4241 C CA . HIS A 1 558 ? 27.098 21.305 21.991 1.00 97.81 558 HIS A CA 1
ATOM 4242 C C . HIS A 1 558 ? 27.409 22.765 21.645 1.00 97.81 558 HIS A C 1
ATOM 4244 O O . HIS A 1 558 ? 27.552 23.594 22.539 1.00 97.81 558 HIS A O 1
ATOM 4250 N N . ALA A 1 559 ? 27.550 23.078 20.361 1.00 95.94 559 ALA A N 1
ATOM 4251 C CA . ALA A 1 559 ? 27.842 24.429 19.896 1.00 95.94 559 ALA A CA 1
ATOM 4252 C C . ALA A 1 559 ? 27.337 24.642 18.469 1.00 95.94 559 ALA A C 1
ATOM 4254 O O . ALA A 1 559 ? 27.311 23.719 17.652 1.00 95.94 559 ALA A O 1
ATOM 4255 N N . ARG A 1 560 ? 26.996 25.884 18.140 1.00 96.75 560 ARG A N 1
ATOM 4256 C CA . ARG A 1 560 ? 26.706 26.308 16.772 1.00 96.75 560 ARG A CA 1
ATOM 4257 C C . ARG A 1 560 ? 27.937 26.126 15.891 1.00 96.75 560 ARG A C 1
ATOM 4259 O O . ARG A 1 560 ? 29.045 26.516 16.265 1.00 96.75 560 ARG A O 1
ATOM 4266 N N . SER A 1 561 ? 27.748 25.550 14.711 1.00 92.12 561 SER A N 1
ATOM 4267 C CA . SER A 1 561 ? 28.834 25.287 13.773 1.00 92.12 561 SER A CA 1
ATOM 4268 C C . SER A 1 561 ? 28.406 25.487 12.329 1.00 92.12 561 SER A C 1
ATOM 4270 O O . SER A 1 561 ? 27.259 25.244 11.979 1.00 92.12 561 SER A O 1
ATOM 4272 N N . SER A 1 562 ? 29.347 25.918 11.496 1.00 89.50 562 SER A N 1
ATOM 4273 C CA . SER A 1 562 ? 29.175 26.100 10.051 1.00 89.50 562 SER A CA 1
ATOM 4274 C C . SER A 1 562 ? 29.959 25.068 9.231 1.00 89.50 562 SER A C 1
ATOM 4276 O O . SER A 1 562 ? 30.045 25.166 8.009 1.00 89.50 562 SER A O 1
ATOM 4278 N N . ASP A 1 563 ? 30.555 24.066 9.887 1.00 84.56 563 ASP A N 1
ATOM 4279 C CA . ASP A 1 563 ? 31.334 23.000 9.240 1.00 84.56 563 ASP A CA 1
ATOM 4280 C C . ASP A 1 563 ? 30.463 21.897 8.607 1.00 84.56 563 ASP A C 1
ATOM 4282 O O . ASP A 1 563 ? 30.921 21.114 7.762 1.00 84.56 563 ASP A O 1
ATOM 4286 N N . LYS A 1 564 ? 29.201 21.812 9.027 1.00 86.50 564 LYS A N 1
ATOM 4287 C CA . LYS A 1 564 ? 28.173 20.944 8.465 1.00 86.50 564 LYS A CA 1
ATOM 4288 C C . LYS A 1 564 ? 26.802 21.501 8.808 1.00 86.50 564 LYS A C 1
ATOM 4290 O O . LYS A 1 564 ? 26.534 21.754 9.973 1.00 86.50 564 LYS A O 1
ATOM 4295 N N . PHE A 1 565 ? 25.955 21.618 7.799 1.00 90.62 565 PHE A N 1
ATOM 4296 C CA . PHE A 1 565 ? 24.557 22.024 7.911 1.00 90.62 565 PHE A CA 1
ATOM 4297 C C . PHE A 1 565 ? 23.749 21.335 6.801 1.00 90.62 565 PHE A C 1
ATOM 4299 O O . PHE A 1 565 ? 24.326 20.794 5.847 1.00 90.62 565 PHE A O 1
ATOM 4306 N N . HIS A 1 566 ? 22.437 21.254 6.979 1.00 76.00 566 HIS A N 1
ATOM 4307 C CA . HIS A 1 566 ? 21.491 20.657 6.045 1.00 76.00 566 HIS A CA 1
ATOM 4308 C C . HIS A 1 566 ? 20.952 21.721 5.084 1.00 76.00 566 HIS A C 1
ATOM 4310 O O . HIS A 1 566 ? 21.037 21.548 3.866 1.00 76.00 566 HIS A O 1
ATOM 4316 N N . THR A 1 567 ? 20.488 22.852 5.618 1.00 58.69 567 THR A N 1
ATOM 4317 C CA . THR A 1 567 ? 20.192 24.059 4.837 1.00 58.69 567 THR A CA 1
ATOM 4318 C C . THR A 1 567 ? 20.786 25.296 5.512 1.00 58.69 567 THR A C 1
ATOM 4320 O O . THR A 1 567 ? 21.374 25.199 6.579 1.00 58.69 567 THR A O 1
ATOM 4323 N N . GLY A 1 568 ? 20.741 26.455 4.848 1.00 82.88 568 GLY A N 1
ATOM 4324 C CA . GLY A 1 568 ? 21.314 27.682 5.406 1.00 82.88 568 GLY A CA 1
ATOM 4325 C C . GLY A 1 568 ? 22.845 27.676 5.439 1.00 82.88 568 GLY A C 1
ATOM 4326 O O . GLY A 1 568 ? 23.483 27.462 4.404 1.00 82.88 568 GLY A O 1
ATOM 4327 N N . GLY A 1 569 ? 23.421 27.993 6.597 1.00 77.81 569 GLY A N 1
ATOM 4328 C CA . GLY A 1 569 ? 24.866 28.089 6.814 1.00 77.81 569 GLY A CA 1
ATOM 4329 C C . GLY A 1 569 ? 25.339 27.656 8.203 1.00 77.81 569 GLY A C 1
ATOM 4330 O O . GLY A 1 569 ? 26.549 27.685 8.457 1.00 77.81 569 GLY A O 1
ATOM 4331 N N . TRP A 1 570 ? 24.425 27.269 9.094 1.00 90.94 570 TRP A N 1
ATOM 4332 C CA . TRP A 1 570 ? 24.732 26.847 10.455 1.00 90.94 570 TRP A CA 1
ATOM 4333 C C . TRP A 1 570 ? 23.913 25.622 10.861 1.00 90.94 570 TRP A C 1
ATOM 4335 O O . TRP A 1 570 ? 22.849 25.363 10.335 1.00 90.94 570 TRP A O 1
ATOM 4345 N N . ALA A 1 571 ? 24.432 24.867 11.822 1.00 95.19 571 ALA A N 1
ATOM 4346 C CA . ALA A 1 571 ? 23.724 23.800 12.514 1.00 95.19 571 ALA A CA 1
ATOM 4347 C C . ALA A 1 571 ? 24.202 23.740 13.969 1.00 95.19 571 ALA A C 1
ATOM 4349 O O . ALA A 1 571 ? 25.181 24.393 14.353 1.00 95.19 571 ALA A O 1
ATOM 4350 N N . LEU A 1 572 ? 23.556 22.919 14.793 1.00 98.19 572 LEU A N 1
ATOM 4351 C CA . LEU A 1 572 ? 24.053 22.596 16.125 1.00 98.19 572 LEU A CA 1
ATOM 4352 C C . LEU A 1 572 ? 24.937 21.349 16.061 1.00 98.19 572 LEU A C 1
ATOM 4354 O O . LEU A 1 572 ? 24.449 20.262 15.769 1.00 98.19 572 LEU A O 1
ATOM 4358 N N . ARG A 1 573 ? 26.224 21.481 16.383 1.00 98.19 573 ARG A N 1
ATOM 4359 C CA . ARG A 1 573 ? 27.186 20.375 16.457 1.00 98.19 573 ARG A CA 1
ATOM 4360 C C . ARG A 1 573 ? 27.355 19.895 17.894 1.00 98.19 573 ARG A C 1
ATOM 4362 O O . ARG A 1 573 ? 27.616 20.695 18.786 1.00 98.19 573 ARG A O 1
ATOM 4369 N N . SER A 1 574 ? 27.326 18.584 18.098 1.00 97.94 574 SER A N 1
ATOM 4370 C CA . SER A 1 574 ? 27.783 17.918 19.313 1.00 97.94 574 SER A CA 1
ATOM 4371 C C . SER A 1 574 ? 29.136 17.251 19.092 1.00 97.94 574 SER A C 1
ATOM 4373 O O . SER A 1 574 ? 29.298 16.395 18.220 1.00 97.94 574 SER A O 1
ATOM 4375 N N . SER A 1 575 ? 30.101 17.625 19.930 1.00 96.94 575 SER A N 1
ATOM 4376 C CA . SER A 1 575 ? 31.396 16.944 20.083 1.00 96.94 575 SER A CA 1
ATOM 4377 C C . SER A 1 575 ? 31.478 16.145 21.387 1.00 96.94 575 SER A C 1
ATOM 4379 O O . SER A 1 575 ? 32.550 15.707 21.809 1.00 96.94 575 SER A O 1
ATOM 4381 N N . PHE A 1 576 ? 30.334 15.941 22.042 1.00 96.56 576 PHE A N 1
ATOM 4382 C CA . PHE A 1 576 ? 30.241 15.193 23.283 1.00 96.56 576 PHE A CA 1
ATOM 4383 C C . PHE A 1 576 ? 30.655 13.730 23.084 1.00 96.56 576 PHE A C 1
ATOM 4385 O O . PHE A 1 576 ? 30.509 13.184 21.994 1.00 96.56 576 PHE A O 1
ATOM 4392 N N . ARG A 1 577 ? 31.218 13.105 24.126 1.00 94.62 577 ARG A N 1
ATOM 4393 C CA . ARG A 1 577 ? 31.723 11.713 24.125 1.00 94.62 577 ARG A CA 1
ATOM 4394 C C . ARG A 1 577 ? 31.359 10.946 25.409 1.00 94.62 577 ARG A C 1
ATOM 4396 O O . ARG A 1 577 ? 31.963 9.924 25.714 1.00 94.62 577 ARG A O 1
ATOM 4403 N N . GLY A 1 578 ? 30.424 11.471 26.203 1.00 88.81 578 GLY A N 1
ATOM 4404 C CA . GLY A 1 578 ? 30.001 10.893 27.482 1.00 88.81 578 GLY A CA 1
ATOM 4405 C C . GLY A 1 578 ? 28.712 10.071 27.386 1.00 88.81 578 GLY A C 1
ATOM 4406 O O . GLY A 1 578 ? 28.248 9.733 26.299 1.00 88.81 578 GLY A O 1
ATOM 4407 N N . ALA A 1 579 ? 28.136 9.739 28.545 1.00 86.69 579 ALA A N 1
ATOM 4408 C CA . ALA A 1 579 ? 26.957 8.874 28.634 1.00 86.69 579 ALA A CA 1
ATOM 4409 C C . ALA A 1 579 ? 25.657 9.539 28.144 1.00 86.69 579 ALA A C 1
ATOM 4411 O O . ALA A 1 579 ? 24.823 8.844 27.575 1.00 86.69 579 ALA A O 1
ATOM 4412 N N . GLY A 1 580 ? 25.502 10.855 28.324 1.00 91.62 580 GLY A N 1
ATOM 4413 C CA . GLY A 1 580 ? 24.353 11.619 27.832 1.00 91.62 580 GLY A CA 1
ATOM 4414 C C . GLY A 1 580 ? 24.492 13.126 28.057 1.00 91.62 580 GLY A C 1
ATOM 4415 O O . GLY A 1 580 ? 25.041 13.554 29.073 1.00 91.62 580 GLY A O 1
ATOM 4416 N N . THR A 1 581 ? 24.012 13.914 27.100 1.00 96.44 581 THR A N 1
ATOM 4417 C CA . THR A 1 581 ? 23.787 15.361 27.199 1.00 96.44 581 THR A CA 1
ATOM 4418 C C . THR A 1 581 ? 22.722 15.782 26.182 1.00 96.44 581 THR A C 1
ATOM 4420 O O . THR A 1 581 ? 22.471 15.063 25.213 1.00 96.44 581 THR A O 1
ATOM 4423 N N . ASP A 1 582 ? 22.106 16.944 26.373 1.00 97.12 582 ASP A N 1
ATOM 4424 C CA . ASP A 1 582 ? 21.102 17.476 25.462 1.00 97.12 582 ASP A CA 1
ATOM 4425 C C . ASP A 1 582 ? 21.192 18.997 25.327 1.00 97.12 582 ASP A C 1
ATOM 4427 O O . ASP A 1 582 ? 21.533 19.696 26.277 1.00 97.12 582 ASP A O 1
ATOM 4431 N N . THR A 1 583 ? 20.857 19.503 24.139 1.00 97.62 583 THR A N 1
ATOM 4432 C CA . THR A 1 583 ? 20.491 20.911 23.935 1.00 97.62 583 THR A CA 1
ATOM 4433 C C . THR A 1 583 ? 18.981 21.000 23.837 1.00 97.62 583 THR A C 1
ATOM 4435 O O . THR A 1 583 ? 18.376 20.220 23.107 1.00 97.62 583 THR A O 1
ATOM 4438 N N . HIS A 1 584 ? 18.364 21.966 24.505 1.00 97.31 584 HIS A N 1
ATOM 4439 C CA . HIS A 1 584 ? 16.910 22.106 24.501 1.00 97.31 584 HIS A CA 1
ATOM 4440 C C . HIS A 1 584 ? 16.460 23.544 24.291 1.00 97.31 584 HIS A C 1
ATOM 4442 O O . HIS A 1 584 ? 17.233 24.491 24.441 1.00 97.31 584 HIS A O 1
ATOM 4448 N N . THR A 1 585 ? 15.199 23.720 23.910 1.00 94.06 585 THR A N 1
ATOM 4449 C CA . THR A 1 585 ? 14.608 25.051 23.738 1.00 94.06 585 THR A CA 1
ATOM 4450 C C . THR A 1 585 ? 14.628 25.811 25.065 1.00 94.06 585 THR A C 1
ATOM 4452 O O . THR A 1 585 ? 14.084 25.316 26.052 1.00 94.06 585 THR A O 1
ATOM 4455 N N . THR A 1 586 ? 15.198 27.022 25.099 1.00 91.88 586 THR A N 1
ATOM 4456 C CA . THR A 1 586 ? 15.350 27.816 26.340 1.00 91.88 586 THR A CA 1
ATOM 4457 C C . THR A 1 586 ? 14.007 28.166 26.980 1.00 91.88 586 THR A C 1
ATOM 4459 O O . THR A 1 586 ? 13.892 28.237 28.202 1.00 91.88 586 THR A O 1
ATOM 4462 N N . ALA A 1 587 ? 12.983 28.394 26.155 1.00 89.06 587 ALA A N 1
ATOM 4463 C CA . ALA A 1 587 ? 11.612 28.607 26.597 1.00 89.06 587 ALA A CA 1
ATOM 4464 C C . ALA A 1 587 ? 10.725 27.447 26.111 1.00 89.06 587 ALA A C 1
ATOM 4466 O O . ALA A 1 587 ? 10.821 27.082 24.936 1.00 89.06 587 ALA A O 1
ATOM 4467 N N . PRO A 1 588 ? 9.833 26.901 26.962 1.00 89.81 588 PRO A N 1
ATOM 4468 C CA . PRO A 1 588 ? 8.846 25.921 26.525 1.00 89.81 588 PRO A CA 1
ATOM 4469 C C . PRO A 1 588 ? 7.945 26.481 25.417 1.00 89.81 588 PRO A C 1
ATOM 4471 O O . PRO A 1 588 ? 7.483 27.623 25.481 1.00 89.81 588 PRO A O 1
ATOM 4474 N N . ILE A 1 589 ? 7.652 25.655 24.419 1.00 91.81 589 ILE A N 1
ATOM 4475 C CA . ILE A 1 589 ? 6.788 25.982 23.289 1.00 91.81 589 ILE A CA 1
ATOM 4476 C C . ILE A 1 589 ? 5.330 25.787 23.701 1.00 91.81 589 ILE A C 1
ATOM 4478 O O . ILE A 1 589 ? 4.945 24.711 24.151 1.00 91.81 589 ILE A O 1
ATOM 4482 N N . ALA A 1 590 ? 4.498 26.814 23.528 1.00 91.00 590 ALA A N 1
ATOM 4483 C CA . ALA A 1 590 ? 3.078 26.739 23.861 1.00 91.00 590 ALA A CA 1
ATOM 4484 C C . ALA A 1 590 ? 2.302 25.808 22.912 1.00 91.00 590 ALA A C 1
ATOM 4486 O O . ALA A 1 590 ? 2.412 25.917 21.681 1.00 91.00 590 ALA A O 1
ATOM 4487 N N . VAL A 1 591 ? 1.451 24.963 23.500 1.00 90.38 591 VAL A N 1
ATOM 4488 C CA . VAL A 1 591 ? 0.551 24.051 22.789 1.00 90.38 591 VAL A CA 1
ATOM 4489 C C . VAL A 1 591 ? -0.889 24.184 23.261 1.00 90.38 591 VAL A C 1
ATOM 4491 O O . VAL A 1 591 ? -1.180 24.488 24.414 1.00 90.38 591 VAL A O 1
ATOM 4494 N N . SER A 1 592 ? -1.807 23.958 22.335 1.00 88.06 592 SER A N 1
ATOM 4495 C CA . SER A 1 592 ? -3.229 23.834 22.600 1.00 88.06 592 SER A CA 1
ATOM 4496 C C . SER A 1 592 ? -3.509 22.422 23.119 1.00 88.06 592 SER A C 1
ATOM 4498 O O . SER A 1 592 ? -2.967 21.473 22.551 1.00 88.06 592 SER A O 1
ATOM 4500 N N . PRO A 1 593 ? -4.341 22.243 24.161 1.00 83.12 593 PRO A N 1
ATOM 4501 C CA . PRO A 1 593 ? -4.719 20.917 24.642 1.00 83.12 593 PRO A CA 1
ATOM 4502 C C . PRO A 1 593 ? -5.386 20.060 23.557 1.00 83.12 593 PRO A C 1
ATOM 4504 O O . PRO A 1 593 ? -6.045 20.579 22.655 1.00 83.12 593 PRO A O 1
ATOM 4507 N N . ASN A 1 594 ? -5.221 18.743 23.665 1.00 77.56 594 ASN A N 1
ATOM 4508 C CA . ASN A 1 594 ? -5.756 17.693 22.796 1.00 77.56 594 ASN A CA 1
ATOM 4509 C C . ASN A 1 594 ? -5.484 17.929 21.305 1.00 77.56 594 ASN A C 1
ATOM 4511 O O . ASN A 1 594 ? -6.243 17.487 20.444 1.00 77.56 594 ASN A O 1
ATOM 4515 N N . THR A 1 595 ? -4.399 18.633 20.996 1.00 79.31 595 THR A N 1
ATOM 4516 C CA . THR A 1 595 ? -4.010 18.994 19.637 1.00 79.31 595 THR A CA 1
ATOM 4517 C C . THR A 1 595 ? -2.815 18.147 19.234 1.00 79.31 595 THR A C 1
ATOM 4519 O O . THR A 1 595 ? -1.855 18.005 19.991 1.00 79.31 595 THR A O 1
ATOM 4522 N N . THR A 1 596 ? -2.882 17.551 18.048 1.00 80.00 596 THR A N 1
ATOM 4523 C CA . THR A 1 596 ? -1.770 16.773 17.502 1.00 80.00 596 THR A CA 1
ATOM 4524 C C . THR A 1 596 ? -0.797 17.704 16.798 1.00 80.00 596 THR A C 1
ATOM 4526 O O . THR A 1 596 ? -1.170 18.384 15.846 1.00 80.00 596 THR A O 1
ATOM 4529 N N . TYR A 1 597 ? 0.443 17.702 17.271 1.00 83.62 597 TYR A N 1
ATOM 4530 C CA . TYR A 1 597 ? 1.567 18.442 16.718 1.00 83.62 597 TYR A CA 1
ATOM 4531 C C . TYR A 1 597 ? 2.480 17.510 15.934 1.00 83.62 597 TYR A C 1
ATOM 4533 O O . TYR A 1 597 ? 2.651 16.344 16.300 1.00 83.62 597 TYR A O 1
ATOM 4541 N N . THR A 1 598 ? 3.100 18.033 14.880 1.00 80.69 598 THR A N 1
ATOM 4542 C CA . THR A 1 598 ? 4.190 17.335 14.184 1.00 80.69 598 THR A CA 1
ATOM 4543 C C . THR A 1 598 ? 5.513 17.941 14.608 1.00 80.69 598 THR A C 1
ATOM 4545 O O . THR A 1 598 ? 5.704 19.152 14.491 1.00 80.69 598 THR A O 1
ATOM 4548 N N . TYR A 1 599 ? 6.433 17.103 15.070 1.00 88.94 599 TYR A N 1
ATOM 4549 C CA . TYR A 1 599 ? 7.796 17.497 15.397 1.00 88.94 599 TYR A CA 1
ATOM 4550 C C . TYR A 1 599 ? 8.764 16.763 14.479 1.00 88.94 599 TYR A C 1
ATOM 4552 O O . TYR A 1 599 ? 8.565 15.593 14.146 1.00 88.94 599 TYR A O 1
ATOM 4560 N N . SER A 1 600 ? 9.774 17.469 13.995 1.00 88.56 600 SER A N 1
ATOM 4561 C CA . SER A 1 600 ? 10.708 16.932 13.014 1.00 88.56 600 SER A CA 1
ATOM 4562 C C . SER A 1 600 ? 12.024 17.691 13.009 1.00 88.56 600 SER A C 1
ATOM 4564 O O . SER A 1 600 ? 12.093 18.798 13.525 1.00 88.56 600 SER A O 1
ATOM 4566 N N . GLY A 1 601 ? 13.053 17.140 12.387 1.00 88.31 601 GLY A N 1
ATOM 4567 C CA . GLY A 1 601 ? 14.345 17.797 12.228 1.00 88.31 601 GLY A CA 1
ATOM 4568 C C . GLY A 1 601 ? 15.307 16.931 11.432 1.00 88.31 601 GLY A C 1
ATOM 4569 O O . GLY A 1 601 ? 15.046 15.748 11.216 1.00 88.31 601 GLY A O 1
ATOM 4570 N N . TYR A 1 602 ? 16.415 17.510 10.991 1.00 89.12 602 TYR A N 1
ATOM 4571 C CA . TYR A 1 602 ? 17.489 16.774 10.341 1.00 89.12 602 TYR A CA 1
ATOM 4572 C C . TYR A 1 602 ? 18.606 16.494 11.338 1.00 89.12 602 TYR A C 1
ATOM 4574 O O . TYR A 1 602 ? 19.065 17.385 12.049 1.00 89.12 602 TYR A O 1
ATOM 4582 N N . VAL A 1 603 ? 19.051 15.241 11.391 1.00 96.00 603 VAL A N 1
ATOM 4583 C CA . VAL A 1 603 ? 20.126 14.810 12.287 1.00 96.00 603 VAL A CA 1
ATOM 4584 C C . VAL A 1 603 ? 21.165 14.022 11.501 1.00 96.00 603 VAL A C 1
ATOM 4586 O O . VAL A 1 603 ? 20.838 13.102 10.752 1.00 96.00 603 VAL A O 1
ATOM 4589 N N . TRP A 1 604 ? 22.433 14.372 11.671 1.00 94.75 604 TRP A N 1
ATOM 4590 C CA . TRP A 1 604 ? 23.579 13.658 11.121 1.00 94.75 604 TRP A CA 1
ATOM 4591 C C . TRP A 1 604 ? 24.418 13.119 12.266 1.00 94.75 604 TRP A C 1
ATOM 4593 O O . TRP A 1 604 ? 24.757 13.860 13.180 1.00 94.75 604 TRP A O 1
ATOM 4603 N N . ARG A 1 605 ? 24.878 11.872 12.177 1.00 94.06 605 ARG A N 1
ATOM 4604 C CA . ARG A 1 605 ? 25.944 11.362 13.052 1.00 94.06 605 ARG A CA 1
ATOM 4605 C C . ARG A 1 605 ? 27.098 10.796 12.242 1.00 94.06 605 ARG A C 1
ATOM 4607 O O . ARG A 1 605 ? 26.876 10.129 11.235 1.00 94.06 605 ARG A O 1
ATOM 4614 N N . THR A 1 606 ? 28.332 11.083 12.650 1.00 90.56 606 THR A N 1
ATOM 4615 C CA . THR A 1 606 ? 29.533 10.654 11.910 1.00 90.56 606 THR A CA 1
ATOM 4616 C C . THR A 1 606 ? 29.689 9.137 11.935 1.00 90.56 606 THR A C 1
ATOM 4618 O O . THR A 1 606 ? 29.886 8.524 10.890 1.00 90.56 606 THR A O 1
ATOM 4621 N N . ASN A 1 607 ? 29.555 8.538 13.122 1.00 89.44 607 ASN A N 1
ATOM 4622 C CA . ASN A 1 607 ? 29.819 7.122 13.368 1.00 89.44 607 ASN A CA 1
ATOM 4623 C C . ASN A 1 607 ? 28.571 6.407 13.891 1.00 89.44 607 ASN A C 1
ATOM 4625 O O . ASN A 1 607 ? 27.627 7.035 14.368 1.00 89.44 607 ASN A O 1
ATOM 4629 N N . SER A 1 608 ? 28.592 5.076 13.830 1.00 88.25 608 SER A N 1
ATOM 4630 C CA . SER A 1 608 ? 27.477 4.227 14.248 1.00 88.25 608 SER A CA 1
ATOM 4631 C C . SER A 1 608 ? 27.369 4.019 15.767 1.00 88.25 608 SER A C 1
ATOM 4633 O O . SER A 1 608 ? 26.349 3.511 16.235 1.00 88.25 608 SER A O 1
ATOM 4635 N N . THR A 1 609 ? 28.395 4.387 16.539 1.00 89.19 609 THR A N 1
ATOM 4636 C CA . THR A 1 609 ? 28.419 4.289 18.010 1.00 89.19 609 THR A CA 1
ATOM 4637 C C . THR A 1 609 ? 27.846 5.555 18.649 1.00 89.19 609 THR A C 1
ATOM 4639 O O . THR A 1 609 ? 28.196 6.652 18.214 1.00 89.19 609 THR A O 1
ATOM 4642 N N . GLY A 1 610 ? 27.031 5.393 19.698 1.00 86.94 610 GLY A N 1
ATOM 4643 C CA . GLY A 1 610 ? 26.294 6.462 20.389 1.00 86.94 610 GLY A CA 1
ATOM 4644 C C . GLY A 1 610 ? 24.958 6.813 19.738 1.00 86.94 610 GLY A C 1
ATOM 4645 O O . GLY A 1 610 ? 24.736 6.507 18.566 1.00 86.94 610 GLY A O 1
ATOM 4646 N N . GLY A 1 611 ? 24.053 7.422 20.496 1.00 86.69 611 GLY A N 1
ATOM 4647 C CA . GLY A 1 611 ? 22.756 7.881 20.023 1.00 86.69 611 GLY A CA 1
ATOM 4648 C C . GLY A 1 611 ? 22.752 9.373 19.701 1.00 86.69 611 GLY A C 1
ATOM 4649 O O . GLY A 1 611 ? 23.440 10.187 20.319 1.00 86.69 611 GLY A O 1
ATOM 4650 N N . ALA A 1 612 ? 21.977 9.706 18.672 1.00 93.25 612 ALA A N 1
ATOM 4651 C CA . ALA A 1 612 ? 21.648 11.065 18.274 1.00 93.25 612 ALA A CA 1
ATOM 4652 C C . ALA A 1 612 ? 20.142 11.104 18.048 1.00 93.25 612 ALA A C 1
ATOM 4654 O O . ALA A 1 612 ? 19.645 10.471 17.103 1.00 93.25 612 ALA A O 1
ATOM 4655 N N . CYS A 1 613 ? 19.436 11.776 18.951 1.00 94.00 613 CYS A N 1
ATOM 4656 C CA . CYS A 1 613 ? 17.985 11.735 19.018 1.00 94.00 613 CYS A CA 1
ATOM 4657 C C . CYS A 1 613 ? 17.380 13.116 19.263 1.00 94.00 613 CYS A C 1
ATOM 4659 O O . CYS A 1 613 ? 18.071 14.049 19.658 1.00 94.00 613 CYS A O 1
ATOM 4661 N N . MET A 1 614 ? 16.076 13.239 19.057 1.00 96.00 614 MET A N 1
ATOM 4662 C CA . MET A 1 614 ? 15.291 14.400 19.450 1.00 96.00 614 MET A CA 1
ATOM 4663 C C . MET A 1 614 ? 13.957 13.970 20.050 1.00 96.00 614 MET A C 1
ATOM 4665 O O . MET A 1 614 ? 13.356 12.999 19.586 1.00 96.00 614 MET A O 1
ATOM 4669 N N . ASP A 1 615 ? 13.505 14.673 21.081 1.00 93.75 615 ASP A N 1
ATOM 4670 C CA . ASP A 1 615 ? 12.324 14.285 21.855 1.00 93.75 615 ASP A CA 1
ATOM 4671 C C . ASP A 1 615 ? 11.662 15.482 22.560 1.00 93.75 615 ASP A C 1
ATOM 4673 O O . ASP A 1 615 ? 12.007 16.639 22.296 1.00 93.75 615 ASP A O 1
ATOM 4677 N N . MET A 1 616 ? 10.688 15.197 23.426 1.00 91.88 616 MET A N 1
ATOM 4678 C CA . MET A 1 616 ? 9.867 16.171 24.147 1.00 91.88 616 MET A CA 1
ATOM 4679 C C . MET A 1 616 ? 10.054 16.134 25.668 1.00 91.88 616 MET A C 1
ATOM 4681 O O . MET A 1 616 ? 9.093 16.316 26.421 1.00 91.88 616 MET A O 1
ATOM 4685 N N . ALA A 1 617 ? 11.286 15.918 26.129 1.00 88.69 617 ALA A N 1
ATOM 4686 C CA . ALA A 1 617 ? 11.628 15.960 27.549 1.00 88.69 617 ALA A CA 1
ATOM 4687 C C . ALA A 1 617 ? 10.874 14.938 28.419 1.00 88.69 617 ALA A C 1
ATOM 4689 O O . ALA A 1 617 ? 10.438 15.265 29.525 1.00 88.69 617 ALA A O 1
ATOM 4690 N N . ASP A 1 618 ? 10.735 13.704 27.925 1.00 86.94 618 ASP A N 1
ATOM 4691 C CA . ASP A 1 618 ? 10.133 12.565 28.629 1.00 86.94 618 ASP A CA 1
ATOM 4692 C C . ASP A 1 618 ? 8.657 12.780 29.024 1.00 86.94 618 ASP A C 1
ATOM 4694 O O . ASP A 1 618 ? 8.146 12.172 29.972 1.00 86.94 618 ASP A O 1
ATOM 4698 N N . ILE A 1 619 ? 7.939 13.656 28.314 1.00 81.94 619 ILE A N 1
ATOM 4699 C CA . ILE A 1 619 ? 6.514 13.894 28.554 1.00 81.94 619 ILE A CA 1
ATOM 4700 C C . ILE A 1 619 ? 5.663 12.670 28.163 1.00 81.94 619 ILE A C 1
ATOM 4702 O O . ILE A 1 619 ? 5.921 11.963 27.192 1.00 81.94 619 ILE A O 1
ATOM 4706 N N . LEU A 1 620 ? 4.610 12.374 28.928 1.00 73.12 620 LEU A N 1
ATOM 4707 C CA . LEU A 1 620 ? 3.818 11.159 28.705 1.00 73.12 620 LEU A CA 1
ATOM 4708 C C . LEU A 1 620 ? 3.237 11.107 27.276 1.00 73.12 620 LEU A C 1
ATOM 4710 O O . LEU A 1 620 ? 2.582 12.048 26.827 1.00 73.12 620 LEU A O 1
ATOM 4714 N N . GLY A 1 621 ? 3.442 9.979 26.590 1.00 66.62 621 GLY A N 1
ATOM 4715 C CA . GLY A 1 621 ? 2.962 9.760 25.221 1.00 66.62 621 GLY A CA 1
ATOM 4716 C C . GLY A 1 621 ? 3.847 10.370 24.133 1.00 66.62 621 GLY A C 1
ATOM 4717 O O . GLY A 1 621 ? 3.485 10.309 22.958 1.00 66.62 621 GLY A O 1
ATOM 4718 N N . GLU A 1 622 ? 4.989 10.951 24.503 1.00 80.94 622 GLU A N 1
ATOM 4719 C CA . GLU A 1 622 ? 5.987 11.400 23.544 1.00 80.94 622 GLU A CA 1
ATOM 4720 C C . GLU A 1 622 ? 6.757 10.244 22.903 1.00 80.94 622 GLU A C 1
ATOM 4722 O O . GLU A 1 622 ? 6.654 9.081 23.306 1.00 80.94 622 GLU A O 1
ATOM 4727 N N . ARG A 1 623 ? 7.506 10.568 21.853 1.00 76.81 623 ARG A N 1
ATOM 4728 C CA . ARG A 1 623 ? 8.320 9.606 21.124 1.00 76.81 623 ARG A CA 1
ATOM 4729 C C . ARG A 1 623 ? 9.710 10.204 20.953 1.00 76.81 623 ARG A C 1
ATOM 4731 O O . ARG A 1 623 ? 9.880 11.260 20.356 1.00 76.81 623 ARG A O 1
ATOM 4738 N N . GLN A 1 624 ? 10.723 9.466 21.367 1.00 89.62 624 GLN A N 1
ATOM 4739 C CA . GLN A 1 624 ? 12.095 9.811 21.036 1.00 89.62 624 GLN A CA 1
ATOM 4740 C C . GLN A 1 624 ? 12.381 9.407 19.583 1.00 89.62 624 GLN A C 1
ATOM 4742 O O . GLN A 1 624 ? 12.197 8.249 19.196 1.00 89.62 624 GLN A O 1
ATOM 4747 N N . LEU A 1 625 ? 12.799 10.363 18.754 1.00 88.88 625 LEU A N 1
ATOM 4748 C CA . LEU A 1 625 ? 13.212 10.115 17.374 1.00 88.88 625 LEU A CA 1
ATOM 4749 C C . LEU A 1 625 ? 14.724 10.003 17.331 1.00 88.88 625 LEU A C 1
ATOM 4751 O O . LEU A 1 625 ? 15.413 10.987 17.566 1.00 88.88 625 LEU A O 1
ATOM 4755 N N . CYS A 1 626 ? 15.240 8.827 17.002 1.00 91.62 626 CYS A N 1
ATOM 4756 C CA . CYS A 1 626 ? 16.673 8.587 16.914 1.00 91.62 626 CYS A CA 1
ATOM 4757 C C . CYS A 1 626 ? 17.096 8.288 15.482 1.00 91.62 626 CYS A C 1
ATOM 4759 O O . CYS A 1 626 ? 16.379 7.636 14.722 1.00 91.62 626 CYS A O 1
ATOM 4761 N N . THR A 1 627 ? 18.301 8.723 15.137 1.00 88.00 627 THR A N 1
ATOM 4762 C CA . THR A 1 627 ? 18.970 8.284 13.909 1.00 88.00 627 THR A CA 1
ATOM 4763 C C . THR A 1 627 ? 19.232 6.778 13.929 1.00 88.00 627 THR A C 1
ATOM 4765 O O . THR A 1 627 ? 19.533 6.192 14.969 1.00 88.00 627 THR A O 1
ATOM 4768 N N . SER A 1 628 ? 19.152 6.145 12.761 1.00 79.88 628 SER A N 1
ATOM 4769 C CA . SER A 1 628 ? 19.454 4.719 12.573 1.00 79.88 628 SER A CA 1
ATOM 4770 C C . SER A 1 628 ? 20.745 4.505 11.776 1.00 79.88 628 SER A C 1
ATOM 4772 O O . SER A 1 628 ? 21.489 3.559 12.035 1.00 79.88 628 SER A O 1
ATOM 4774 N N . ALA A 1 629 ? 21.084 5.433 10.878 1.00 69.94 629 ALA A N 1
ATOM 4775 C CA . ALA A 1 629 ? 22.297 5.393 10.063 1.00 69.94 629 ALA A CA 1
ATOM 4776 C C . ALA A 1 629 ? 23.362 6.398 10.543 1.00 69.94 629 ALA A C 1
ATOM 4778 O O . ALA A 1 629 ? 23.097 7.258 11.384 1.00 69.94 629 ALA A O 1
ATOM 4779 N N . SER A 1 630 ? 24.584 6.286 10.022 1.00 85.50 630 SER A N 1
ATOM 4780 C CA . SER A 1 630 ? 25.662 7.269 10.190 1.00 85.50 630 SER A CA 1
ATOM 4781 C C . SER A 1 630 ? 26.215 7.686 8.827 1.00 85.50 630 SER A C 1
ATOM 4783 O O . SER A 1 630 ? 26.127 6.921 7.871 1.00 85.50 630 SER A O 1
ATOM 4785 N N . GLY A 1 631 ? 26.791 8.883 8.727 1.00 82.88 631 GLY A N 1
ATOM 4786 C CA . GLY A 1 631 ? 27.401 9.397 7.495 1.00 82.88 631 GLY A CA 1
ATOM 4787 C C . GLY A 1 631 ? 26.431 10.050 6.503 1.00 82.88 631 GLY A C 1
ATOM 4788 O O . GLY A 1 631 ? 26.819 10.291 5.364 1.00 82.88 631 GLY A O 1
ATOM 4789 N N . SER A 1 632 ? 25.193 10.341 6.912 1.00 76.94 632 SER A N 1
ATOM 4790 C CA . SER A 1 632 ? 24.212 11.093 6.117 1.00 76.94 632 SER A CA 1
ATOM 4791 C C . SER A 1 632 ? 23.232 11.870 7.005 1.00 76.94 632 SER A C 1
ATOM 4793 O O . SER A 1 632 ? 23.002 11.494 8.161 1.00 76.94 632 SER A O 1
ATOM 4795 N N . TRP A 1 633 ? 22.661 12.951 6.457 1.00 80.31 633 TRP A N 1
ATOM 4796 C CA . TRP A 1 633 ? 21.542 13.677 7.059 1.00 80.31 633 TRP A CA 1
ATOM 4797 C C . TRP A 1 633 ? 20.301 12.791 7.032 1.00 80.31 633 TRP A C 1
ATOM 4799 O O . TRP A 1 633 ? 19.910 12.299 5.976 1.00 80.31 633 TRP A O 1
ATOM 4809 N N . GLN A 1 634 ? 19.675 12.608 8.187 1.00 85.69 634 GLN A N 1
ATOM 4810 C CA . GLN A 1 634 ? 18.422 11.878 8.323 1.00 85.69 634 GLN A CA 1
ATOM 4811 C C . GLN A 1 634 ? 17.329 12.841 8.740 1.00 85.69 634 GLN A C 1
ATOM 4813 O O . GLN A 1 634 ? 17.445 13.496 9.774 1.00 85.69 634 GLN A O 1
ATOM 4818 N N . PHE A 1 635 ? 16.260 12.891 7.951 1.00 84.88 635 PHE A N 1
ATOM 4819 C CA . PHE A 1 635 ? 15.038 13.548 8.376 1.00 84.88 635 PHE A CA 1
ATOM 4820 C C . PHE A 1 635 ? 14.317 12.657 9.383 1.00 84.88 635 PHE A C 1
ATOM 4822 O O . PHE A 1 635 ? 13.912 11.538 9.067 1.00 84.88 635 PHE A O 1
ATOM 4829 N N . LEU A 1 636 ? 14.160 13.162 10.596 1.00 79.88 636 LEU A N 1
ATOM 4830 C CA . LEU A 1 636 ? 13.399 12.531 11.656 1.00 79.88 636 LEU A CA 1
ATOM 4831 C C . LEU A 1 636 ? 12.077 13.277 11.796 1.00 79.88 636 LEU A C 1
ATOM 4833 O O . LEU A 1 636 ? 12.064 14.504 11.840 1.00 79.88 636 LEU A O 1
ATOM 4837 N N . SER A 1 637 ? 10.960 12.557 11.873 1.00 87.88 637 SER A N 1
ATOM 4838 C CA . SER A 1 637 ? 9.652 13.159 12.127 1.00 87.88 637 SER A CA 1
ATOM 4839 C C . SER A 1 637 ? 8.749 12.224 12.922 1.00 87.88 637 SER A C 1
ATOM 4841 O O . SER A 1 637 ? 8.807 11.003 12.779 1.00 87.88 637 SER A O 1
ATOM 4843 N N . GLY A 1 638 ? 7.908 12.813 13.763 1.00 73.88 638 GLY A N 1
ATOM 4844 C CA . GLY A 1 638 ? 6.875 12.129 14.514 1.00 73.88 638 GLY A CA 1
ATOM 4845 C C . GLY A 1 638 ? 5.707 13.058 14.815 1.00 73.88 638 GLY A C 1
ATOM 4846 O O . GLY A 1 638 ? 5.774 14.277 14.644 1.00 73.88 638 GLY A O 1
ATOM 4847 N N . THR A 1 639 ? 4.618 12.466 15.290 1.00 82.56 639 THR A N 1
ATOM 4848 C CA . THR A 1 639 ? 3.451 13.198 15.782 1.00 82.56 639 THR A CA 1
ATOM 4849 C C . THR A 1 639 ? 3.291 12.980 17.275 1.00 82.56 639 THR A C 1
ATOM 4851 O O . THR A 1 639 ? 3.478 11.862 17.755 1.00 82.56 639 THR A O 1
ATOM 4854 N N . TRP A 1 640 ? 2.869 14.015 17.990 1.00 87.81 640 TRP A N 1
ATOM 4855 C CA . TRP A 1 640 ? 2.551 13.954 19.413 1.00 87.81 640 TRP A CA 1
ATOM 4856 C C . TRP A 1 640 ? 1.226 14.663 19.675 1.00 87.81 640 TRP A C 1
ATOM 4858 O O . TRP A 1 640 ? 1.026 15.788 19.221 1.00 87.81 640 TRP A O 1
ATOM 4868 N N . ASN A 1 641 ? 0.311 14.014 20.395 1.00 88.19 641 ASN A N 1
ATOM 4869 C CA . ASN A 1 641 ? -0.899 14.677 20.867 1.00 88.19 641 ASN A CA 1
ATOM 4870 C C . ASN A 1 641 ? -0.622 15.315 22.224 1.00 88.19 641 ASN A C 1
ATOM 4872 O O . ASN A 1 641 ? -0.203 14.634 23.157 1.00 88.19 641 ASN A O 1
ATOM 4876 N N . SER A 1 642 ? -0.898 16.611 22.337 1.00 86.56 642 SER A N 1
ATOM 4877 C CA . SER A 1 642 ? -0.626 17.359 23.557 1.00 86.56 642 SER A CA 1
ATOM 4878 C C . SER A 1 642 ? -1.437 16.881 24.759 1.00 86.56 642 SER A C 1
ATOM 4880 O O . SER A 1 642 ? -1.031 17.137 25.888 1.00 86.56 642 SER A O 1
ATOM 4882 N N . GLY A 1 643 ? -2.558 16.174 24.571 1.00 87.75 643 GLY A N 1
ATOM 4883 C CA . GLY A 1 643 ? -3.428 15.758 25.669 1.00 87.75 643 GLY A CA 1
ATOM 4884 C C . GLY A 1 643 ? -3.803 16.954 26.548 1.00 87.75 643 GLY A C 1
ATOM 4885 O O . GLY A 1 643 ? -4.212 18.002 26.060 1.00 87.75 643 GLY A O 1
ATOM 4886 N N . SER A 1 644 ? -3.603 16.859 27.859 1.00 88.62 644 SER A N 1
ATOM 4887 C CA . SER A 1 644 ? -3.827 17.994 28.765 1.00 88.62 644 SER A CA 1
ATOM 4888 C C . SER A 1 644 ? -2.652 18.981 28.868 1.00 88.62 644 SER A C 1
ATOM 4890 O O . SER A 1 644 ? -2.731 19.918 29.660 1.00 88.62 644 SER A O 1
ATOM 4892 N N . ASN A 1 645 ? -1.552 18.780 28.135 1.00 85.38 645 ASN A N 1
ATOM 4893 C CA . ASN A 1 645 ? -0.367 19.632 28.230 1.00 85.38 645 ASN A CA 1
ATOM 4894 C C . ASN A 1 645 ? -0.611 21.006 27.589 1.00 85.38 645 ASN A C 1
ATOM 4896 O O . ASN A 1 645 ? -1.275 21.121 26.559 1.00 85.38 645 ASN A O 1
ATOM 4900 N N . ALA A 1 646 ? -0.044 22.047 28.207 1.00 91.25 646 ALA A N 1
ATOM 4901 C CA . ALA A 1 646 ? -0.143 23.439 27.753 1.00 91.25 646 ALA A CA 1
ATOM 4902 C C . ALA A 1 646 ? 1.158 23.966 27.118 1.00 91.25 646 ALA A C 1
ATOM 4904 O O . ALA A 1 646 ? 1.159 24.990 26.433 1.00 91.25 646 ALA A O 1
ATOM 4905 N N . SER A 1 647 ? 2.276 23.273 27.331 1.00 92.75 647 SER A N 1
ATOM 4906 C CA . SER A 1 647 ? 3.558 23.561 26.693 1.00 92.75 647 SER A CA 1
ATOM 4907 C C . SER A 1 647 ? 4.404 22.294 26.561 1.00 92.75 647 SER A C 1
ATOM 4909 O O . SER A 1 647 ? 4.098 21.270 27.174 1.00 92.75 647 SER A O 1
ATOM 4911 N N . VAL A 1 648 ? 5.458 22.372 25.752 1.00 94.25 648 VAL A N 1
ATOM 4912 C CA . VAL A 1 648 ? 6.438 21.302 25.556 1.00 94.25 648 VAL A CA 1
ATOM 4913 C C . VAL A 1 648 ? 7.846 21.879 25.415 1.00 94.25 648 VAL A C 1
ATOM 4915 O O . VAL A 1 648 ? 8.016 22.969 24.872 1.00 94.25 648 VAL A O 1
ATOM 4918 N N . THR A 1 649 ? 8.857 21.156 25.888 1.00 95.81 649 THR A N 1
ATOM 4919 C CA . THR A 1 649 ? 10.273 21.476 25.660 1.00 95.81 649 THR A CA 1
ATOM 4920 C C . THR A 1 649 ? 10.841 20.434 24.715 1.00 95.81 649 THR A C 1
ATOM 4922 O O . THR A 1 649 ? 10.691 19.246 24.979 1.00 95.81 649 THR A O 1
ATOM 4925 N N . LEU A 1 650 ? 11.491 20.862 23.633 1.00 96.38 650 LEU A N 1
ATOM 4926 C CA . LEU A 1 650 ? 12.170 19.930 22.732 1.00 96.38 650 LEU A CA 1
ATOM 4927 C C . LEU A 1 650 ? 13.618 19.752 23.164 1.00 96.38 650 LEU A C 1
ATOM 4929 O O . LEU A 1 650 ? 14.279 20.752 23.453 1.00 96.38 650 LEU A O 1
ATOM 4933 N N . ARG A 1 651 ? 14.113 18.512 23.150 1.00 97.56 651 ARG A N 1
ATOM 4934 C CA . ARG A 1 651 ? 15.529 18.194 23.381 1.00 97.56 651 ARG A CA 1
ATOM 4935 C C . ARG A 1 651 ? 16.172 17.609 22.132 1.00 97.56 651 ARG A C 1
ATOM 4937 O O . ARG A 1 651 ? 15.535 16.886 21.371 1.00 97.56 651 ARG A O 1
ATOM 4944 N N . LEU A 1 652 ? 17.454 17.905 21.960 1.00 97.81 652 LEU A N 1
ATOM 4945 C CA . LEU A 1 652 ? 18.365 17.361 20.959 1.00 97.81 652 LEU A CA 1
ATOM 4946 C C . LEU A 1 652 ? 19.460 16.615 21.717 1.00 97.81 652 LEU A C 1
ATOM 4948 O O . LEU A 1 652 ? 20.343 17.224 22.323 1.00 97.81 652 LEU A O 1
ATOM 4952 N N . ILE A 1 653 ? 19.346 15.296 21.738 1.00 97.44 653 ILE A N 1
ATOM 4953 C CA . ILE A 1 653 ? 20.045 14.403 22.654 1.00 97.44 653 ILE A CA 1
ATOM 4954 C C . ILE A 1 653 ? 21.235 13.770 21.954 1.00 97.44 653 ILE A C 1
ATOM 4956 O O . ILE A 1 653 ? 21.124 13.238 20.848 1.00 97.44 653 ILE A O 1
ATOM 4960 N N . THR A 1 654 ? 22.367 13.792 22.647 1.00 97.00 654 THR A N 1
ATOM 4961 C CA . THR A 1 654 ? 23.556 13.015 22.315 1.00 97.00 654 THR A CA 1
ATOM 4962 C C . THR A 1 654 ? 23.903 12.104 23.490 1.00 97.00 654 THR A C 1
ATOM 4964 O O . THR A 1 654 ? 24.249 12.585 24.569 1.00 97.00 654 THR A O 1
ATOM 4967 N N . ASP A 1 655 ? 23.836 10.790 23.298 1.00 91.75 655 ASP A N 1
ATOM 4968 C CA . ASP A 1 655 ? 24.011 9.802 24.368 1.00 91.75 655 ASP A CA 1
ATOM 4969 C C . ASP A 1 655 ? 24.756 8.538 23.909 1.00 91.75 655 ASP A C 1
ATOM 4971 O O . ASP A 1 655 ? 25.238 8.434 22.780 1.00 91.75 655 ASP A O 1
ATOM 4975 N N . GLY A 1 656 ? 24.945 7.578 24.815 1.00 89.31 656 GLY A N 1
ATOM 4976 C CA . GLY A 1 656 ? 25.464 6.256 24.454 1.00 89.31 656 GLY A CA 1
ATOM 4977 C C . GLY A 1 656 ? 26.941 6.219 24.038 1.00 89.31 656 GLY A C 1
ATOM 4978 O O . GLY A 1 656 ? 27.329 5.321 23.292 1.00 89.31 656 GLY A O 1
ATOM 4979 N N . LEU A 1 657 ? 27.768 7.154 24.528 1.00 93.00 657 LEU A N 1
ATOM 4980 C CA . LEU A 1 657 ? 29.216 7.218 24.269 1.00 93.00 657 LEU A CA 1
ATOM 4981 C C . LEU A 1 657 ? 29.547 7.326 22.766 1.00 93.00 657 LEU A C 1
ATOM 4983 O O . LEU A 1 657 ? 30.207 6.440 22.209 1.00 93.00 657 LEU A O 1
ATOM 4987 N N . PRO A 1 658 ? 29.101 8.391 22.076 1.00 93.31 658 PRO A N 1
ATOM 4988 C CA . PRO A 1 658 ? 29.357 8.539 20.651 1.00 93.31 658 PRO A CA 1
ATOM 4989 C C . PRO A 1 658 ? 30.856 8.620 20.369 1.00 93.31 658 PRO A C 1
ATOM 4991 O O . PRO A 1 658 ? 31.619 9.162 21.163 1.00 93.31 658 PRO A O 1
ATOM 4994 N N . THR A 1 659 ? 31.297 8.082 19.233 1.00 94.12 659 THR A N 1
ATOM 4995 C CA . THR A 1 659 ? 32.724 8.081 18.846 1.00 94.12 659 THR A CA 1
ATOM 4996 C C . THR A 1 659 ? 33.058 9.121 17.777 1.00 94.12 659 THR A C 1
ATOM 4998 O O . THR A 1 659 ? 34.220 9.273 17.408 1.00 94.12 659 THR A O 1
ATOM 5001 N N . GLY A 1 660 ? 32.057 9.850 17.285 1.00 92.88 660 GLY A N 1
ATOM 5002 C CA . GLY A 1 660 ? 32.190 10.897 16.277 1.00 92.88 660 GLY A CA 1
ATOM 5003 C C . GLY A 1 660 ? 31.173 12.010 16.506 1.00 92.88 660 GLY A C 1
ATOM 5004 O O . GLY A 1 660 ? 30.297 11.884 17.357 1.00 92.88 660 GLY A O 1
ATOM 5005 N N . ASP A 1 661 ? 31.310 13.105 15.765 1.00 96.94 661 ASP A N 1
ATOM 5006 C CA . ASP A 1 661 ? 30.445 14.272 15.942 1.00 96.94 661 ASP A CA 1
ATOM 5007 C C . ASP A 1 661 ? 29.051 14.055 15.362 1.00 96.94 661 ASP A C 1
ATOM 5009 O O . ASP A 1 661 ? 28.851 13.241 14.448 1.00 96.94 661 ASP A O 1
ATOM 5013 N N . ILE A 1 662 ? 28.099 14.801 15.910 1.00 97.75 662 ILE A N 1
ATOM 5014 C CA . ILE A 1 662 ? 26.684 14.782 15.547 1.00 97.75 662 ILE A CA 1
ATOM 5015 C C . ILE A 1 662 ? 26.261 16.208 15.204 1.00 97.75 662 ILE A C 1
ATOM 5017 O O . ILE A 1 662 ? 26.741 17.147 15.830 1.00 97.75 662 ILE A O 1
ATOM 5021 N N . TRP A 1 663 ? 25.374 16.375 14.228 1.00 98.12 663 TRP A N 1
ATOM 5022 C CA . TRP A 1 663 ? 24.787 17.665 13.881 1.00 98.12 663 TRP A CA 1
ATOM 5023 C C . TRP A 1 663 ? 23.267 17.577 13.860 1.00 98.12 663 TRP A C 1
ATOM 5025 O O . TRP A 1 663 ? 22.712 16.579 13.403 1.00 98.12 663 TRP A O 1
ATOM 5035 N N . PHE A 1 664 ? 22.618 18.633 14.330 1.00 98.00 664 PHE A N 1
ATOM 5036 C CA . PHE A 1 664 ? 21.173 18.824 14.310 1.00 98.00 664 PHE A CA 1
ATOM 5037 C C . PHE A 1 664 ? 20.866 20.100 13.539 1.00 98.00 664 PHE A C 1
ATOM 5039 O O . PHE A 1 664 ? 21.534 21.112 13.753 1.00 98.00 664 PHE A O 1
ATOM 5046 N N . ASP A 1 665 ? 19.868 20.058 12.667 1.00 89.12 665 ASP A N 1
ATOM 5047 C CA . ASP A 1 665 ? 19.492 21.194 11.834 1.00 89.12 665 ASP A CA 1
ATOM 5048 C C . ASP A 1 665 ? 18.003 21.157 11.453 1.00 89.12 665 ASP A C 1
ATOM 5050 O O . ASP A 1 665 ? 17.353 20.113 11.550 1.00 89.12 665 ASP A O 1
ATOM 5054 N N . ASP A 1 666 ? 17.454 22.294 11.031 1.00 88.06 666 ASP A N 1
ATOM 5055 C CA . ASP A 1 666 ? 16.080 22.440 10.534 1.00 88.06 666 ASP A CA 1
ATOM 5056 C C . ASP A 1 666 ? 14.992 21.861 11.469 1.00 88.06 666 ASP A C 1
ATOM 5058 O O . ASP A 1 666 ? 14.047 21.186 11.042 1.00 88.06 666 ASP A O 1
ATOM 5062 N N . ILE A 1 667 ? 15.104 22.136 12.775 1.00 94.94 667 ILE A N 1
ATOM 5063 C CA . ILE A 1 667 ? 14.182 21.629 13.800 1.00 94.94 667 ILE A CA 1
ATOM 5064 C C . ILE A 1 667 ? 12.798 22.272 13.674 1.00 94.94 667 ILE A C 1
ATOM 5066 O O . ILE A 1 667 ? 12.639 23.483 13.573 1.00 94.94 667 ILE A O 1
ATOM 5070 N N . SER A 1 668 ? 11.739 21.480 13.726 1.00 90.19 668 SER A N 1
ATOM 5071 C CA . SER A 1 668 ? 10.378 21.947 13.506 1.00 90.19 668 SER A CA 1
ATOM 5072 C C . SER A 1 668 ? 9.395 21.350 14.496 1.00 90.19 668 SER A C 1
ATOM 5074 O O . SER A 1 668 ? 9.483 20.182 14.854 1.00 90.19 668 SER A O 1
ATOM 5076 N N . PHE A 1 669 ? 8.428 22.171 14.899 1.00 90.06 669 PHE A N 1
ATOM 5077 C CA . PHE A 1 669 ? 7.285 21.810 15.728 1.00 90.06 669 PHE A CA 1
ATOM 5078 C C . PHE A 1 669 ? 6.078 22.623 15.273 1.00 90.06 669 PHE A C 1
ATOM 5080 O O . PHE A 1 669 ? 6.100 23.851 15.370 1.00 90.06 669 PHE A O 1
ATOM 5087 N N . LYS A 1 670 ? 5.060 21.967 14.718 1.00 87.25 670 LYS A N 1
ATOM 5088 C CA . LYS A 1 670 ? 3.928 22.623 14.047 1.00 87.25 670 LYS A CA 1
ATOM 5089 C C . LYS A 1 670 ? 2.603 22.175 14.618 1.00 87.25 670 LYS A C 1
ATOM 5091 O O . LYS A 1 670 ? 2.425 20.937 14.717 1.00 87.25 670 LYS A O 1
#